Protein AF-A0A974ZKW2-F1 (afdb_monomer)

Foldseek 3Di:
DKKKFKWWWPPPDCVPPPVVVVPPPDDDDPDDDDDDDDDDDDDPQPWDWDAKDWDWDWDDDPPDIQIWTKIWGTWTWGDDPPIIMIITMIDTPDLVSVLPDALVVVLVVSLVVVQVVCVVVVNTDTDQFAMEAEDQAPVSVVSDHPPLADPPWDKDKDFFAFLVGHTHAIKIKTDAGRGIYIYGPHRDDVRGDCVLLVLLSVLLRVLVVLLVVLVVLLVVLLVVLVPDQPPDPVVLVVSVVSLVVSVVSLVVSVVSVVCLVPVDDDNSSVNNVSNCVNNVVVVSNVVSVVSSVVSVVSSVVSVVVVVVVVVVVVVVVVLVVVLVVVVVVVVVVVVQLVDDDPPDPRPPPDDPPCPSVVVVVDDPVVVVVVSVVVSVVSVVVVVVVVVVVD

Structure (mmCIF, N/CA/C/O backbone):
data_AF-A0A974ZKW2-F1
#
_entry.id   AF-A0A974ZKW2-F1
#
loop_
_atom_site.group_PDB
_atom_site.id
_atom_site.type_symbol
_atom_site.label_atom_id
_atom_site.label_alt_id
_atom_site.label_comp_id
_atom_site.label_asym_id
_atom_site.label_entity_id
_atom_site.label_seq_id
_atom_site.pdbx_PDB_ins_code
_atom_site.Cartn_x
_atom_site.Cartn_y
_atom_site.Cartn_z
_atom_site.occupancy
_atom_site.B_iso_or_equiv
_atom_site.auth_seq_id
_atom_site.auth_comp_id
_atom_site.auth_asym_id
_atom_site.auth_atom_id
_atom_site.pdbx_PDB_model_num
ATOM 1 N N . MET A 1 1 ? 9.470 -0.785 -30.559 1.00 76.62 1 MET A N 1
ATOM 2 C CA . MET A 1 1 ? 9.178 -0.148 -29.254 1.00 76.62 1 MET A CA 1
ATOM 3 C C . MET A 1 1 ? 8.467 -1.185 -28.433 1.00 76.62 1 MET A C 1
ATOM 5 O O . MET A 1 1 ? 7.619 -1.873 -28.991 1.00 76.62 1 MET A O 1
ATOM 9 N N . ASP A 1 2 ? 8.803 -1.292 -27.155 1.00 78.12 2 ASP A N 1
ATOM 10 C CA . ASP A 1 2 ? 8.252 -2.349 -26.314 1.00 78.12 2 ASP A CA 1
ATOM 11 C C . ASP A 1 2 ? 7.361 -1.751 -25.223 1.00 78.12 2 ASP A C 1
ATOM 13 O O . ASP A 1 2 ? 7.636 -0.686 -24.674 1.00 78.12 2 ASP A O 1
ATOM 17 N N . LEU A 1 3 ? 6.281 -2.452 -24.915 1.00 77.62 3 LEU A N 1
ATOM 18 C CA . LEU A 1 3 ? 5.343 -2.180 -23.846 1.00 77.62 3 LEU A CA 1
ATOM 19 C C . LEU A 1 3 ? 5.552 -3.225 -22.750 1.00 77.62 3 LEU A C 1
ATOM 21 O O . LEU A 1 3 ? 5.373 -4.424 -22.963 1.00 77.62 3 LEU A O 1
ATOM 25 N N . LEU A 1 4 ? 5.927 -2.749 -21.570 1.00 80.31 4 LEU A N 1
ATOM 26 C CA . LEU A 1 4 ? 6.090 -3.539 -20.361 1.00 80.31 4 LEU A CA 1
ATOM 27 C C . LEU A 1 4 ? 4.892 -3.287 -19.440 1.00 80.31 4 LEU A C 1
ATOM 29 O O . LEU A 1 4 ? 4.670 -2.163 -18.990 1.00 80.31 4 LEU A O 1
ATOM 33 N N . LEU A 1 5 ? 4.139 -4.340 -19.141 1.00 79.88 5 LEU A N 1
ATOM 34 C CA . LEU A 1 5 ? 3.001 -4.317 -18.228 1.00 79.88 5 LEU A CA 1
ATOM 35 C C . LEU A 1 5 ? 3.329 -5.127 -16.983 1.00 79.88 5 LEU A C 1
ATOM 37 O O . LEU A 1 5 ? 3.801 -6.259 -17.091 1.00 79.88 5 LEU A O 1
ATOM 41 N N . ILE A 1 6 ? 3.058 -4.561 -15.810 1.00 79.88 6 ILE A N 1
ATOM 42 C CA . ILE A 1 6 ? 3.244 -5.243 -14.527 1.00 79.88 6 ILE A CA 1
ATOM 43 C C . ILE A 1 6 ? 1.942 -5.147 -13.743 1.00 79.88 6 ILE A C 1
ATOM 45 O O . ILE A 1 6 ? 1.405 -4.055 -13.538 1.00 79.88 6 ILE A O 1
ATOM 49 N N . ALA A 1 7 ? 1.422 -6.299 -13.319 1.00 78.56 7 ALA A N 1
ATOM 50 C CA . ALA A 1 7 ? 0.165 -6.349 -12.590 1.00 78.56 7 ALA A CA 1
ATOM 51 C C . ALA A 1 7 ? 0.159 -7.428 -11.489 1.00 78.56 7 ALA A C 1
ATOM 53 O O . ALA A 1 7 ? 0.544 -8.569 -11.755 1.00 78.56 7 ALA A O 1
ATOM 54 N N . PRO A 1 8 ? -0.283 -7.113 -10.257 1.00 74.81 8 PRO A N 1
ATOM 55 C CA . PRO A 1 8 ? -0.522 -8.098 -9.215 1.00 74.81 8 PRO A CA 1
ATOM 56 C C . PRO A 1 8 ? -1.653 -9.049 -9.606 1.00 74.81 8 PRO A C 1
ATOM 58 O O . PRO A 1 8 ? -2.691 -8.648 -10.140 1.00 74.81 8 PRO A O 1
ATOM 61 N N . VAL A 1 9 ? -1.459 -10.317 -9.272 1.00 74.00 9 VAL A N 1
ATOM 62 C CA . VAL A 1 9 ? -2.409 -11.401 -9.492 1.00 74.00 9 VAL A CA 1
ATOM 63 C C . VAL A 1 9 ? -3.341 -11.511 -8.290 1.00 74.00 9 VAL A C 1
ATOM 65 O O . VAL A 1 9 ? -2.908 -11.827 -7.180 1.00 74.00 9 VAL A O 1
ATOM 68 N N . LYS A 1 10 ? -4.642 -11.298 -8.497 1.00 66.00 10 LYS A N 1
ATOM 69 C CA . LYS A 1 10 ? -5.652 -11.504 -7.456 1.00 66.00 10 LYS A CA 1
ATOM 70 C C . LYS A 1 10 ? -5.999 -12.997 -7.365 1.00 66.00 10 LYS A C 1
ATOM 72 O O . LYS A 1 10 ? -6.336 -13.608 -8.372 1.00 66.00 10 LYS A O 1
ATOM 77 N N . ASN A 1 11 ? -5.985 -13.559 -6.152 1.00 55.16 11 ASN A N 1
ATOM 78 C CA . ASN A 1 11 ? -6.429 -14.927 -5.816 1.00 55.16 11 ASN A CA 1
ATOM 79 C C . ASN A 1 11 ? -5.524 -16.107 -6.224 1.00 55.16 11 ASN A C 1
ATOM 81 O O . ASN A 1 11 ? -6.014 -17.238 -6.273 1.00 55.16 11 ASN A O 1
ATOM 85 N N . TYR A 1 12 ? -4.218 -15.917 -6.431 1.00 49.06 12 TYR A N 1
ATOM 86 C CA . TYR A 1 12 ? -3.314 -17.070 -6.534 1.00 49.06 12 TYR A CA 1
ATOM 87 C C . TYR A 1 12 ? -3.077 -17.676 -5.139 1.00 49.06 12 TYR A C 1
ATOM 89 O O . TYR A 1 12 ? -2.099 -17.375 -4.462 1.00 49.06 12 TYR A O 1
ATOM 97 N N . THR A 1 13 ? -4.028 -18.481 -4.662 1.00 45.47 13 THR A N 1
ATOM 98 C CA . THR A 1 13 ? -3.841 -19.295 -3.454 1.00 45.47 13 THR A CA 1
ATOM 99 C C . THR A 1 13 ? -3.073 -20.559 -3.833 1.00 45.47 13 THR A C 1
ATOM 101 O O . THR A 1 13 ? -3.397 -21.199 -4.830 1.00 45.47 13 THR A O 1
ATOM 104 N N . GLU A 1 14 ? -2.072 -20.944 -3.036 1.00 45.03 14 GLU A N 1
ATOM 105 C CA . GLU A 1 14 ? -1.224 -22.140 -3.232 1.00 45.03 14 GLU A CA 1
ATOM 106 C C . GLU A 1 14 ? -1.993 -23.481 -3.315 1.00 45.03 14 GLU A C 1
ATOM 108 O O . GLU A 1 14 ? -1.384 -24.532 -3.488 1.00 45.03 14 GLU A O 1
ATOM 113 N N . ASN A 1 15 ? -3.329 -23.462 -3.237 1.00 38.06 15 ASN A N 1
ATOM 114 C CA . ASN A 1 15 ? -4.204 -24.620 -3.412 1.00 38.06 15 ASN A CA 1
ATOM 115 C C . ASN A 1 15 ? -4.285 -25.138 -4.856 1.00 38.06 15 ASN A C 1
ATOM 117 O O . ASN A 1 15 ? -4.878 -26.193 -5.076 1.00 38.06 15 ASN A O 1
ATOM 121 N N . HIS A 1 16 ? -3.699 -24.447 -5.839 1.00 43.31 16 HIS A N 1
ATOM 122 C CA . HIS A 1 16 ? -3.380 -25.096 -7.107 1.00 43.31 16 HIS A CA 1
ATOM 123 C C . HIS A 1 16 ? -2.156 -25.976 -6.899 1.00 43.31 16 HIS A C 1
ATOM 125 O O . HIS A 1 16 ? -1.013 -25.529 -7.028 1.00 43.31 16 HIS A O 1
ATOM 131 N N . ASP A 1 17 ? -2.440 -27.226 -6.524 1.00 38.59 17 ASP A N 1
ATOM 132 C CA . ASP A 1 17 ? -1.479 -28.302 -6.374 1.00 38.59 17 ASP A CA 1
ATOM 133 C C . ASP A 1 17 ? -0.385 -28.175 -7.430 1.00 38.59 17 ASP A C 1
ATOM 135 O O . ASP A 1 17 ? -0.589 -28.302 -8.641 1.00 38.59 17 ASP A O 1
ATOM 139 N N . SER A 1 18 ? 0.826 -27.989 -6.926 1.00 41.53 18 SER A N 1
ATOM 140 C CA . SER A 1 18 ? 2.090 -28.036 -7.654 1.00 41.53 18 SER A CA 1
ATOM 141 C C . SER A 1 18 ? 2.312 -29.333 -8.463 1.00 41.53 18 SER A C 1
ATOM 143 O O . SER A 1 18 ? 3.369 -29.481 -9.075 1.00 41.53 18 SER A O 1
ATOM 145 N N . GLN A 1 19 ? 1.329 -30.243 -8.507 1.00 35.38 19 GLN A N 1
ATOM 146 C CA . GLN A 1 19 ? 1.289 -31.470 -9.298 1.00 35.38 19 GLN A CA 1
ATOM 147 C C . GLN A 1 19 ? 0.563 -31.336 -10.651 1.00 35.38 19 GLN A C 1
ATOM 149 O O . GLN A 1 19 ? 1.003 -31.973 -11.606 1.00 35.38 19 GLN A O 1
ATOM 154 N N . GLU A 1 20 ? -0.475 -30.503 -10.810 1.00 35.41 20 GLU A N 1
ATOM 155 C CA . GLU A 1 20 ? -1.153 -30.384 -12.122 1.00 35.41 20 GLU A CA 1
ATOM 156 C C . GLU A 1 20 ? -0.334 -29.559 -13.123 1.00 35.41 20 GLU A C 1
ATOM 158 O O . GLU A 1 20 ? -0.228 -29.922 -14.293 1.00 35.41 20 GLU A O 1
ATOM 163 N N . LEU A 1 21 ? 0.406 -28.554 -12.648 1.00 36.56 21 LEU A N 1
ATOM 164 C CA . LEU A 1 21 ? 1.353 -27.796 -13.477 1.00 36.56 21 LEU A CA 1
ATOM 165 C C . LEU A 1 21 ? 2.686 -28.531 -13.730 1.00 36.56 21 LEU A C 1
ATOM 167 O O . LEU A 1 21 ? 3.530 -28.011 -14.461 1.00 36.56 21 LEU A O 1
ATOM 171 N N . GLN A 1 22 ? 2.893 -29.717 -13.141 1.00 36.44 22 GLN A N 1
ATOM 172 C CA . GLN A 1 22 ? 4.018 -30.611 -13.462 1.00 36.44 22 GLN A CA 1
ATOM 173 C C . GLN A 1 22 ? 3.678 -31.640 -14.550 1.00 36.44 22 GLN A C 1
ATOM 175 O O . GLN A 1 22 ? 4.595 -32.195 -15.154 1.00 36.44 22 GLN A O 1
ATOM 180 N N . ASN A 1 23 ? 2.391 -31.888 -14.818 1.00 30.41 23 ASN A N 1
ATOM 181 C CA . ASN A 1 23 ? 1.957 -32.981 -15.692 1.00 30.41 23 ASN A CA 1
ATOM 182 C C . ASN A 1 23 ? 1.696 -32.578 -17.151 1.00 30.41 23 ASN A C 1
ATOM 184 O O . ASN A 1 23 ? 1.571 -33.460 -18.003 1.00 30.41 23 ASN A O 1
ATOM 188 N N . GLU A 1 24 ? 1.709 -31.287 -17.490 1.00 30.98 24 GLU A N 1
ATOM 189 C CA . GLU A 1 24 ? 1.727 -30.858 -18.891 1.00 30.98 24 GLU A CA 1
ATOM 190 C C . GLU A 1 24 ? 3.167 -30.644 -19.380 1.00 30.98 24 GLU A C 1
ATOM 192 O O . GLU A 1 24 ? 3.853 -29.686 -19.031 1.00 30.98 24 GLU A O 1
ATOM 197 N N . ASN A 1 25 ? 3.627 -31.597 -20.197 1.00 33.66 25 ASN A N 1
ATOM 198 C CA . ASN A 1 25 ? 4.926 -31.655 -20.870 1.00 33.66 25 ASN A CA 1
ATOM 199 C C . ASN A 1 25 ? 5.222 -30.428 -21.755 1.00 33.66 25 ASN A C 1
ATOM 201 O O . ASN A 1 25 ? 5.216 -30.531 -22.982 1.00 33.66 25 ASN A O 1
ATOM 205 N N . ILE A 1 26 ? 5.567 -29.283 -21.169 1.00 30.89 26 ILE A N 1
ATOM 206 C CA . ILE A 1 26 ? 6.162 -28.160 -21.898 1.00 30.89 26 ILE A CA 1
ATOM 207 C C . ILE A 1 26 ? 7.368 -27.639 -21.099 1.00 30.89 26 ILE A C 1
ATOM 209 O O . ILE A 1 26 ? 7.253 -26.793 -20.222 1.00 30.89 26 ILE A O 1
ATOM 213 N N . TRP A 1 27 ? 8.534 -28.163 -21.505 1.00 31.33 27 TRP A N 1
ATOM 214 C CA . TRP A 1 27 ? 9.898 -27.624 -21.372 1.00 31.33 27 TRP A CA 1
ATOM 215 C C . TRP A 1 27 ? 10.774 -27.984 -20.157 1.00 31.33 27 TRP A C 1
ATOM 217 O O . TRP A 1 27 ? 10.511 -27.651 -19.008 1.00 31.33 27 TRP A O 1
ATOM 227 N N . LYS A 1 28 ? 11.931 -28.587 -20.482 1.00 24.73 28 LYS A N 1
ATOM 228 C CA . LYS A 1 28 ? 13.134 -28.674 -19.641 1.00 24.73 28 LYS A CA 1
ATOM 229 C C . LYS A 1 28 ? 14.068 -27.502 -19.984 1.00 24.73 28 LYS A C 1
ATOM 231 O O . LYS A 1 28 ? 14.396 -27.358 -21.165 1.00 24.73 28 LYS A O 1
ATOM 236 N N . PRO A 1 29 ? 14.573 -26.723 -19.014 1.00 26.55 29 PRO A N 1
ATOM 237 C CA . PRO A 1 29 ? 15.643 -25.768 -19.273 1.00 26.55 29 PRO A CA 1
ATOM 238 C C . PRO A 1 29 ? 16.950 -26.524 -19.547 1.00 26.55 29 PRO A C 1
ATOM 240 O O . PRO A 1 29 ? 17.315 -27.443 -18.809 1.00 26.55 29 PRO A O 1
ATOM 243 N N . ARG A 1 30 ? 17.678 -26.147 -20.603 1.00 25.03 30 ARG A N 1
ATOM 244 C CA . ARG A 1 30 ? 19.080 -26.550 -20.765 1.00 25.03 30 ARG A CA 1
ATOM 245 C C . ARG A 1 30 ? 19.943 -25.714 -19.817 1.00 25.03 30 ARG A C 1
ATOM 247 O O . ARG A 1 30 ? 20.110 -24.528 -20.049 1.00 25.03 30 ARG A O 1
ATOM 254 N N . GLY A 1 31 ? 20.459 -26.393 -18.793 1.00 24.14 31 GLY A N 1
ATOM 255 C CA . GLY A 1 31 ? 21.768 -26.225 -18.155 1.00 24.14 31 GLY A CA 1
ATOM 256 C C . GLY A 1 31 ? 22.238 -24.824 -17.763 1.00 24.14 31 GLY A C 1
ATOM 257 O O . GLY A 1 31 ? 22.697 -24.084 -18.619 1.00 24.14 31 GLY A O 1
ATOM 258 N N . TYR A 1 32 ? 22.305 -24.578 -16.454 1.00 24.75 32 TYR A N 1
ATOM 259 C CA . TYR A 1 32 ? 23.513 -24.080 -15.787 1.00 24.75 32 TYR A CA 1
ATOM 260 C C . TYR A 1 32 ? 23.522 -24.655 -14.362 1.00 24.75 32 TYR A C 1
ATOM 262 O O . TYR A 1 32 ? 22.666 -24.329 -13.545 1.00 24.75 32 TYR A O 1
ATOM 270 N N . GLU A 1 33 ? 24.438 -25.590 -14.106 1.00 27.17 33 GLU A N 1
ATOM 271 C CA . GLU A 1 33 ? 24.725 -26.126 -12.773 1.00 27.17 33 GLU A CA 1
ATOM 272 C C . GLU A 1 33 ? 25.865 -25.337 -12.113 1.00 27.17 33 GLU A C 1
ATOM 274 O O . GLU A 1 33 ? 26.834 -24.955 -12.774 1.00 27.17 33 GLU A O 1
ATOM 279 N N . SER A 1 34 ? 25.778 -25.269 -10.778 1.00 28.05 34 SER A N 1
ATOM 280 C CA . SER A 1 34 ? 26.831 -24.965 -9.790 1.00 28.05 34 SER A CA 1
ATOM 281 C C . SER A 1 34 ? 27.072 -23.465 -9.500 1.00 28.05 34 SER A C 1
ATOM 283 O O . SER A 1 34 ? 27.048 -22.652 -10.413 1.00 28.05 34 SER A O 1
ATOM 285 N N . GLN A 1 35 ? 27.271 -22.992 -8.261 1.00 24.69 35 GLN A N 1
ATOM 286 C CA . GLN A 1 35 ? 27.623 -23.633 -6.985 1.00 24.69 35 GLN A CA 1
ATOM 287 C C . GLN A 1 35 ? 26.927 -22.953 -5.790 1.00 24.69 35 GLN A C 1
ATOM 289 O O . GLN A 1 35 ? 26.713 -21.744 -5.770 1.00 24.69 35 GLN A O 1
ATOM 294 N N . GLU A 1 36 ? 26.651 -23.759 -4.765 1.00 30.02 36 GLU A N 1
ATOM 295 C CA . GLU A 1 36 ? 26.215 -23.368 -3.426 1.00 30.02 36 GLU A CA 1
ATOM 296 C C . GLU A 1 36 ? 27.239 -22.466 -2.716 1.00 30.02 36 GLU A C 1
ATOM 298 O O . GLU A 1 36 ? 28.408 -22.829 -2.592 1.00 30.02 36 GLU A O 1
ATOM 303 N N . SER A 1 37 ? 26.792 -21.322 -2.189 1.00 26.19 37 SER A N 1
ATOM 304 C CA . SER A 1 37 ? 27.142 -20.803 -0.850 1.00 26.19 37 SER A CA 1
ATOM 305 C C . SER A 1 37 ? 26.629 -19.370 -0.678 1.00 26.19 37 SER A C 1
ATOM 307 O O . SER A 1 37 ? 27.330 -18.430 -1.000 1.00 26.19 37 SER A O 1
ATOM 309 N N . TYR A 1 38 ? 25.396 -19.215 -0.184 1.00 24.73 38 TYR A N 1
ATOM 310 C CA . TYR A 1 38 ? 24.939 -18.151 0.733 1.00 24.73 38 TYR A CA 1
ATOM 311 C C . TYR A 1 38 ? 23.455 -18.413 1.051 1.00 24.73 38 TYR A C 1
ATOM 313 O O . TYR A 1 38 ? 22.535 -17.840 0.479 1.00 24.73 38 TYR A O 1
ATOM 321 N N . GLN A 1 39 ? 23.207 -19.365 1.952 1.00 29.17 39 GLN A N 1
ATOM 322 C CA . GLN A 1 39 ? 21.879 -19.597 2.514 1.00 29.17 39 GLN A CA 1
ATOM 323 C C . GLN A 1 39 ? 21.548 -18.493 3.526 1.00 29.17 39 GLN A C 1
ATOM 325 O O . GLN A 1 39 ? 21.921 -18.627 4.686 1.00 29.17 39 GLN A O 1
ATOM 330 N N . THR A 1 40 ? 20.835 -17.435 3.121 1.00 29.34 40 THR A N 1
ATOM 331 C CA . THR A 1 40 ? 19.727 -16.829 3.897 1.00 29.34 40 THR A CA 1
ATOM 332 C C . THR A 1 40 ? 18.903 -15.886 2.995 1.00 29.34 40 THR A C 1
ATOM 334 O O . THR A 1 40 ? 19.407 -14.856 2.572 1.00 29.34 40 THR A O 1
ATOM 337 N N . ARG A 1 41 ? 17.626 -16.227 2.743 1.00 31.16 41 ARG A N 1
ATOM 338 C CA . ARG A 1 41 ? 16.557 -15.370 2.163 1.00 31.16 41 ARG A CA 1
ATOM 339 C C . ARG A 1 41 ? 16.710 -14.846 0.717 1.00 31.16 41 ARG A C 1
ATOM 341 O O . ARG A 1 41 ? 16.424 -13.685 0.454 1.00 31.16 41 ARG A O 1
ATOM 348 N N . GLU A 1 42 ? 16.985 -15.714 -0.251 1.00 30.25 42 GLU A N 1
ATOM 349 C CA . GLU A 1 42 ? 16.498 -15.485 -1.624 1.00 30.25 42 GLU A CA 1
ATOM 350 C C . GLU A 1 42 ? 15.295 -16.401 -1.869 1.00 30.25 42 GLU A C 1
ATOM 352 O O . GLU A 1 42 ? 15.432 -17.624 -1.937 1.00 30.25 42 GLU A O 1
ATOM 357 N N . LEU A 1 43 ? 14.094 -15.812 -1.941 1.00 34.97 43 LEU A N 1
ATOM 358 C CA . LEU A 1 43 ? 12.906 -16.489 -2.462 1.00 34.97 43 LEU A CA 1
ATOM 359 C C . LEU A 1 43 ? 13.246 -17.041 -3.850 1.00 34.97 43 LEU A C 1
ATOM 361 O O . LEU A 1 43 ? 13.666 -16.296 -4.734 1.00 34.97 43 LEU A O 1
ATOM 365 N N . ALA A 1 44 ? 13.064 -18.347 -4.033 1.00 33.09 44 ALA A N 1
ATOM 366 C CA . ALA A 1 44 ? 13.272 -19.023 -5.303 1.00 33.09 44 ALA A CA 1
ATOM 367 C C . ALA A 1 44 ? 12.374 -18.398 -6.387 1.00 33.09 44 ALA A C 1
ATOM 369 O O . ALA A 1 44 ? 11.192 -18.720 -6.489 1.00 33.09 44 ALA A O 1
ATOM 370 N N . GLN A 1 45 ? 12.935 -17.500 -7.200 1.00 38.44 45 GLN A N 1
ATOM 371 C CA . GLN A 1 45 ? 12.273 -16.937 -8.375 1.00 38.44 45 GLN A CA 1
ATOM 372 C C . GLN A 1 45 ? 11.980 -18.061 -9.370 1.00 38.44 45 GLN A C 1
ATOM 374 O O . GLN A 1 45 ? 12.856 -18.527 -10.100 1.00 38.44 45 GLN A O 1
ATOM 379 N N . LYS A 1 46 ? 10.731 -18.523 -9.405 1.00 36.03 46 LYS A N 1
ATOM 380 C CA . LYS A 1 46 ? 10.288 -19.549 -10.347 1.00 36.03 46 LYS A CA 1
ATOM 381 C C . LYS A 1 46 ? 9.884 -18.879 -11.664 1.00 36.03 46 LYS A C 1
ATOM 383 O O . LYS A 1 46 ? 8.709 -18.646 -11.921 1.00 36.03 46 LYS A O 1
ATOM 388 N N . LYS A 1 47 ? 10.873 -18.556 -12.503 1.00 35.94 47 LYS A N 1
ATOM 389 C CA . LYS A 1 47 ? 10.655 -17.986 -13.842 1.00 35.94 47 LYS A CA 1
ATOM 390 C C . LYS A 1 47 ? 9.949 -19.009 -14.743 1.00 35.94 47 LYS A C 1
ATOM 392 O O . LYS A 1 47 ? 10.540 -20.024 -15.110 1.00 35.94 47 LYS A O 1
ATOM 397 N N . LYS A 1 48 ? 8.688 -18.752 -15.101 1.00 36.41 48 LYS A N 1
ATOM 398 C CA . LYS A 1 48 ? 7.927 -19.525 -16.095 1.00 36.41 48 LYS A CA 1
ATOM 399 C C . LYS A 1 48 ? 7.643 -18.612 -17.288 1.00 36.41 48 LYS A C 1
ATOM 401 O O . LYS A 1 48 ? 6.711 -17.827 -17.223 1.00 36.41 48 LYS A O 1
ATOM 406 N N . SER A 1 49 ? 8.448 -18.706 -18.347 1.00 37.19 49 SER A N 1
ATOM 407 C CA . SER A 1 49 ? 8.293 -17.875 -19.547 1.00 37.19 49 SER A CA 1
ATOM 408 C C . SER A 1 49 ? 7.337 -18.539 -20.548 1.00 37.19 49 SER A C 1
ATOM 410 O O . SER A 1 49 ? 7.685 -19.569 -21.136 1.00 37.19 49 SER A O 1
ATOM 412 N N . LEU A 1 50 ? 6.148 -17.970 -20.765 1.00 40.28 50 LEU A N 1
ATOM 413 C CA . LEU A 1 50 ? 5.301 -18.330 -21.913 1.00 40.28 50 LEU A CA 1
ATOM 414 C C . LEU A 1 50 ? 5.786 -17.571 -23.162 1.00 40.28 50 LEU A C 1
ATOM 416 O O . LEU A 1 50 ? 5.847 -16.345 -23.145 1.00 40.28 50 LEU A O 1
ATOM 420 N N . TYR A 1 51 ? 6.126 -18.290 -24.237 1.00 36.75 51 TYR A N 1
ATOM 421 C CA . TYR A 1 51 ? 6.626 -17.707 -25.492 1.00 36.75 51 TYR A CA 1
ATOM 422 C C . TYR A 1 51 ? 5.515 -17.413 -26.518 1.00 36.75 51 TYR A C 1
ATOM 424 O O . TYR A 1 51 ? 4.592 -18.212 -26.678 1.00 36.75 51 TYR A O 1
ATOM 432 N N . MET A 1 52 ? 5.710 -16.290 -27.229 1.00 41.94 52 MET A N 1
ATOM 433 C CA . MET A 1 52 ? 5.146 -15.823 -28.510 1.00 41.94 52 MET A CA 1
ATOM 434 C C . MET A 1 52 ? 3.661 -16.085 -28.788 1.00 41.94 52 MET A C 1
ATOM 436 O O . MET A 1 52 ? 3.256 -17.170 -29.210 1.00 41.94 52 MET A O 1
ATOM 440 N N . ARG A 1 53 ? 2.858 -15.021 -28.656 1.00 50.62 53 ARG A N 1
ATOM 441 C CA . ARG A 1 53 ? 1.506 -14.920 -29.222 1.00 50.62 53 ARG A CA 1
ATOM 442 C C . ARG A 1 53 ? 1.327 -13.561 -29.894 1.00 50.62 53 ARG A C 1
ATOM 444 O O . ARG A 1 53 ? 1.605 -12.531 -29.286 1.00 50.62 53 ARG A O 1
ATOM 451 N N . GLU A 1 54 ? 0.865 -13.598 -31.136 1.00 49.59 54 GLU A N 1
ATOM 452 C CA . GLU A 1 54 ? 0.478 -12.424 -31.920 1.00 49.59 54 GLU A CA 1
ATOM 453 C C . GLU A 1 54 ? -0.958 -12.022 -31.567 1.00 49.59 54 GLU A C 1
ATOM 455 O O . GLU A 1 54 ? -1.813 -12.883 -31.315 1.00 49.59 54 GLU A O 1
ATOM 460 N N . GLY A 1 55 ? -1.213 -10.718 -31.531 1.00 52.94 55 GLY A N 1
ATOM 461 C CA . GLY A 1 55 ? -2.541 -10.149 -31.363 1.00 52.94 55 GLY A CA 1
ATOM 462 C C . GLY A 1 55 ? -2.654 -8.802 -32.072 1.00 52.94 55 GLY A C 1
ATOM 463 O O . GLY A 1 55 ? -1.658 -8.148 -32.372 1.00 52.94 55 GLY A O 1
ATOM 464 N N . SER A 1 56 ? -3.886 -8.403 -32.360 1.00 44.53 56 SER A N 1
ATOM 465 C CA . SER A 1 56 ? -4.204 -7.124 -32.990 1.00 44.53 56 SER A CA 1
ATOM 466 C C . SER A 1 56 ? -5.411 -6.520 -32.290 1.00 44.53 56 SER A C 1
ATOM 468 O O . SER A 1 56 ? -6.406 -7.221 -32.074 1.00 44.53 56 SER A O 1
ATOM 470 N N . PHE A 1 57 ? -5.337 -5.234 -31.972 1.00 48.41 57 PHE A N 1
ATOM 471 C CA . PHE A 1 57 ? -6.474 -4.458 -31.492 1.00 48.41 57 PHE A CA 1
ATOM 472 C C . PHE A 1 57 ? -6.866 -3.408 -32.529 1.00 48.41 57 PHE A C 1
ATOM 474 O O . PHE A 1 57 ? -6.018 -2.859 -33.228 1.00 48.41 57 PHE A O 1
ATOM 481 N N . GLU A 1 58 ? -8.167 -3.161 -32.635 1.00 39.84 58 GLU A N 1
ATOM 482 C CA . GLU A 1 58 ? -8.762 -2.229 -33.588 1.00 39.84 58 GLU A CA 1
ATOM 483 C C . GLU A 1 58 ? -9.588 -1.204 -32.801 1.00 39.84 58 GLU A C 1
ATOM 485 O O . GLU A 1 58 ? -10.455 -1.581 -32.001 1.00 39.84 58 GLU A O 1
ATOM 490 N N . ILE A 1 59 ? -9.290 0.081 -33.009 1.00 43.28 59 ILE A N 1
ATOM 491 C CA . ILE A 1 59 ? -9.993 1.222 -32.413 1.00 43.28 59 ILE A CA 1
ATOM 492 C C . ILE A 1 59 ? -10.503 2.107 -33.548 1.00 43.28 59 ILE A C 1
ATOM 494 O O . ILE A 1 59 ? -9.787 2.368 -34.513 1.00 43.28 59 ILE A O 1
ATOM 498 N N . GLN A 1 60 ? -11.749 2.563 -33.444 1.00 36.91 60 GLN A N 1
ATOM 499 C CA . GLN A 1 60 ? -12.317 3.526 -34.379 1.00 36.91 60 GLN A CA 1
ATOM 500 C C . GLN A 1 60 ? -12.179 4.933 -33.790 1.00 36.91 60 GLN A C 1
ATOM 502 O O . GLN A 1 60 ? -12.847 5.236 -32.803 1.00 36.91 60 GLN A O 1
ATOM 507 N N . ASP A 1 61 ? -11.343 5.770 -34.401 1.00 39.75 61 ASP A N 1
ATOM 508 C CA . ASP A 1 61 ? -11.261 7.208 -34.117 1.00 39.75 61 ASP A CA 1
ATOM 509 C C . ASP A 1 61 ? -12.147 7.975 -35.122 1.00 39.75 61 ASP A C 1
ATOM 511 O O . ASP A 1 61 ? -12.494 7.442 -36.180 1.00 39.75 61 ASP A O 1
ATOM 515 N N . ASP A 1 62 ? -12.544 9.210 -34.800 1.00 38.72 62 ASP A N 1
ATOM 516 C CA . ASP A 1 62 ? -13.626 10.006 -35.412 1.00 38.72 62 ASP A CA 1
ATOM 517 C C . ASP A 1 62 ? -13.633 10.041 -36.960 1.00 38.72 62 ASP A C 1
ATOM 519 O O . ASP A 1 62 ? -14.681 10.297 -37.572 1.00 38.72 62 ASP A O 1
ATOM 523 N N . HIS A 1 63 ? -12.506 9.743 -37.621 1.00 39.09 63 HIS A N 1
ATOM 524 C CA . HIS A 1 63 ? -12.382 9.673 -39.079 1.00 39.09 63 HIS A CA 1
ATOM 525 C C . HIS A 1 63 ? -11.634 8.450 -39.659 1.00 39.09 63 HIS A C 1
ATOM 527 O O . HIS A 1 63 ? -11.717 8.279 -40.874 1.00 39.09 63 HIS A O 1
ATOM 533 N N . ASP A 1 64 ? -10.982 7.589 -38.859 1.00 44.81 64 ASP A N 1
ATOM 534 C CA . ASP A 1 64 ? -10.146 6.466 -39.337 1.00 44.81 64 ASP A CA 1
ATOM 535 C C . ASP A 1 64 ? -10.092 5.284 -38.338 1.00 44.81 64 ASP A C 1
ATOM 537 O O . ASP A 1 64 ? -10.324 5.436 -37.141 1.00 44.81 64 ASP A O 1
ATOM 541 N N . TRP A 1 65 ? -9.761 4.086 -38.835 1.00 47.38 65 TRP A N 1
ATOM 542 C CA . TRP A 1 65 ? -9.458 2.920 -37.993 1.00 47.38 65 TRP A CA 1
ATOM 543 C C . TRP A 1 65 ? -7.973 2.909 -37.618 1.00 47.38 65 TRP A C 1
ATOM 545 O O . TRP A 1 65 ? -7.116 2.963 -38.501 1.00 47.38 65 TRP A O 1
ATOM 555 N N . ILE A 1 66 ? -7.680 2.801 -36.323 1.00 48.25 66 ILE A N 1
ATOM 556 C CA . ILE A 1 66 ? -6.331 2.674 -35.767 1.00 48.25 66 ILE A CA 1
ATOM 557 C C . ILE A 1 66 ? -6.097 1.205 -35.395 1.00 48.25 66 ILE A C 1
ATOM 559 O O . ILE A 1 66 ? -6.896 0.609 -34.665 1.00 48.25 66 ILE A O 1
ATOM 563 N N . PHE A 1 67 ? -5.000 0.617 -35.885 1.00 53.00 67 PHE A N 1
ATOM 564 C CA . PHE A 1 67 ? -4.663 -0.788 -35.647 1.00 53.00 67 PHE A CA 1
ATOM 565 C C . PHE A 1 67 ? -3.398 -0.906 -34.801 1.00 53.00 67 PHE A C 1
ATOM 567 O O . PHE A 1 67 ? -2.285 -0.675 -35.275 1.00 53.00 67 PHE A O 1
ATOM 574 N N . LEU A 1 68 ? -3.548 -1.342 -33.549 1.00 54.50 68 LEU A N 1
ATOM 575 C CA . LEU A 1 68 ? -2.398 -1.682 -32.721 1.00 54.50 68 LEU A CA 1
ATOM 576 C C . LEU A 1 68 ? -2.064 -3.166 -32.889 1.00 54.50 68 LEU A C 1
ATOM 578 O O . LEU A 1 68 ? -2.676 -4.037 -32.265 1.00 54.50 68 LEU A O 1
ATOM 582 N N . ASN A 1 69 ? -1.074 -3.453 -33.728 1.00 66.12 69 ASN A N 1
ATOM 583 C CA . ASN A 1 69 ? -0.497 -4.790 -33.829 1.00 66.12 69 ASN A CA 1
ATOM 584 C C . ASN A 1 69 ? 0.604 -4.955 -32.788 1.00 66.12 69 ASN A C 1
ATOM 586 O O . ASN A 1 69 ? 1.496 -4.105 -32.671 1.00 66.12 69 ASN A O 1
ATOM 590 N N . TYR A 1 70 ? 0.532 -6.052 -32.037 1.00 64.06 70 TYR A N 1
ATOM 591 C CA . TYR A 1 70 ? 1.507 -6.351 -31.005 1.00 64.06 70 TYR A CA 1
ATOM 592 C C . TYR A 1 70 ? 1.910 -7.823 -31.002 1.00 64.06 70 TYR A C 1
ATOM 594 O O . TYR A 1 70 ? 1.112 -8.738 -31.234 1.00 64.06 70 TYR A O 1
ATOM 602 N N . GLN A 1 71 ? 3.170 -8.049 -30.649 1.00 64.56 71 GLN A N 1
ATOM 603 C CA . GLN A 1 71 ? 3.723 -9.377 -30.447 1.00 64.56 71 GLN A CA 1
ATOM 604 C C . GLN A 1 71 ? 4.159 -9.526 -28.991 1.00 64.56 71 GLN A C 1
ATOM 606 O O . GLN A 1 71 ? 5.069 -8.841 -28.530 1.00 64.56 71 GLN A O 1
ATOM 611 N N . VAL A 1 72 ? 3.517 -10.429 -28.242 1.00 60.59 72 VAL A N 1
ATOM 612 C CA . VAL A 1 72 ? 3.925 -10.716 -26.857 1.00 60.59 72 VAL A CA 1
ATOM 613 C C . VAL A 1 72 ? 5.182 -11.575 -26.880 1.00 60.59 72 VAL A C 1
ATOM 615 O O . VAL A 1 72 ? 5.144 -12.722 -27.330 1.00 60.59 72 VAL A O 1
ATOM 618 N N . PHE A 1 73 ? 6.285 -11.040 -26.366 1.00 61.41 73 PHE A N 1
ATOM 619 C CA . PHE A 1 73 ? 7.577 -11.719 -26.347 1.00 61.41 73 PHE A CA 1
ATOM 620 C C . PHE A 1 73 ? 7.805 -12.554 -25.112 1.00 61.41 73 PHE A C 1
ATOM 622 O O . PHE A 1 73 ? 8.278 -13.690 -25.213 1.00 61.41 73 PHE A O 1
ATOM 629 N N . SER A 1 74 ? 7.477 -11.993 -23.956 1.00 65.56 74 SER A N 1
ATOM 630 C CA . SER A 1 74 ? 7.616 -12.687 -22.694 1.00 65.56 74 SER A CA 1
ATOM 631 C C . SER A 1 74 ? 6.438 -12.400 -21.787 1.00 65.56 74 SER A C 1
ATOM 633 O O . SER A 1 74 ? 5.819 -11.336 -21.799 1.00 65.56 74 SER A O 1
ATOM 635 N N . CYS A 1 75 ? 6.131 -13.416 -21.001 1.00 67.56 75 CYS A N 1
ATOM 636 C CA . CYS A 1 75 ? 5.159 -13.376 -19.941 1.00 67.56 75 CYS A CA 1
ATOM 637 C C . CYS A 1 75 ? 5.794 -14.142 -18.785 1.00 67.56 75 CYS A C 1
ATOM 639 O O . CYS A 1 75 ? 5.989 -15.355 -18.890 1.00 67.56 75 CYS A O 1
ATOM 641 N N . ASP A 1 76 ? 6.200 -13.410 -17.753 1.00 68.69 76 ASP A N 1
ATOM 642 C CA . ASP A 1 76 ? 6.926 -13.915 -16.595 1.00 68.69 76 ASP A CA 1
ATOM 643 C C . ASP A 1 76 ? 6.093 -13.694 -15.327 1.00 68.69 76 ASP A C 1
ATOM 645 O O . ASP A 1 76 ? 5.425 -12.672 -15.172 1.00 68.69 76 ASP A O 1
ATOM 649 N N . LEU A 1 77 ? 6.146 -14.650 -14.400 1.00 68.69 77 LEU A N 1
ATOM 650 C CA . LEU A 1 77 ? 5.539 -14.519 -13.078 1.00 68.69 77 LEU A CA 1
ATOM 651 C C . LEU A 1 77 ? 6.629 -14.202 -12.051 1.00 68.69 77 LEU A C 1
ATOM 653 O O . LEU A 1 77 ? 7.569 -14.977 -11.870 1.00 68.69 77 LEU A O 1
ATOM 657 N N . TYR A 1 78 ? 6.490 -13.070 -11.377 1.00 69.56 78 TYR A N 1
ATOM 658 C CA . TYR A 1 78 ? 7.326 -12.645 -10.263 1.00 69.56 78 TYR A CA 1
ATOM 659 C C . TYR A 1 78 ? 6.583 -12.895 -8.955 1.00 69.56 78 TYR A C 1
ATOM 661 O O . TYR A 1 78 ? 5.376 -12.709 -8.878 1.00 69.56 78 TYR A O 1
ATOM 669 N N . SER A 1 79 ? 7.296 -13.313 -7.917 1.00 63.78 79 SER A N 1
ATOM 670 C CA . SER A 1 79 ? 6.736 -13.484 -6.576 1.00 63.78 79 SER A CA 1
ATOM 671 C C . SER A 1 79 ? 7.473 -12.583 -5.597 1.00 63.78 79 SER A C 1
ATOM 673 O O . SER A 1 79 ? 8.705 -12.626 -5.530 1.00 63.78 79 SER A O 1
ATOM 675 N N . THR A 1 80 ? 6.729 -11.806 -4.822 1.00 67.44 80 THR A N 1
ATOM 676 C CA . THR A 1 80 ? 7.198 -11.223 -3.560 1.00 67.44 80 THR A CA 1
ATOM 677 C C . THR A 1 80 ? 6.776 -12.137 -2.403 1.00 67.44 80 THR A C 1
ATOM 679 O O . THR A 1 80 ? 6.267 -13.231 -2.646 1.00 67.44 80 THR A O 1
ATOM 682 N N . GLN A 1 81 ? 7.024 -11.742 -1.147 1.00 63.84 81 GLN A N 1
ATOM 683 C CA . GLN A 1 81 ? 6.704 -12.580 0.021 1.00 63.84 81 GLN A CA 1
ATOM 684 C C . GLN A 1 81 ? 5.223 -12.999 0.065 1.00 63.84 81 GLN A C 1
ATOM 686 O O . GLN A 1 81 ? 4.943 -14.151 0.379 1.00 63.84 81 GLN A O 1
ATOM 691 N N . ASP A 1 82 ? 4.308 -12.106 -0.332 1.00 64.31 82 ASP A N 1
ATOM 692 C CA . ASP A 1 82 ? 2.861 -12.311 -0.162 1.00 64.31 82 ASP A CA 1
ATOM 693 C C . ASP A 1 82 ? 2.049 -12.189 -1.463 1.00 64.31 82 ASP A C 1
ATOM 695 O O . ASP A 1 82 ? 0.828 -12.361 -1.453 1.00 64.31 82 ASP A O 1
ATOM 699 N N . GLN A 1 83 ? 2.682 -11.833 -2.586 1.00 70.56 83 GLN A N 1
ATOM 700 C CA . GLN A 1 83 ? 1.977 -11.496 -3.825 1.00 70.56 83 GLN A CA 1
ATOM 701 C C . GLN A 1 83 ? 2.702 -12.020 -5.063 1.00 70.56 83 GLN A C 1
ATOM 703 O O . GLN A 1 83 ? 3.929 -12.047 -5.138 1.00 70.56 83 GLN A O 1
ATOM 708 N N . TYR A 1 84 ? 1.916 -12.399 -6.068 1.00 76.44 84 TYR A N 1
ATOM 709 C CA . TYR A 1 84 ? 2.411 -12.734 -7.397 1.00 76.44 84 TYR A CA 1
ATOM 710 C C . TYR A 1 84 ? 2.131 -11.580 -8.356 1.00 76.44 84 TYR A C 1
ATOM 712 O O . TYR A 1 84 ? 1.087 -10.938 -8.273 1.00 76.44 84 TYR A O 1
ATOM 720 N N . PHE A 1 85 ? 3.047 -11.347 -9.286 1.00 75.62 85 PHE A N 1
ATOM 721 C CA . PHE A 1 85 ? 2.985 -10.302 -10.295 1.00 75.62 85 PHE A CA 1
ATOM 722 C C . PHE A 1 85 ? 3.199 -10.917 -11.660 1.00 75.62 85 PHE A C 1
ATOM 724 O O . PHE A 1 85 ? 4.171 -11.633 -11.887 1.00 75.62 85 PHE A O 1
ATOM 731 N N . LEU A 1 86 ? 2.301 -10.608 -12.578 1.00 76.62 86 LEU A N 1
ATOM 732 C CA . LEU A 1 86 ? 2.485 -10.896 -13.980 1.00 76.62 86 LEU A CA 1
ATOM 733 C C . LEU A 1 86 ? 3.272 -9.755 -14.620 1.00 76.62 86 LEU A C 1
ATOM 735 O O . LEU A 1 86 ? 2.892 -8.593 -14.488 1.00 76.62 86 LEU A O 1
ATOM 739 N N . VAL A 1 87 ? 4.337 -10.102 -15.330 1.00 78.81 87 VAL A N 1
ATOM 740 C CA . VAL A 1 87 ? 5.135 -9.184 -16.135 1.00 78.81 87 VAL A CA 1
ATOM 741 C C . VAL A 1 87 ? 4.983 -9.589 -17.593 1.00 78.81 87 VAL A C 1
ATOM 743 O O . VAL A 1 87 ? 5.357 -10.698 -17.973 1.00 78.81 87 VAL A O 1
ATOM 746 N N . VAL A 1 88 ? 4.412 -8.708 -18.406 1.00 76.38 88 VAL A N 1
ATOM 747 C CA . VAL A 1 88 ? 4.206 -8.927 -19.841 1.00 76.38 88 VAL A CA 1
ATOM 748 C C . VAL A 1 88 ? 5.065 -7.939 -20.610 1.00 76.38 88 VAL A C 1
ATOM 750 O O . VAL A 1 88 ? 4.975 -6.738 -20.375 1.00 76.38 88 VAL A O 1
ATOM 753 N N . LEU A 1 89 ? 5.871 -8.444 -21.539 1.00 77.06 89 LEU A N 1
ATOM 754 C CA . LEU A 1 89 ? 6.611 -7.635 -22.498 1.00 77.06 89 LEU A CA 1
ATOM 755 C C . LEU A 1 89 ? 6.045 -7.890 -23.894 1.00 77.06 89 LEU A C 1
ATOM 757 O O . LEU A 1 89 ? 6.065 -9.027 -24.376 1.00 77.06 89 LEU A O 1
ATOM 761 N N . ALA A 1 90 ? 5.545 -6.841 -24.537 1.00 75.44 90 ALA A N 1
ATOM 762 C CA . ALA A 1 90 ? 4.998 -6.891 -25.886 1.00 75.44 90 ALA A CA 1
ATOM 763 C C . ALA A 1 90 ? 5.678 -5.852 -26.778 1.00 75.44 90 ALA A C 1
ATOM 765 O O . ALA A 1 90 ? 5.860 -4.719 -26.356 1.00 75.44 90 ALA A O 1
ATOM 766 N N . GLU A 1 91 ? 6.037 -6.201 -28.009 1.00 77.62 91 GLU A N 1
ATOM 767 C CA . GLU A 1 91 ? 6.473 -5.212 -29.000 1.00 77.62 91 GLU A CA 1
ATOM 768 C C . GLU A 1 91 ? 5.300 -4.694 -29.798 1.00 77.62 91 GLU A C 1
ATOM 770 O O . GLU A 1 91 ? 4.405 -5.448 -30.170 1.00 77.62 91 GLU A O 1
ATOM 775 N N . ILE A 1 92 ? 5.342 -3.394 -30.052 1.00 76.69 92 ILE A N 1
ATOM 776 C CA . ILE A 1 92 ? 4.378 -2.677 -30.869 1.00 76.69 92 ILE A CA 1
ATOM 777 C C . ILE A 1 92 ? 4.991 -2.518 -32.257 1.00 76.69 92 ILE A C 1
ATOM 779 O O . ILE A 1 92 ? 6.066 -1.926 -32.404 1.00 76.69 92 ILE A O 1
ATOM 783 N N . GLU A 1 93 ? 4.310 -3.068 -33.261 1.00 70.19 93 GLU A N 1
ATOM 784 C CA . GLU A 1 93 ? 4.808 -3.131 -34.639 1.00 70.19 93 GLU A CA 1
ATOM 785 C C . GLU A 1 93 ? 4.599 -1.815 -35.403 1.00 70.19 93 GLU A C 1
ATOM 787 O O . GLU A 1 93 ? 5.449 -1.442 -36.212 1.00 70.19 93 GLU A O 1
ATOM 792 N N . ASN A 1 94 ? 3.502 -1.090 -35.135 1.00 71.81 94 ASN A N 1
ATOM 793 C CA . ASN A 1 94 ? 3.181 0.176 -35.799 1.00 71.81 94 ASN A CA 1
ATOM 794 C C . ASN A 1 94 ? 3.273 1.375 -34.838 1.00 71.81 94 ASN A C 1
ATOM 796 O O . ASN A 1 94 ? 2.363 1.644 -34.057 1.00 71.81 94 ASN A O 1
ATOM 800 N N . LEU A 1 95 ? 4.387 2.107 -34.916 1.00 69.75 95 LEU A N 1
ATOM 801 C CA . LEU A 1 95 ? 4.653 3.311 -34.119 1.00 69.75 95 LEU A CA 1
ATOM 802 C C . LEU A 1 95 ? 3.776 4.511 -34.512 1.00 69.75 95 LEU A C 1
ATOM 804 O O . LEU A 1 95 ? 3.478 5.338 -33.656 1.00 69.75 95 LEU A O 1
ATOM 808 N N . GLU A 1 96 ? 3.368 4.617 -35.782 1.00 70.88 96 GLU A N 1
ATOM 809 C CA . GLU A 1 96 ? 2.585 5.766 -36.269 1.00 70.88 96 GLU A CA 1
ATOM 810 C C . GLU A 1 96 ? 1.159 5.765 -35.712 1.00 70.88 96 GLU A C 1
ATOM 812 O O . GLU A 1 96 ? 0.617 6.822 -35.398 1.00 70.88 96 GLU A O 1
ATOM 817 N N . ASP A 1 97 ? 0.572 4.579 -35.557 1.00 69.69 97 ASP A N 1
ATOM 818 C CA . ASP A 1 97 ? -0.751 4.404 -34.957 1.00 69.69 97 ASP A CA 1
ATOM 819 C C . ASP A 1 97 ? -0.707 4.622 -33.440 1.00 69.69 97 ASP A C 1
ATOM 821 O O . ASP A 1 97 ? -1.641 5.172 -32.866 1.00 69.69 97 ASP A O 1
ATOM 825 N N . PHE A 1 98 ? 0.407 4.263 -32.797 1.00 71.62 98 PHE A N 1
ATOM 826 C CA . PHE A 1 98 ? 0.614 4.469 -31.365 1.00 71.62 98 PHE A CA 1
ATOM 827 C C . PHE A 1 98 ? 0.705 5.955 -30.978 1.00 71.62 98 PHE A C 1
ATOM 829 O O . PHE A 1 98 ? 0.140 6.352 -29.964 1.00 71.62 98 PHE A O 1
ATOM 836 N N . ASP A 1 99 ? 1.380 6.782 -31.784 1.00 71.75 99 ASP A N 1
ATOM 837 C CA . ASP A 1 99 ? 1.528 8.231 -31.538 1.00 71.75 99 ASP A CA 1
ATOM 838 C C . ASP A 1 99 ? 0.201 9.002 -31.683 1.00 71.75 99 ASP A C 1
ATOM 840 O O . ASP A 1 99 ? 0.024 10.079 -31.114 1.00 71.75 99 ASP A O 1
ATOM 844 N N . ARG A 1 100 ? -0.761 8.440 -32.425 1.00 74.94 100 ARG A N 1
ATOM 845 C CA . ARG A 1 100 ? -2.098 9.027 -32.603 1.00 74.94 100 ARG A CA 1
ATOM 846 C C . ARG A 1 100 ? -3.034 8.754 -31.432 1.00 74.94 100 ARG A C 1
ATOM 848 O O . ARG A 1 100 ? -4.007 9.486 -31.275 1.00 74.94 100 ARG A O 1
ATOM 855 N N . MET A 1 101 ? -2.749 7.734 -30.625 1.00 78.06 101 MET A N 1
ATOM 856 C CA . MET A 1 101 ? -3.592 7.376 -29.491 1.00 78.06 101 MET A CA 1
ATOM 857 C C . MET A 1 101 ? -3.401 8.354 -28.330 1.00 78.06 101 MET A C 1
ATOM 859 O O . MET A 1 101 ? -2.290 8.748 -27.967 1.00 78.06 101 MET A O 1
ATOM 863 N N . SER A 1 102 ? -4.508 8.720 -27.698 1.00 82.06 102 SER A N 1
ATOM 864 C CA . SER A 1 102 ? -4.502 9.404 -26.412 1.00 82.06 102 SER A CA 1
ATOM 865 C C . SER A 1 102 ? -3.970 8.490 -25.303 1.00 82.06 102 SER A C 1
ATOM 867 O O . SER A 1 102 ? -3.969 7.261 -25.414 1.00 82.06 102 SER A O 1
ATOM 869 N N . SER A 1 103 ? -3.545 9.085 -24.182 1.00 80.38 103 SER A N 1
ATOM 870 C CA . SER A 1 103 ? -3.125 8.302 -23.016 1.00 80.38 103 SER A CA 1
ATOM 871 C C . SER A 1 103 ? -4.224 7.343 -22.555 1.00 80.38 103 SER A C 1
ATOM 873 O O . SER A 1 103 ? -3.934 6.177 -22.323 1.00 80.38 103 SER A O 1
ATOM 875 N N . LEU A 1 104 ? -5.480 7.796 -22.500 1.00 82.19 104 LEU A N 1
ATOM 876 C CA . LEU A 1 104 ? -6.619 6.986 -22.065 1.00 82.19 104 LEU A CA 1
ATOM 877 C C . LEU A 1 104 ? -6.828 5.742 -22.942 1.00 82.19 104 LEU A C 1
ATOM 879 O O . LEU A 1 104 ? -6.995 4.649 -22.408 1.00 82.19 104 LEU A O 1
ATOM 883 N N . GLU A 1 105 ? -6.771 5.888 -24.266 1.00 81.12 105 GLU A N 1
ATOM 884 C CA . GLU A 1 105 ? -6.927 4.760 -25.197 1.00 81.12 105 GLU A CA 1
ATOM 885 C C . GLU A 1 105 ? -5.816 3.726 -24.999 1.00 81.12 105 GLU A C 1
ATOM 887 O O . GLU A 1 105 ? -6.077 2.528 -24.907 1.00 81.12 105 GLU A O 1
ATOM 892 N N . LEU A 1 106 ? -4.574 4.179 -24.822 1.00 79.75 106 LEU A N 1
ATOM 893 C CA . LEU A 1 106 ? -3.455 3.284 -24.530 1.00 79.75 106 LEU A CA 1
ATOM 894 C C . LEU A 1 106 ? -3.609 2.568 -23.190 1.00 79.75 106 LEU A C 1
ATOM 896 O O . LEU A 1 106 ? -3.250 1.396 -23.069 1.00 79.75 106 LEU A O 1
ATOM 900 N N . GLU A 1 107 ? -4.138 3.244 -22.173 1.00 81.25 107 GLU A N 1
ATOM 901 C CA . GLU A 1 107 ? -4.425 2.618 -20.887 1.00 81.25 107 GLU A CA 1
ATOM 902 C C . GLU A 1 107 ? -5.479 1.512 -21.012 1.00 81.25 107 GLU A C 1
ATOM 904 O O . GLU A 1 107 ? -5.294 0.423 -20.452 1.00 81.25 107 GLU A O 1
ATOM 909 N N . GLU A 1 108 ? -6.554 1.773 -21.757 1.00 82.12 108 GLU A N 1
ATOM 910 C CA . GLU A 1 108 ? -7.598 0.795 -22.063 1.00 82.12 108 GLU A CA 1
ATOM 911 C C . GLU A 1 108 ? -7.025 -0.415 -22.805 1.00 82.12 108 GLU A C 1
ATOM 913 O O . GLU A 1 108 ? -7.266 -1.553 -22.393 1.00 82.12 108 GLU A O 1
ATOM 918 N N . GLU A 1 109 ? -6.182 -0.199 -23.813 1.00 77.81 109 GLU A N 1
ATOM 919 C CA . GLU A 1 109 ? -5.550 -1.286 -24.564 1.00 77.81 109 GLU A CA 1
ATOM 920 C C . GLU A 1 109 ? -4.576 -2.107 -23.717 1.00 77.81 109 GLU A C 1
ATOM 922 O O . GLU A 1 109 ? -4.579 -3.339 -23.761 1.00 77.81 109 GLU A O 1
ATOM 927 N N . CYS A 1 110 ? -3.807 -1.461 -22.842 1.00 80.69 110 CYS A N 1
ATOM 928 C CA . CYS A 1 110 ? -2.967 -2.170 -21.881 1.00 80.69 110 CYS A CA 1
ATOM 929 C C . CYS A 1 110 ? -3.797 -3.056 -20.937 1.00 80.69 110 CYS A C 1
ATOM 931 O O . CYS A 1 110 ? -3.371 -4.161 -20.593 1.00 80.69 110 CYS A O 1
ATOM 933 N N . ASN A 1 111 ? -4.992 -2.611 -20.533 1.00 79.50 111 ASN A N 1
ATOM 934 C CA . ASN A 1 111 ? -5.894 -3.431 -19.720 1.00 79.50 111 ASN A CA 1
ATOM 935 C C . ASN A 1 111 ? -6.474 -4.600 -20.511 1.00 79.50 111 ASN A C 1
ATOM 937 O O . ASN A 1 111 ? -6.578 -5.704 -19.977 1.00 79.50 111 ASN A O 1
ATOM 941 N N . ARG A 1 112 ? -6.848 -4.380 -21.777 1.00 78.56 112 ARG A N 1
ATOM 942 C CA . ARG A 1 112 ? -7.326 -5.449 -22.664 1.00 78.56 112 ARG A CA 1
ATOM 943 C C . ARG A 1 112 ? -6.247 -6.504 -22.860 1.00 78.56 112 ARG A C 1
ATOM 945 O O . ARG A 1 112 ? -6.550 -7.690 -22.744 1.00 78.56 112 ARG A O 1
ATOM 952 N N . LEU A 1 113 ? -4.996 -6.089 -23.062 1.00 76.56 113 LEU A N 1
ATOM 953 C CA . LEU A 1 113 ? -3.850 -6.990 -23.142 1.00 76.56 113 LEU A CA 1
ATOM 954 C C . LEU A 1 113 ? -3.646 -7.769 -21.838 1.00 76.56 113 LEU A C 1
ATOM 956 O O . LEU A 1 113 ? -3.515 -8.992 -21.879 1.00 76.56 113 LEU A O 1
ATOM 960 N N . ALA A 1 114 ? -3.664 -7.095 -20.685 1.00 75.31 114 ALA A N 1
ATOM 961 C CA . ALA A 1 114 ? -3.541 -7.759 -19.390 1.00 75.31 114 ALA A CA 1
ATOM 962 C C . ALA A 1 114 ? -4.647 -8.809 -19.194 1.00 75.31 114 ALA A C 1
ATOM 964 O O . ALA A 1 114 ? -4.340 -9.974 -18.955 1.00 75.31 114 ALA A O 1
ATOM 965 N N . ASN A 1 115 ? -5.916 -8.440 -19.394 1.00 76.12 115 ASN A N 1
ATOM 966 C CA . ASN A 1 115 ? -7.059 -9.351 -19.271 1.00 76.12 115 ASN A CA 1
ATOM 967 C C . ASN A 1 115 ? -6.973 -10.528 -20.251 1.00 76.12 115 ASN A C 1
ATOM 969 O O . ASN A 1 115 ? -7.180 -11.669 -19.854 1.00 76.12 115 ASN A O 1
ATOM 973 N N . PHE A 1 116 ? -6.579 -10.280 -21.504 1.00 75.00 116 PHE A N 1
ATOM 974 C CA . PHE A 1 116 ? -6.364 -11.336 -22.493 1.00 75.00 116 PHE A CA 1
ATOM 975 C C . PHE A 1 116 ? -5.313 -12.356 -22.039 1.00 75.00 116 PHE A C 1
ATOM 977 O O . PHE A 1 116 ? -5.469 -13.558 -22.270 1.00 75.00 116 PHE A O 1
ATOM 984 N N . VAL A 1 117 ? -4.232 -11.902 -21.396 1.00 71.19 117 VAL A N 1
ATOM 985 C CA . VAL A 1 117 ? -3.228 -12.807 -20.826 1.00 71.19 117 VAL A CA 1
ATOM 986 C C . VAL A 1 117 ? -3.791 -13.545 -19.602 1.00 71.19 117 VAL A C 1
ATOM 988 O O . VAL A 1 117 ? -3.563 -14.746 -19.478 1.00 71.19 117 VAL A O 1
ATOM 991 N N . GLY A 1 118 ? -4.576 -12.880 -18.751 1.00 70.25 118 GLY A N 1
ATOM 992 C CA . GLY A 1 118 ? -5.200 -13.465 -17.550 1.00 70.25 118 GLY A CA 1
ATOM 993 C C . GLY A 1 118 ? -6.223 -14.545 -17.824 1.00 70.25 118 GLY A C 1
ATOM 994 O O . GLY A 1 118 ? -6.148 -15.616 -17.223 1.00 70.25 118 GLY A O 1
ATOM 995 N N . ASP A 1 119 ? -7.113 -14.314 -18.788 1.00 72.25 119 ASP A N 1
ATOM 996 C CA . ASP A 1 119 ? -8.097 -15.299 -19.246 1.00 72.25 119 ASP A CA 1
ATOM 997 C C . ASP A 1 119 ? -7.420 -16.601 -19.686 1.00 72.25 119 ASP A C 1
ATOM 999 O O . ASP A 1 119 ? -7.964 -17.693 -19.529 1.00 72.25 119 ASP A O 1
ATOM 1003 N N . ARG A 1 120 ? -6.196 -16.499 -20.214 1.00 69.56 120 ARG A N 1
ATOM 1004 C CA . ARG A 1 120 ? -5.404 -17.642 -20.676 1.00 69.56 120 ARG A CA 1
ATOM 1005 C C . ARG A 1 120 ? -4.498 -18.257 -19.610 1.00 69.56 120 ARG A C 1
ATOM 1007 O O . ARG A 1 120 ? -3.908 -19.300 -19.884 1.00 69.56 120 ARG A O 1
ATOM 1014 N N . LEU A 1 121 ? -4.370 -17.626 -18.447 1.00 66.00 121 LEU A N 1
ATOM 1015 C CA . LEU A 1 121 ? -3.642 -18.127 -17.282 1.00 66.00 121 LEU A CA 1
ATOM 1016 C C . LEU A 1 121 ? -4.618 -18.595 -16.191 1.00 66.00 121 LEU A C 1
ATOM 1018 O O . LEU A 1 121 ? -4.378 -18.351 -15.019 1.00 66.00 121 LEU A O 1
ATOM 1022 N N . ASP A 1 122 ? -5.709 -19.263 -16.575 1.00 67.38 122 ASP A N 1
ATOM 1023 C CA . ASP A 1 122 ? -6.759 -19.778 -15.676 1.00 67.38 122 ASP A CA 1
ATOM 1024 C C . ASP A 1 122 ? -7.662 -18.702 -15.038 1.00 67.38 122 ASP A C 1
ATOM 1026 O O . ASP A 1 122 ? -8.138 -18.848 -13.912 1.00 67.38 122 ASP A O 1
ATOM 1030 N N . GLY A 1 123 ? -7.958 -17.622 -15.770 1.00 62.19 123 GLY A N 1
ATOM 1031 C CA . GLY A 1 123 ? -8.938 -16.614 -15.343 1.00 62.19 123 GLY A CA 1
ATOM 1032 C C . GLY A 1 123 ? -8.432 -15.701 -14.226 1.00 62.19 123 GLY A C 1
ATOM 1033 O O . GLY A 1 123 ? -9.206 -15.270 -13.364 1.00 62.19 123 GLY A O 1
ATOM 1034 N N . LEU A 1 124 ? -7.126 -15.419 -14.218 1.00 66.25 124 LEU A N 1
ATOM 1035 C CA . LEU A 1 124 ? -6.534 -14.480 -13.272 1.00 66.25 124 LEU A CA 1
ATOM 1036 C C . LEU A 1 124 ? -7.107 -13.085 -13.498 1.00 66.25 124 LEU A C 1
ATOM 1038 O O . LEU A 1 124 ? -7.088 -12.559 -14.608 1.00 66.25 124 LEU A O 1
ATOM 1042 N N . ASN A 1 125 ? -7.563 -12.474 -12.408 1.00 67.50 125 ASN A N 1
ATOM 1043 C CA . ASN A 1 125 ? -7.933 -11.069 -12.398 1.00 67.50 125 ASN A CA 1
ATOM 1044 C C . ASN A 1 125 ? -6.740 -10.252 -11.926 1.00 67.50 125 ASN A C 1
ATOM 1046 O O . ASN A 1 125 ? -6.154 -10.544 -10.878 1.00 67.50 125 ASN A O 1
ATOM 1050 N N . PHE A 1 126 ? -6.421 -9.202 -12.667 1.00 70.12 126 PHE A N 1
ATOM 1051 C CA . PHE A 1 126 ? -5.355 -8.288 -12.300 1.00 70.12 126 PHE A CA 1
ATOM 1052 C C . PHE A 1 126 ? -5.939 -6.992 -11.771 1.00 70.12 126 PHE A C 1
ATOM 1054 O O . PHE A 1 126 ? -6.909 -6.464 -12.314 1.00 70.12 126 PHE A O 1
ATOM 1061 N N . ASN A 1 127 ? -5.317 -6.461 -10.726 1.00 65.62 127 ASN A N 1
ATOM 1062 C CA . ASN A 1 127 ? -5.484 -5.050 -10.420 1.00 65.62 127 ASN A CA 1
ATOM 1063 C C . ASN A 1 127 ? -4.442 -4.277 -11.233 1.00 65.62 127 ASN A C 1
ATOM 1065 O O . ASN A 1 127 ? -3.341 -4.760 -11.476 1.00 65.62 127 ASN A O 1
ATOM 1069 N N . TRP A 1 128 ? -4.809 -3.099 -11.709 1.00 62.09 128 TRP A N 1
ATOM 1070 C CA . TRP A 1 128 ? -3.994 -2.291 -12.610 1.00 62.09 128 TRP A CA 1
ATOM 1071 C C . TRP A 1 128 ? -2.964 -1.503 -11.813 1.00 62.09 128 TRP A C 1
ATOM 1073 O O . TRP A 1 128 ? -3.354 -0.762 -10.911 1.00 62.09 128 TRP A O 1
ATOM 1083 N N . VAL A 1 129 ? -1.662 -1.647 -12.122 1.00 66.75 129 VAL A N 1
ATOM 1084 C CA . VAL A 1 129 ? -0.655 -0.970 -11.298 1.00 66.75 129 VAL A CA 1
ATOM 1085 C C . VAL A 1 129 ? 0.631 -0.464 -12.003 1.00 66.75 129 VAL A C 1
ATOM 1087 O O . VAL A 1 129 ? 1.218 0.499 -11.502 1.00 66.75 129 VAL A O 1
ATOM 1090 N N . ASN A 1 130 ? 1.038 -0.948 -13.190 1.00 84.62 130 ASN A N 1
ATOM 1091 C CA . ASN A 1 130 ? 2.100 -0.268 -13.957 1.00 84.62 130 ASN A CA 1
ATOM 1092 C C . ASN A 1 130 ? 2.143 -0.558 -15.470 1.00 84.62 130 ASN A C 1
ATOM 1094 O O . ASN A 1 130 ? 2.001 -1.701 -15.909 1.00 84.62 130 ASN A O 1
ATOM 1098 N N . ARG A 1 131 ? 2.438 0.486 -16.252 1.00 88.44 131 ARG A N 1
ATOM 1099 C CA . ARG A 1 131 ? 2.691 0.463 -17.694 1.00 88.44 131 ARG A CA 1
ATOM 1100 C C . ARG A 1 131 ? 3.955 1.229 -17.998 1.00 88.44 131 ARG A C 1
ATOM 1102 O O . ARG A 1 131 ? 4.095 2.379 -17.601 1.00 88.44 131 ARG A O 1
ATOM 1109 N N . THR A 1 132 ? 4.860 0.622 -18.737 1.00 88.94 132 THR A N 1
ATOM 1110 C CA . THR A 1 132 ? 6.134 1.234 -19.084 1.00 88.94 132 THR A CA 1
ATOM 1111 C C . THR A 1 132 ? 6.361 1.103 -20.581 1.00 88.94 132 THR A C 1
ATOM 1113 O O . THR A 1 132 ? 6.392 -0.008 -21.102 1.00 88.94 132 THR A O 1
ATOM 1116 N N . ILE A 1 133 ? 6.541 2.229 -21.275 1.00 87.44 133 ILE A N 1
ATOM 1117 C CA . ILE A 1 133 ? 6.951 2.224 -22.685 1.00 87.44 133 ILE A CA 1
ATOM 1118 C C . ILE A 1 133 ? 8.475 2.265 -22.750 1.00 87.44 133 ILE A C 1
ATOM 1120 O O . ILE A 1 133 ? 9.098 3.114 -22.114 1.00 87.44 133 ILE A O 1
ATOM 1124 N N . ILE A 1 134 ? 9.073 1.372 -23.530 1.00 85.56 134 ILE A N 1
ATOM 1125 C CA . ILE A 1 134 ? 10.515 1.253 -23.723 1.00 85.56 134 ILE A CA 1
ATOM 1126 C C . ILE A 1 134 ? 10.864 1.649 -25.162 1.00 85.56 134 ILE A C 1
ATOM 1128 O O . ILE A 1 134 ? 10.502 0.973 -26.132 1.00 85.56 134 ILE A O 1
ATOM 1132 N N . TYR A 1 135 ? 11.611 2.744 -25.288 1.00 84.06 135 TYR A N 1
ATOM 1133 C CA . TYR A 1 135 ? 12.138 3.266 -26.544 1.00 84.06 135 TYR A CA 1
ATOM 1134 C C . TYR A 1 135 ? 13.623 2.917 -26.684 1.00 84.06 135 TYR A C 1
ATOM 1136 O O . TYR A 1 135 ? 14.439 3.238 -25.820 1.00 84.06 135 TYR A O 1
ATOM 1144 N N . TYR A 1 136 ? 13.987 2.291 -27.803 1.00 77.81 136 TYR A N 1
ATOM 1145 C CA . TYR A 1 136 ? 15.371 1.889 -28.099 1.00 77.81 136 TYR A CA 1
ATOM 1146 C C . TYR A 1 136 ? 16.197 2.995 -28.771 1.00 77.81 136 TYR A C 1
ATOM 1148 O O . TYR A 1 136 ? 17.427 2.948 -28.760 1.00 77.81 136 TYR A O 1
ATOM 1156 N N . ASN A 1 137 ? 15.521 3.996 -29.338 1.00 76.62 137 ASN A N 1
ATOM 1157 C CA . ASN A 1 137 ? 16.107 5.141 -30.028 1.00 76.62 137 ASN A CA 1
ATOM 1158 C C . ASN A 1 137 ? 15.591 6.441 -29.395 1.00 76.62 137 ASN A C 1
ATOM 1160 O O . ASN A 1 137 ? 14.419 6.559 -29.026 1.00 76.62 137 ASN A O 1
ATOM 1164 N N . LYS A 1 138 ? 16.477 7.431 -29.283 1.00 75.06 138 LYS A N 1
ATOM 1165 C CA . LYS A 1 138 ? 16.176 8.762 -28.748 1.00 75.06 138 LYS A CA 1
ATOM 1166 C C . LYS A 1 138 ? 15.176 9.554 -29.598 1.00 75.06 138 LYS A C 1
ATOM 1168 O O . LYS A 1 138 ? 14.439 10.371 -29.051 1.00 75.06 138 LYS A O 1
ATOM 1173 N N . GLU A 1 139 ? 15.159 9.350 -30.913 1.00 79.19 139 GLU A N 1
ATOM 1174 C CA . GLU A 1 139 ? 14.204 10.026 -31.801 1.00 79.19 139 GLU A CA 1
ATOM 1175 C C . GLU A 1 139 ? 12.777 9.517 -31.572 1.00 79.19 139 GLU A C 1
ATOM 1177 O O . GLU A 1 139 ? 11.878 10.328 -31.358 1.00 79.19 139 GLU A O 1
ATOM 1182 N N . ASP A 1 140 ? 12.593 8.199 -31.472 1.00 78.19 140 ASP A N 1
ATOM 1183 C CA . ASP A 1 140 ? 11.293 7.589 -31.159 1.00 78.19 140 ASP A CA 1
ATOM 1184 C C . ASP A 1 140 ? 10.813 7.993 -29.762 1.00 78.19 140 ASP A C 1
ATOM 1186 O O . ASP A 1 140 ? 9.624 8.181 -29.534 1.00 78.19 140 ASP A O 1
ATOM 1190 N N . ALA A 1 141 ? 11.740 8.221 -28.826 1.00 77.44 141 ALA A N 1
ATOM 1191 C CA . ALA A 1 141 ? 11.411 8.716 -27.496 1.00 77.44 141 ALA A CA 1
ATOM 1192 C C . ALA A 1 141 ? 10.765 10.115 -27.507 1.00 77.44 141 ALA A C 1
ATOM 1194 O O . ALA A 1 141 ? 10.321 10.565 -26.454 1.00 77.44 141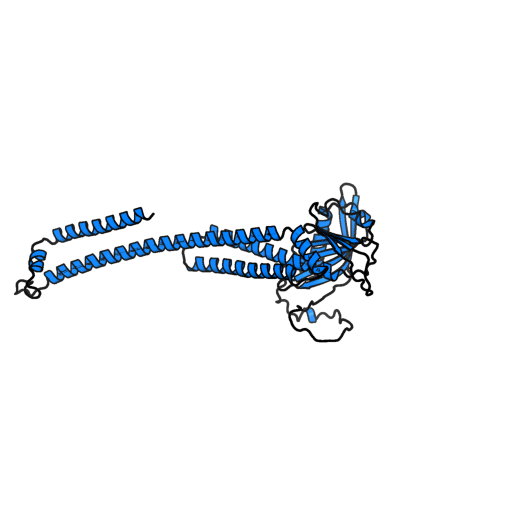 ALA A O 1
ATOM 1195 N N . LYS A 1 142 ? 10.704 10.837 -28.631 1.00 79.06 142 LYS A N 1
ATOM 1196 C CA . LYS A 1 142 ? 9.921 12.081 -28.734 1.00 79.06 142 LYS A CA 1
ATOM 1197 C C . LYS A 1 142 ? 8.431 11.822 -28.973 1.00 79.06 142 LYS A C 1
ATOM 1199 O O . LYS A 1 142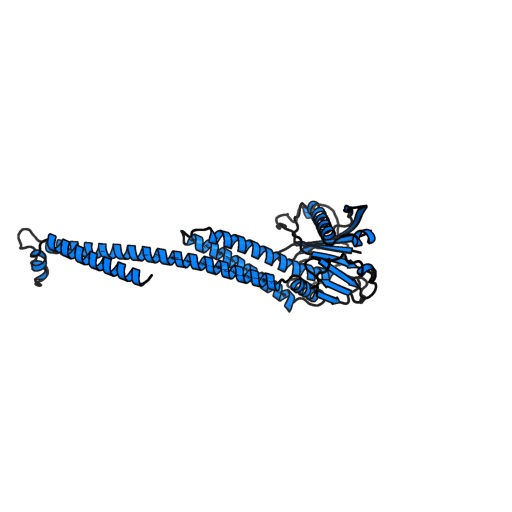 ? 7.637 12.699 -28.653 1.00 79.06 142 LYS A O 1
ATOM 1204 N N . LEU A 1 143 ? 8.066 10.638 -29.464 1.00 76.81 143 LEU A N 1
ATOM 1205 C CA . LEU A 1 143 ? 6.699 10.209 -29.790 1.00 76.81 143 LEU A CA 1
ATOM 1206 C C . LEU A 1 143 ? 5.936 9.739 -28.542 1.00 76.81 143 LEU A C 1
ATOM 1208 O O . LEU A 1 143 ? 5.302 8.689 -28.528 1.00 76.81 143 LEU A O 1
ATOM 1212 N N . VAL A 1 144 ? 6.080 10.468 -27.432 1.00 74.50 144 VAL A N 1
ATOM 1213 C CA . VAL A 1 144 ? 5.373 10.124 -26.198 1.00 74.50 144 VAL A CA 1
ATOM 1214 C C . VAL A 1 144 ? 3.932 10.597 -26.331 1.00 74.50 144 VAL A C 1
ATOM 1216 O O . VAL A 1 144 ? 3.734 11.802 -26.505 1.00 74.50 144 VAL A O 1
ATOM 1219 N N . PRO A 1 145 ? 2.943 9.706 -26.156 1.00 78.81 145 PRO A N 1
ATOM 1220 C CA . PRO A 1 145 ? 1.542 10.091 -26.165 1.00 78.81 145 PRO A CA 1
ATOM 1221 C C . PRO A 1 145 ? 1.292 11.242 -25.190 1.00 78.81 145 PRO A C 1
ATOM 1223 O O . PRO A 1 145 ? 1.780 11.240 -24.050 1.00 78.81 145 PRO A O 1
ATOM 1226 N N . ASN A 1 146 ? 0.536 12.245 -25.634 1.00 77.06 146 ASN A N 1
ATOM 1227 C CA . ASN A 1 146 ? 0.241 13.415 -24.813 1.00 77.06 146 ASN A CA 1
ATOM 1228 C C . ASN A 1 146 ? -0.417 12.986 -23.492 1.00 77.06 146 ASN A C 1
ATOM 1230 O O . ASN A 1 146 ? -1.417 12.271 -23.481 1.00 77.06 146 ASN A O 1
ATOM 1234 N N . GLY A 1 147 ? 0.149 13.434 -22.369 1.00 79.81 147 GLY A N 1
ATOM 1235 C CA . GLY A 1 147 ? -0.350 13.097 -21.033 1.00 79.81 147 GLY A CA 1
ATOM 1236 C C . GLY A 1 147 ? 0.051 11.711 -20.513 1.00 79.81 147 GLY A C 1
ATOM 1237 O O . GLY A 1 147 ? -0.432 11.324 -19.453 1.00 79.81 147 GLY A O 1
ATOM 1238 N N . TRP A 1 148 ? 0.931 10.971 -21.203 1.00 86.69 148 TRP A N 1
ATOM 1239 C CA . TRP A 1 148 ? 1.437 9.682 -20.709 1.00 86.69 148 TRP A CA 1
ATOM 1240 C C . TRP A 1 148 ? 2.272 9.824 -19.430 1.00 86.69 148 TRP A C 1
ATOM 1242 O O . TRP A 1 148 ? 2.117 9.047 -18.493 1.00 86.69 148 TRP A O 1
ATOM 1252 N N . ILE A 1 149 ? 3.148 10.832 -19.377 1.00 87.56 149 ILE A N 1
ATOM 1253 C CA . ILE A 1 149 ? 3.948 11.167 -18.193 1.00 87.56 149 ILE A CA 1
ATOM 1254 C C . ILE A 1 149 ? 3.353 12.418 -17.550 1.00 87.56 149 ILE A C 1
ATOM 1256 O O . ILE A 1 149 ? 3.221 13.448 -18.206 1.00 87.56 149 ILE A O 1
ATOM 1260 N N . SER A 1 150 ? 3.009 12.338 -16.264 1.00 83.69 150 SER A N 1
ATOM 1261 C CA . SER A 1 150 ? 2.550 13.499 -15.493 1.00 83.69 150 SER A CA 1
ATOM 1262 C C . SER A 1 150 ? 3.662 14.529 -15.290 1.00 83.69 150 SER A C 1
ATOM 1264 O O . SER A 1 150 ? 4.818 14.144 -15.111 1.00 83.69 150 SER A O 1
ATOM 1266 N N . ASP A 1 151 ? 3.293 15.794 -15.093 1.00 76.81 151 ASP A N 1
ATOM 1267 C CA . ASP A 1 151 ? 4.222 16.888 -14.757 1.00 76.81 151 ASP A CA 1
ATOM 1268 C C . ASP A 1 151 ? 5.094 16.623 -13.512 1.00 76.81 151 ASP A C 1
ATOM 1270 O O . ASP A 1 151 ? 6.196 17.153 -13.398 1.00 76.81 151 ASP A O 1
ATOM 1274 N N . ASN A 1 152 ? 4.630 15.772 -12.590 1.00 76.94 152 ASN A N 1
ATOM 1275 C CA . ASN A 1 152 ? 5.350 15.394 -11.368 1.00 76.94 152 ASN A CA 1
ATOM 1276 C C . ASN A 1 152 ? 6.201 14.118 -11.525 1.00 76.94 152 ASN A C 1
ATOM 1278 O O . ASN A 1 152 ? 6.492 13.449 -10.534 1.00 76.94 152 ASN A O 1
ATOM 1282 N N . GLY A 1 153 ? 6.541 13.731 -12.757 1.00 81.81 153 GLY A N 1
ATOM 1283 C CA . GLY A 1 153 ? 7.354 12.546 -13.018 1.00 81.81 153 GLY A CA 1
ATOM 1284 C C . GLY A 1 153 ? 8.758 12.651 -12.411 1.00 81.81 153 GLY A C 1
ATOM 1285 O O . GLY A 1 153 ? 9.357 13.725 -12.366 1.00 81.81 153 GLY A O 1
ATOM 1286 N N . VAL A 1 154 ? 9.295 11.521 -11.958 1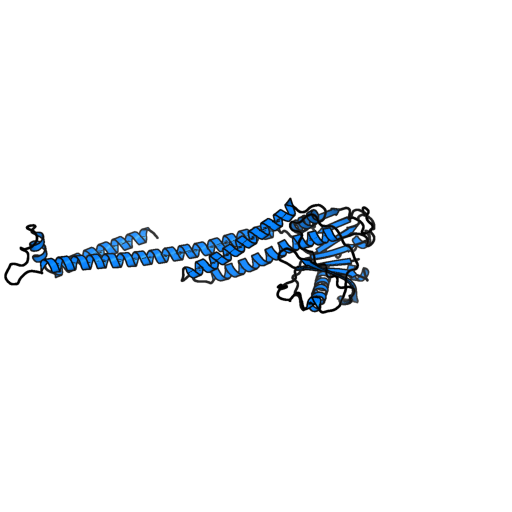.00 86.56 154 VAL A N 1
ATOM 1287 C CA . VAL A 1 154 ? 10.646 11.412 -11.395 1.00 86.56 154 VAL A CA 1
ATOM 1288 C C . VAL A 1 154 ? 11.568 10.796 -12.442 1.00 86.56 154 VAL A C 1
ATOM 1290 O O . VAL A 1 154 ? 11.267 9.725 -12.969 1.00 86.56 154 VAL A O 1
ATOM 1293 N N . SER A 1 155 ? 12.688 11.460 -12.743 1.00 87.31 155 SER A N 1
ATOM 1294 C CA . SER A 1 155 ? 13.709 10.929 -13.654 1.00 87.31 155 SER A CA 1
ATOM 1295 C C . SER A 1 155 ? 14.771 10.132 -12.902 1.00 87.31 155 SER A C 1
ATOM 1297 O O . SER A 1 155 ? 15.258 10.546 -11.846 1.00 87.31 155 SER A O 1
ATOM 1299 N N . ILE A 1 156 ? 15.139 8.983 -13.463 1.00 88.12 156 ILE A N 1
ATOM 1300 C CA . ILE A 1 156 ? 16.230 8.136 -12.999 1.00 88.12 156 ILE A CA 1
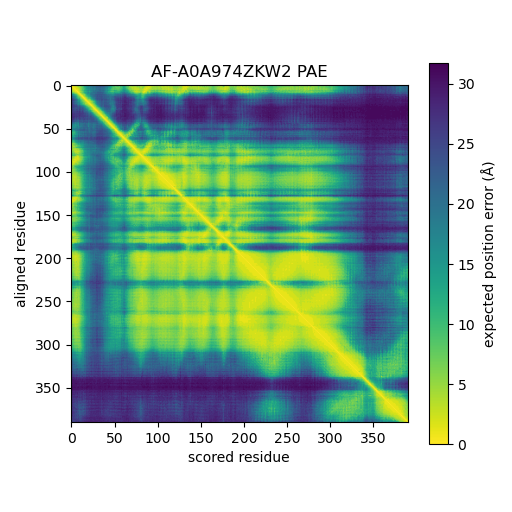ATOM 1301 C C . ILE A 1 156 ? 17.145 7.839 -14.169 1.00 88.12 156 ILE A C 1
ATOM 1303 O O . ILE A 1 156 ? 16.717 7.282 -15.175 1.00 88.12 156 ILE A O 1
ATOM 1307 N N . GLU A 1 157 ? 18.430 8.082 -13.966 1.00 85.62 157 GLU A N 1
ATOM 1308 C CA . GLU A 1 157 ? 19.471 7.665 -14.894 1.00 85.62 157 GLU A CA 1
ATOM 1309 C C . GLU A 1 157 ? 20.243 6.461 -14.333 1.00 85.62 157 GLU A C 1
ATOM 1311 O O . GLU A 1 157 ? 20.625 6.413 -13.146 1.00 85.62 157 GLU A O 1
ATOM 1316 N N . TRP A 1 158 ? 20.490 5.475 -15.195 1.00 83.00 158 TRP A N 1
ATOM 1317 C CA . TRP A 1 158 ? 21.422 4.384 -14.925 1.00 83.00 158 TRP A CA 1
ATOM 1318 C C . TRP A 1 158 ? 22.127 3.902 -16.190 1.00 83.00 158 TRP A C 1
ATOM 1320 O O . TRP A 1 158 ? 21.612 4.033 -17.292 1.00 83.00 158 TRP A O 1
ATOM 1330 N N . SER A 1 159 ? 23.283 3.268 -16.013 1.00 79.31 159 SER A N 1
ATOM 1331 C CA . SER A 1 159 ? 24.015 2.594 -17.087 1.00 79.31 159 SER A CA 1
ATOM 1332 C C . SER A 1 159 ? 23.741 1.087 -16.986 1.00 79.31 159 SER A C 1
ATOM 1334 O O . SER A 1 159 ? 24.250 0.446 -16.059 1.00 79.31 159 SER A O 1
ATOM 1336 N N . PRO A 1 160 ? 22.884 0.499 -17.843 1.00 73.12 160 PRO A N 1
ATOM 1337 C CA . PRO A 1 160 ? 22.588 -0.922 -17.769 1.00 73.12 160 PRO A CA 1
ATOM 1338 C C . PRO A 1 160 ? 23.792 -1.770 -18.165 1.00 73.12 160 PRO A C 1
ATOM 1340 O O . PRO A 1 160 ? 24.655 -1.353 -18.938 1.00 73.12 160 PRO A O 1
ATOM 1343 N N . THR A 1 161 ? 23.804 -3.009 -17.692 1.00 68.25 161 THR A N 1
ATOM 1344 C CA . THR A 1 161 ? 24.684 -4.036 -18.243 1.00 68.25 161 THR A CA 1
ATOM 1345 C C . THR A 1 161 ? 24.038 -4.594 -19.510 1.00 68.25 161 THR A C 1
ATOM 1347 O O . THR A 1 161 ? 22.855 -4.940 -19.517 1.00 68.25 161 THR A O 1
ATOM 1350 N N . LEU A 1 162 ? 24.809 -4.685 -20.590 1.00 68.31 162 LEU A N 1
ATOM 1351 C CA . LEU A 1 162 ? 24.408 -5.417 -21.783 1.00 68.31 162 LEU A CA 1
ATOM 1352 C C . LEU A 1 162 ? 24.345 -6.917 -21.466 1.00 68.31 162 LEU A C 1
ATOM 1354 O O . LEU A 1 162 ? 25.201 -7.437 -20.753 1.00 68.31 162 LEU A O 1
ATOM 1358 N N . ILE A 1 163 ? 23.409 -7.639 -22.078 1.00 66.75 163 ILE A N 1
ATOM 1359 C CA . ILE A 1 163 ? 23.302 -9.106 -22.051 1.00 66.75 163 ILE A CA 1
ATOM 1360 C C . ILE A 1 163 ? 24.622 -9.749 -22.514 1.00 66.75 163 ILE A C 1
ATOM 1362 O O . ILE A 1 163 ? 25.003 -10.820 -22.046 1.00 66.75 163 ILE A O 1
ATOM 1366 N N . SER A 1 164 ? 25.354 -9.069 -23.400 1.00 67.31 164 SER A N 1
ATOM 1367 C CA . SER A 1 164 ? 26.678 -9.457 -23.891 1.00 67.31 164 SER A CA 1
ATOM 1368 C C . SER A 1 164 ? 27.837 -9.193 -22.907 1.00 67.31 164 SER A C 1
ATOM 1370 O O . SER A 1 164 ? 28.961 -9.611 -23.182 1.00 67.31 164 SER A O 1
ATOM 1372 N N . GLY A 1 165 ? 27.590 -8.570 -21.746 1.00 56.66 165 GLY A N 1
ATOM 1373 C CA . GLY A 1 165 ? 28.556 -8.443 -20.644 1.00 56.66 165 GLY A CA 1
ATOM 1374 C C . GLY A 1 165 ? 29.393 -7.155 -20.605 1.00 56.66 165 GLY A C 1
ATOM 1375 O O . GLY A 1 165 ? 30.507 -7.178 -20.085 1.00 56.66 165 GLY A O 1
ATOM 1376 N N . GLY A 1 166 ? 28.890 -6.030 -21.125 1.00 61.44 166 GLY A N 1
ATOM 1377 C CA . GLY A 1 166 ? 29.568 -4.721 -21.089 1.00 61.44 166 GLY A CA 1
ATOM 1378 C C . GLY A 1 166 ? 28.648 -3.573 -20.648 1.00 61.44 166 GLY A C 1
ATOM 1379 O O . GLY A 1 166 ? 27.436 -3.765 -20.603 1.00 61.44 166 GLY A O 1
ATOM 1380 N N . PRO A 1 167 ? 29.182 -2.385 -20.310 1.00 61.12 167 PRO A N 1
ATOM 1381 C CA . PRO A 1 167 ? 28.352 -1.224 -19.993 1.00 61.12 167 PRO A CA 1
ATOM 1382 C C . PRO A 1 167 ? 27.610 -0.741 -21.248 1.00 61.12 167 PRO A C 1
ATOM 1384 O O . PRO A 1 167 ? 28.224 -0.527 -22.295 1.00 61.12 167 PRO A O 1
ATOM 1387 N N . ALA A 1 168 ? 26.291 -0.592 -21.143 1.00 66.31 168 ALA A N 1
ATOM 1388 C CA . ALA A 1 168 ? 25.462 0.030 -22.166 1.00 66.31 168 ALA A CA 1
ATOM 1389 C C . ALA A 1 168 ? 25.557 1.563 -22.089 1.00 66.31 168 ALA A C 1
ATOM 1391 O O . ALA A 1 168 ? 26.076 2.122 -21.120 1.00 66.31 168 ALA A O 1
ATOM 1392 N N . ALA A 1 169 ? 25.029 2.239 -23.111 1.00 69.12 169 ALA A N 1
ATOM 1393 C CA . ALA A 1 169 ? 24.751 3.667 -23.032 1.00 69.12 169 ALA A CA 1
ATOM 1394 C C . ALA A 1 169 ? 23.824 3.975 -21.848 1.00 69.12 169 ALA A C 1
ATOM 1396 O O . ALA A 1 169 ? 22.982 3.149 -21.491 1.00 69.12 169 ALA A O 1
ATOM 1397 N N . ASP A 1 170 ? 23.967 5.167 -21.270 1.00 76.81 170 ASP A N 1
ATOM 1398 C CA . ASP A 1 170 ? 23.102 5.612 -20.181 1.00 76.81 170 ASP A CA 1
ATOM 1399 C C . ASP A 1 170 ? 21.630 5.592 -20.621 1.00 76.81 170 ASP A C 1
ATOM 1401 O O . ASP A 1 170 ? 21.264 6.004 -21.728 1.00 76.81 170 ASP A O 1
ATOM 1405 N N . VAL A 1 171 ? 20.788 5.055 -19.750 1.00 80.81 171 VAL A N 1
ATOM 1406 C CA . VAL A 1 171 ? 19.345 4.929 -19.915 1.00 80.81 171 VAL A CA 1
ATOM 1407 C C . VAL A 1 171 ? 18.674 5.836 -18.903 1.00 80.81 171 VAL A C 1
ATOM 1409 O O . VAL A 1 171 ? 19.046 5.866 -17.730 1.00 80.81 171 VAL A O 1
ATOM 1412 N N . GLU A 1 172 ? 17.674 6.566 -19.377 1.00 86.50 172 GLU A N 1
ATOM 1413 C CA . GLU A 1 172 ? 16.812 7.406 -18.567 1.00 86.50 172 GLU A CA 1
ATOM 1414 C C . GLU A 1 172 ? 15.431 6.748 -18.455 1.00 86.50 172 GLU A C 1
ATOM 1416 O O . GLU A 1 172 ? 14.844 6.301 -19.446 1.00 86.50 172 GLU A O 1
ATOM 1421 N N . CYS A 1 173 ? 14.904 6.683 -17.237 1.00 88.00 173 CYS A N 1
ATOM 1422 C CA . CYS A 1 173 ? 13.526 6.306 -16.971 1.00 88.00 173 CYS A CA 1
ATOM 1423 C C . CYS A 1 173 ? 12.795 7.454 -16.296 1.00 88.00 173 CYS A C 1
ATOM 1425 O O . CYS A 1 173 ? 13.200 7.923 -15.233 1.00 88.00 173 CYS A O 1
ATOM 1427 N N . LEU A 1 174 ? 11.694 7.865 -16.909 1.00 90.06 174 LEU A N 1
ATOM 1428 C CA . LEU A 1 174 ? 10.728 8.788 -16.344 1.00 90.06 174 LEU A CA 1
ATOM 1429 C C . LEU A 1 174 ? 9.593 7.970 -15.740 1.00 90.06 174 LEU A C 1
ATOM 1431 O O . LEU A 1 174 ? 8.860 7.282 -16.455 1.00 90.06 174 LEU A O 1
ATOM 1435 N N . ILE A 1 175 ? 9.461 8.046 -14.421 1.00 90.06 175 ILE A N 1
ATOM 1436 C CA . ILE A 1 175 ? 8.451 7.327 -13.649 1.00 90.06 175 ILE A CA 1
ATOM 1437 C C . ILE A 1 175 ? 7.345 8.297 -13.248 1.00 90.06 175 ILE A C 1
ATOM 1439 O O . ILE A 1 175 ? 7.615 9.355 -12.683 1.00 90.06 175 ILE A O 1
ATOM 1443 N N . SER A 1 176 ? 6.096 7.938 -13.531 1.00 89.31 176 SER A N 1
ATOM 1444 C CA . SER A 1 176 ? 4.904 8.715 -13.174 1.00 89.31 176 SER A CA 1
ATOM 1445 C C . SER A 1 176 ? 3.830 7.796 -12.562 1.00 89.31 176 SER A C 1
ATOM 1447 O O . SER A 1 176 ? 4.100 6.637 -12.236 1.00 89.31 176 SER A O 1
ATOM 1449 N N . TRP A 1 177 ? 2.627 8.323 -12.306 1.00 86.69 177 TRP A N 1
ATOM 1450 C CA . TRP A 1 177 ? 1.499 7.603 -11.715 1.00 86.69 177 TRP A CA 1
ATOM 1451 C C . TRP A 1 177 ? 1.035 6.473 -12.637 1.00 86.69 177 TRP A C 1
ATOM 1453 O O . TRP A 1 177 ? 0.267 6.692 -13.569 1.00 86.69 177 TRP A O 1
ATOM 1463 N N . GLY A 1 178 ? 1.528 5.258 -12.398 1.00 81.06 178 GLY A N 1
ATOM 1464 C CA . GLY A 1 178 ? 1.164 4.063 -13.161 1.00 81.06 178 GLY A CA 1
ATOM 1465 C C . GLY A 1 178 ? 1.694 4.007 -14.599 1.00 81.06 178 GLY A C 1
ATOM 1466 O O . GLY A 1 178 ? 1.788 2.905 -15.127 1.00 81.06 178 GLY A O 1
ATOM 1467 N N . ASN A 1 179 ? 2.097 5.126 -15.203 1.00 89.25 179 ASN A N 1
ATOM 1468 C CA . ASN A 1 179 ? 2.625 5.202 -16.563 1.00 89.25 179 ASN A CA 1
ATOM 1469 C C . ASN A 1 179 ? 4.079 5.684 -16.542 1.00 89.25 179 ASN A C 1
ATOM 1471 O O . ASN A 1 179 ? 4.401 6.721 -15.969 1.00 89.25 179 ASN A O 1
ATOM 1475 N N . ASN A 1 180 ? 4.969 4.934 -17.176 1.00 90.25 180 ASN A N 1
ATOM 1476 C CA . ASN A 1 180 ? 6.399 5.195 -17.191 1.00 90.25 180 ASN A CA 1
ATOM 1477 C C . ASN A 1 180 ? 6.931 5.193 -18.619 1.00 90.25 180 ASN A C 1
ATOM 1479 O O . ASN A 1 180 ? 6.316 4.667 -19.556 1.00 90.25 180 ASN A O 1
ATOM 1483 N N . LYS A 1 181 ? 8.138 5.723 -18.761 1.00 89.38 181 LYS A N 1
ATOM 1484 C CA . LYS A 1 181 ? 8.871 5.745 -20.014 1.00 89.38 181 LYS A CA 1
ATOM 1485 C C . LYS A 1 181 ? 10.340 5.455 -19.763 1.00 89.38 181 LYS A C 1
ATOM 1487 O O . LYS A 1 181 ? 10.966 6.148 -18.975 1.00 89.38 181 LYS A O 1
ATOM 1492 N N . VAL A 1 182 ? 10.900 4.508 -20.501 1.00 86.56 182 VAL A N 1
ATOM 1493 C CA . VAL A 1 182 ? 12.330 4.192 -20.528 1.00 86.56 182 VAL A CA 1
ATOM 1494 C C . VAL A 1 182 ? 12.865 4.527 -21.910 1.00 86.56 182 VAL A C 1
ATOM 1496 O O . VAL A 1 182 ? 12.273 4.138 -22.914 1.00 86.56 182 VAL A O 1
ATOM 1499 N N . PHE A 1 183 ? 13.980 5.242 -21.983 1.00 82.94 183 PHE A N 1
ATOM 1500 C CA . PHE A 1 183 ? 14.649 5.533 -23.245 1.00 82.94 183 PHE A CA 1
ATOM 1501 C C . PHE A 1 183 ? 16.147 5.693 -23.041 1.00 82.94 183 PHE A C 1
ATOM 1503 O O . PHE A 1 183 ? 16.614 6.006 -21.950 1.00 82.94 183 PHE A O 1
ATOM 1510 N N . SER A 1 184 ? 16.925 5.479 -24.098 1.00 71.69 184 SER A N 1
ATOM 1511 C CA . SER A 1 184 ? 18.354 5.747 -24.004 1.00 71.69 184 SER A CA 1
ATOM 1512 C C . SER A 1 184 ? 18.713 7.198 -24.230 1.00 71.69 184 SER A C 1
ATOM 1514 O O . SER A 1 184 ? 18.130 7.878 -25.074 1.00 71.69 184 SER A O 1
ATOM 1516 N N . ILE A 1 185 ? 19.806 7.604 -23.594 1.00 60.31 185 ILE A N 1
ATOM 1517 C CA . ILE A 1 185 ? 20.553 8.801 -23.950 1.00 60.31 185 ILE A CA 1
ATOM 1518 C C . ILE A 1 185 ? 21.333 8.584 -25.272 1.00 60.31 185 ILE A C 1
ATOM 1520 O O . ILE A 1 185 ? 21.556 9.563 -25.992 1.00 60.31 185 ILE A O 1
ATOM 1524 N N . ALA A 1 186 ? 21.659 7.332 -25.650 1.00 56.59 186 ALA A N 1
ATOM 1525 C CA . ALA A 1 186 ? 22.220 6.952 -26.959 1.00 56.59 186 ALA A CA 1
ATOM 1526 C C . ALA A 1 186 ? 21.753 5.558 -27.428 1.00 56.59 186 ALA A C 1
ATOM 1528 O O . ALA A 1 186 ? 21.774 4.629 -26.643 1.00 56.59 186 ALA A O 1
ATOM 1529 N N . ASP A 1 187 ? 21.392 5.385 -28.703 1.00 57.03 187 ASP A N 1
ATOM 1530 C CA . ASP A 1 187 ? 20.794 4.152 -29.257 1.00 57.03 187 ASP A CA 1
ATOM 1531 C C . ASP A 1 187 ? 21.313 2.842 -28.625 1.00 57.03 187 ASP A C 1
ATOM 1533 O O . ASP A 1 187 ? 22.455 2.430 -28.861 1.00 57.03 187 ASP A O 1
ATOM 1537 N N . PHE A 1 188 ? 20.471 2.159 -27.836 1.00 60.97 188 PHE A N 1
ATOM 1538 C CA . PHE A 1 188 ? 20.779 0.819 -27.334 1.00 60.97 188 PHE A CA 1
ATOM 1539 C C . PHE A 1 188 ? 19.965 -0.219 -28.098 1.00 60.97 188 PHE A C 1
ATOM 1541 O O . PHE A 1 188 ? 18.758 -0.099 -28.298 1.00 60.97 188 PHE A O 1
ATOM 1548 N N . LYS A 1 189 ? 20.641 -1.282 -28.537 1.00 57.03 189 LYS A N 1
ATOM 1549 C CA . LYS A 1 189 ? 19.978 -2.461 -29.108 1.00 57.03 189 LYS A CA 1
ATOM 1550 C C . LYS A 1 189 ? 19.218 -3.204 -28.005 1.00 57.03 189 LYS A C 1
ATOM 1552 O O . LYS A 1 189 ? 19.539 -3.014 -26.836 1.00 57.03 189 LYS A O 1
ATOM 1557 N N . LYS A 1 190 ? 18.311 -4.128 -28.361 1.00 60.34 190 LYS A N 1
ATOM 1558 C CA . LYS A 1 190 ? 17.585 -5.074 -27.465 1.00 60.34 190 LYS A CA 1
ATOM 1559 C C . LYS A 1 190 ? 18.484 -5.952 -26.545 1.00 60.34 190 LYS A C 1
ATOM 1561 O O . LYS A 1 190 ? 18.039 -6.956 -26.009 1.00 60.34 190 LYS A O 1
ATOM 1566 N N . GLU A 1 191 ? 19.752 -5.595 -26.368 1.00 61.91 191 GLU A N 1
ATOM 1567 C CA . GLU A 1 191 ? 20.741 -6.205 -25.488 1.00 61.91 191 GLU A CA 1
ATOM 1568 C C . GLU A 1 191 ? 20.761 -5.598 -24.075 1.00 61.91 191 GLU A C 1
ATOM 1570 O O . GLU A 1 191 ? 21.613 -5.987 -23.292 1.00 61.91 191 GLU A O 1
ATOM 1575 N N . VAL A 1 192 ? 19.896 -4.647 -23.713 1.00 65.50 192 VAL A N 1
ATOM 1576 C CA . VAL A 1 192 ? 19.822 -4.146 -22.325 1.00 65.50 192 VAL A CA 1
ATOM 1577 C C . VAL A 1 192 ? 19.030 -5.123 -21.463 1.00 65.50 192 VAL A C 1
ATOM 1579 O O . VAL A 1 192 ? 17.925 -5.495 -21.843 1.00 65.50 192 VAL A O 1
ATOM 1582 N N . ASP A 1 193 ? 19.570 -5.512 -20.305 1.00 71.50 193 ASP A N 1
ATOM 1583 C CA . ASP A 1 193 ? 18.844 -6.309 -19.311 1.00 71.50 193 ASP A CA 1
ATOM 1584 C C . ASP A 1 193 ? 17.964 -5.405 -18.414 1.00 71.50 193 ASP A C 1
ATOM 1586 O O . ASP A 1 193 ? 18.501 -4.666 -17.581 1.00 71.50 193 ASP A O 1
ATOM 1590 N N . PRO A 1 194 ? 16.618 -5.438 -18.540 1.00 75.44 194 PRO A N 1
ATOM 1591 C CA . PRO A 1 194 ? 15.719 -4.618 -17.732 1.00 75.44 194 PRO A CA 1
ATOM 1592 C C . PRO A 1 194 ? 15.402 -5.242 -16.361 1.00 75.44 194 PRO A C 1
ATOM 1594 O O . PRO A 1 194 ? 14.563 -4.714 -15.634 1.00 75.44 194 PRO A O 1
ATOM 1597 N N . THR A 1 195 ? 16.027 -6.363 -15.986 1.00 77.38 195 THR A N 1
ATOM 1598 C CA . THR A 1 195 ? 15.623 -7.161 -14.815 1.00 77.38 195 THR A CA 1
ATOM 1599 C C . THR A 1 195 ? 15.603 -6.363 -13.510 1.00 77.38 195 THR A C 1
ATOM 1601 O O . THR A 1 195 ? 14.633 -6.452 -12.758 1.00 77.38 195 THR A O 1
ATOM 1604 N N . GLU A 1 196 ? 16.629 -5.557 -13.231 1.00 82.19 196 GLU A N 1
ATOM 1605 C CA . GLU A 1 196 ? 16.695 -4.777 -11.984 1.00 82.19 196 GLU A CA 1
ATOM 1606 C C . GLU A 1 196 ? 15.695 -3.612 -11.955 1.00 82.19 196 GLU A C 1
ATOM 1608 O O . GLU A 1 196 ? 15.162 -3.291 -10.893 1.00 82.19 196 GLU A O 1
ATOM 1613 N N . LEU A 1 197 ? 15.383 -3.026 -13.117 1.00 84.94 197 LEU A N 1
ATOM 1614 C CA . LEU A 1 197 ? 14.304 -2.045 -13.258 1.00 84.94 197 LEU A CA 1
ATOM 1615 C C . LEU A 1 197 ? 12.954 -2.706 -12.947 1.00 84.94 197 LEU A C 1
ATOM 1617 O O . LEU A 1 197 ? 12.221 -2.232 -12.084 1.00 84.94 197 LEU A O 1
ATOM 1621 N N . ILE A 1 198 ? 12.652 -3.834 -13.600 1.00 83.69 198 ILE A N 1
ATOM 1622 C CA . ILE A 1 198 ? 11.406 -4.588 -13.399 1.00 83.69 198 ILE A CA 1
ATOM 1623 C C . ILE A 1 198 ? 11.245 -4.973 -11.929 1.00 83.69 198 ILE A C 1
ATOM 1625 O O . ILE A 1 198 ? 10.186 -4.745 -11.353 1.00 83.69 198 ILE A O 1
ATOM 1629 N N . ARG A 1 199 ? 12.301 -5.506 -11.299 1.00 84.56 199 ARG A N 1
ATOM 1630 C CA . ARG A 1 199 ? 12.293 -5.854 -9.871 1.00 84.56 199 ARG A CA 1
ATOM 1631 C C . ARG A 1 199 ? 11.963 -4.645 -8.996 1.00 84.56 199 ARG A C 1
ATOM 1633 O O . ARG A 1 199 ? 11.122 -4.769 -8.118 1.00 84.56 199 ARG A O 1
ATOM 1640 N N . GLY A 1 200 ? 12.556 -3.481 -9.272 1.00 88.38 200 GLY A N 1
ATOM 1641 C CA . GLY A 1 200 ? 12.270 -2.259 -8.517 1.00 88.38 200 GLY A CA 1
ATOM 1642 C C . GLY A 1 200 ? 10.819 -1.789 -8.661 1.00 88.38 200 GLY A C 1
ATOM 1643 O O . GLY A 1 200 ? 10.208 -1.389 -7.672 1.00 88.38 200 GLY A O 1
ATOM 1644 N N . ILE A 1 201 ? 10.242 -1.894 -9.866 1.00 89.06 201 ILE A N 1
ATOM 1645 C CA . ILE A 1 201 ? 8.818 -1.597 -10.093 1.00 89.06 201 ILE A CA 1
ATOM 1646 C C . ILE A 1 201 ? 7.944 -2.593 -9.322 1.00 89.06 201 ILE A C 1
ATOM 1648 O O . ILE A 1 201 ? 7.026 -2.167 -8.630 1.00 89.06 201 ILE A O 1
ATOM 1652 N N . VAL A 1 202 ? 8.246 -3.896 -9.392 1.00 86.38 202 VAL A N 1
ATOM 1653 C CA . VAL A 1 202 ? 7.515 -4.960 -8.676 1.00 86.38 202 VAL A CA 1
ATOM 1654 C C . VAL A 1 202 ? 7.551 -4.753 -7.159 1.00 86.38 202 VAL A C 1
ATOM 1656 O O . VAL A 1 202 ? 6.513 -4.883 -6.511 1.00 86.38 202 VAL A O 1
ATOM 1659 N N . ASP A 1 203 ? 8.699 -4.384 -6.587 1.00 87.62 203 ASP A N 1
ATOM 1660 C CA . ASP A 1 203 ? 8.821 -4.113 -5.149 1.00 87.62 203 ASP A CA 1
ATOM 1661 C C . ASP A 1 203 ? 7.904 -2.957 -4.722 1.00 87.62 203 ASP A C 1
ATOM 1663 O O . ASP A 1 203 ? 7.109 -3.091 -3.787 1.00 87.62 203 ASP A O 1
ATOM 1667 N N . ALA A 1 204 ? 7.949 -1.835 -5.451 1.00 89.50 204 ALA A N 1
ATOM 1668 C CA . ALA A 1 204 ? 7.066 -0.699 -5.193 1.00 89.50 204 ALA A CA 1
ATOM 1669 C C . ALA A 1 204 ? 5.587 -1.072 -5.397 1.00 89.50 204 ALA A C 1
ATOM 1671 O O . ALA A 1 204 ? 4.714 -0.633 -4.643 1.00 89.50 204 ALA A O 1
ATOM 1672 N N . GLN A 1 205 ? 5.300 -1.911 -6.396 1.00 87.56 205 GLN A N 1
ATOM 1673 C CA . GLN A 1 205 ? 3.959 -2.400 -6.696 1.00 87.56 205 GLN A CA 1
ATOM 1674 C C . GLN A 1 205 ? 3.368 -3.207 -5.549 1.00 87.56 205 GLN A C 1
ATOM 1676 O O . GLN A 1 205 ? 2.189 -3.045 -5.237 1.00 87.56 205 GLN A O 1
ATOM 1681 N N . GLY A 1 206 ? 4.180 -4.058 -4.920 1.00 85.38 206 GLY A N 1
ATOM 1682 C CA . GLY A 1 206 ? 3.747 -4.863 -3.784 1.00 85.38 206 GLY A CA 1
ATOM 1683 C C . GLY A 1 206 ? 3.388 -4.018 -2.578 1.00 85.38 206 GLY A C 1
ATOM 1684 O O . GLY A 1 206 ? 2.327 -4.210 -1.984 1.00 85.38 206 GLY A O 1
ATOM 1685 N N . ILE A 1 207 ? 4.200 -3.006 -2.274 1.00 88.19 207 ILE A N 1
ATOM 1686 C CA . ILE A 1 207 ? 3.898 -2.054 -1.198 1.00 88.19 207 ILE A CA 1
ATOM 1687 C C . ILE A 1 207 ? 2.608 -1.293 -1.498 1.00 88.19 207 ILE A C 1
ATOM 1689 O O . ILE A 1 207 ? 1.754 -1.155 -0.618 1.00 88.19 207 ILE A O 1
ATOM 1693 N N . TRP A 1 208 ? 2.429 -0.831 -2.738 1.00 88.38 208 TRP A N 1
ATOM 1694 C CA . TRP A 1 208 ? 1.208 -0.145 -3.151 1.00 88.38 208 TRP A CA 1
ATOM 1695 C C . TRP A 1 208 ? -0.025 -1.040 -3.017 1.00 88.38 208 TRP A C 1
ATOM 1697 O O . TRP A 1 208 ? -0.995 -0.657 -2.363 1.00 88.38 208 TRP A O 1
ATOM 1707 N N . GLY A 1 209 ? 0.036 -2.256 -3.564 1.00 84.81 209 GLY A N 1
ATOM 1708 C CA . GLY A 1 209 ? -1.069 -3.211 -3.533 1.00 84.81 209 GLY A CA 1
ATOM 1709 C C . GLY A 1 209 ? -1.448 -3.609 -2.110 1.00 84.81 209 GLY A C 1
ATOM 1710 O O . GLY A 1 209 ? -2.631 -3.639 -1.773 1.00 84.81 209 GLY A O 1
ATOM 1711 N N . LYS A 1 210 ? -0.456 -3.850 -1.243 1.00 86.38 210 LYS A N 1
ATOM 1712 C CA . LYS A 1 210 ? -0.710 -4.159 0.168 1.00 86.38 210 LYS A CA 1
ATOM 1713 C C . LYS A 1 210 ? -1.289 -2.966 0.928 1.00 86.38 210 LYS A C 1
ATOM 1715 O O . LYS A 1 210 ? -2.179 -3.136 1.758 1.00 86.38 210 LYS A O 1
ATOM 1720 N N . SER A 1 211 ? -0.824 -1.754 0.630 1.00 89.12 211 SER A N 1
ATOM 1721 C CA . SER A 1 211 ? -1.374 -0.530 1.221 1.00 89.12 211 SER A CA 1
ATOM 1722 C C . SER A 1 211 ? -2.845 -0.332 0.852 1.00 89.12 211 SER A C 1
ATOM 1724 O O . SER A 1 211 ? -3.651 -0.007 1.724 1.00 89.12 211 SER A O 1
ATOM 1726 N N . ASP A 1 212 ? -3.203 -0.545 -0.417 1.00 87.31 212 ASP A N 1
ATOM 1727 C CA . ASP A 1 212 ? -4.584 -0.441 -0.897 1.00 87.31 212 ASP A CA 1
ATOM 1728 C C . ASP A 1 212 ? -5.494 -1.494 -0.243 1.00 87.31 212 ASP A C 1
ATOM 1730 O O . ASP A 1 212 ? -6.552 -1.156 0.291 1.00 87.31 212 ASP A O 1
ATOM 1734 N N . GLU A 1 213 ? -5.031 -2.747 -0.157 1.00 87.94 213 GLU A N 1
ATOM 1735 C CA . GLU A 1 213 ? -5.730 -3.829 0.550 1.00 87.94 213 GLU A CA 1
ATOM 1736 C C . GLU A 1 213 ? -6.041 -3.445 2.007 1.00 87.94 213 GLU A C 1
ATOM 1738 O O . GLU A 1 213 ? -7.186 -3.554 2.455 1.00 87.94 213 GLU A O 1
ATOM 1743 N N . LEU A 1 214 ? -5.046 -2.937 2.743 1.00 91.56 214 LEU A N 1
ATOM 1744 C CA . LEU A 1 214 ? -5.224 -2.527 4.138 1.00 91.56 214 LEU A CA 1
ATOM 1745 C C . LEU A 1 214 ? -6.153 -1.321 4.282 1.00 91.56 214 LEU A C 1
ATOM 1747 O O . LEU A 1 214 ? -6.900 -1.233 5.259 1.00 91.56 214 LEU A O 1
ATOM 1751 N N . ILE A 1 215 ? -6.152 -0.400 3.318 1.00 91.12 215 ILE A N 1
ATOM 1752 C CA . ILE A 1 215 ? -7.094 0.720 3.310 1.00 91.12 215 ILE A CA 1
ATOM 1753 C C . ILE A 1 215 ? -8.521 0.209 3.130 1.00 91.12 215 ILE A C 1
ATOM 1755 O O . ILE A 1 215 ? -9.390 0.614 3.907 1.00 91.12 215 ILE A O 1
ATOM 1759 N N . LEU A 1 216 ? -8.770 -0.678 2.168 1.00 90.44 216 LEU A N 1
ATOM 1760 C CA . LEU A 1 216 ? -10.094 -1.262 1.937 1.00 90.44 216 LEU A CA 1
ATOM 1761 C C . LEU A 1 216 ? -10.580 -2.053 3.157 1.00 90.44 216 LEU A C 1
ATOM 1763 O O . LEU A 1 216 ? -11.720 -1.883 3.595 1.00 90.44 216 LEU A O 1
ATOM 1767 N N . GLU A 1 217 ? -9.705 -2.849 3.767 1.00 91.75 217 GLU A N 1
ATOM 1768 C CA . GLU A 1 217 ? -10.029 -3.615 4.971 1.00 91.75 217 GLU A CA 1
ATOM 1769 C C . GLU A 1 217 ? -10.319 -2.697 6.171 1.00 91.75 217 GLU A C 1
ATOM 1771 O O . GLU A 1 217 ? -11.302 -2.887 6.893 1.00 91.75 217 GLU A O 1
ATOM 1776 N N . SER A 1 218 ? -9.534 -1.626 6.340 1.00 93.00 218 SER A N 1
ATOM 1777 C CA . SER A 1 218 ? -9.793 -0.609 7.366 1.00 93.00 218 SER A CA 1
ATOM 1778 C C . SER A 1 218 ? -11.142 0.087 7.149 1.00 93.00 218 SER A C 1
ATOM 1780 O O . SER A 1 218 ? -11.888 0.305 8.102 1.00 93.00 218 SER A O 1
ATOM 1782 N N . GLN A 1 219 ? -11.509 0.395 5.900 1.00 91.94 219 GLN A N 1
ATOM 1783 C CA . GLN A 1 219 ? -12.805 0.990 5.571 1.00 91.94 219 GLN A CA 1
ATOM 1784 C C . GLN A 1 219 ? -13.948 0.045 5.928 1.00 91.94 219 GLN A C 1
ATOM 1786 O O . GLN A 1 219 ? -14.899 0.467 6.588 1.00 91.94 219 GLN A O 1
ATOM 1791 N N . ARG A 1 220 ? -13.833 -1.233 5.553 1.00 93.12 220 ARG A N 1
ATOM 1792 C CA . ARG A 1 220 ? -14.816 -2.268 5.886 1.00 93.12 220 ARG A CA 1
ATOM 1793 C C . ARG A 1 220 ? -15.042 -2.352 7.396 1.00 93.12 220 ARG A C 1
ATOM 1795 O O . ARG A 1 220 ? -16.180 -2.261 7.847 1.00 93.12 220 ARG A O 1
ATOM 1802 N N . ILE A 1 221 ? -13.967 -2.448 8.182 1.00 91.19 221 ILE A N 1
ATOM 1803 C CA . ILE A 1 221 ? -14.048 -2.526 9.650 1.00 91.19 221 ILE A CA 1
ATOM 1804 C C . ILE A 1 221 ? -14.612 -1.235 10.245 1.00 91.19 221 ILE A C 1
ATOM 1806 O O . ILE A 1 221 ? -15.437 -1.290 11.155 1.00 91.19 221 ILE A O 1
ATOM 1810 N N . SER A 1 222 ? -14.219 -0.072 9.720 1.00 90.06 222 SER A N 1
ATOM 1811 C CA . SER A 1 222 ? -14.767 1.213 10.156 1.00 90.06 222 SER A CA 1
ATOM 1812 C C . SER A 1 222 ? -16.284 1.269 9.981 1.00 90.06 222 SER A C 1
ATOM 1814 O O . SER A 1 222 ? -16.979 1.689 10.902 1.00 90.06 222 SER A O 1
ATOM 1816 N N . HIS A 1 223 ? -16.798 0.850 8.821 1.00 89.62 223 HIS A N 1
ATOM 1817 C CA . HIS A 1 223 ? -18.238 0.796 8.566 1.00 89.62 223 HIS A CA 1
ATOM 1818 C C . HIS A 1 223 ? -18.940 -0.179 9.513 1.00 89.62 223 HIS A C 1
ATOM 1820 O O . HIS A 1 223 ? -19.939 0.183 10.132 1.00 89.62 223 HIS A O 1
ATOM 1826 N N . GLU A 1 224 ? -18.375 -1.373 9.706 1.00 89.94 224 GLU A N 1
ATOM 1827 C CA . GLU A 1 224 ? -18.937 -2.365 10.625 1.00 89.94 224 GLU A CA 1
ATOM 1828 C C . GLU A 1 224 ? -19.012 -1.855 12.064 1.00 89.94 224 GLU A C 1
ATOM 1830 O O . GLU A 1 224 ? -20.017 -2.076 12.726 1.00 89.94 224 GLU A O 1
ATOM 1835 N N . ILE A 1 225 ? -17.993 -1.150 12.557 1.00 88.56 225 ILE A N 1
ATOM 1836 C CA . ILE A 1 225 ? -17.993 -0.619 13.926 1.00 88.56 225 ILE A CA 1
ATOM 1837 C C . ILE A 1 225 ? -19.015 0.511 14.088 1.00 88.56 225 ILE A C 1
ATOM 1839 O O . ILE A 1 225 ? -19.708 0.548 15.102 1.00 88.56 225 ILE A O 1
ATOM 1843 N N . ILE A 1 226 ? -19.117 1.417 13.109 1.00 85.50 226 ILE A N 1
ATOM 1844 C CA . ILE A 1 226 ? -20.039 2.564 13.162 1.00 85.50 226 ILE A CA 1
ATOM 1845 C C . ILE A 1 226 ? -21.499 2.096 13.187 1.00 85.50 226 ILE A C 1
ATOM 1847 O O . ILE A 1 226 ? -22.302 2.619 13.963 1.00 85.50 226 ILE A O 1
ATOM 1851 N N . ASP A 1 227 ? -21.839 1.100 12.369 1.00 82.31 227 ASP A N 1
ATOM 1852 C CA . ASP A 1 227 ? -23.212 0.605 12.257 1.00 82.31 227 ASP A CA 1
ATOM 1853 C C . ASP A 1 227 ? -23.597 -0.347 13.405 1.00 82.31 227 ASP A C 1
ATOM 1855 O O . ASP A 1 227 ? -24.781 -0.621 13.636 1.00 82.31 227 ASP A O 1
ATOM 1859 N N . TYR A 1 228 ? -22.616 -0.853 14.159 1.00 79.44 228 TYR A N 1
ATOM 1860 C CA . TYR A 1 228 ? -22.833 -1.888 15.161 1.00 79.44 228 TYR A CA 1
ATOM 1861 C C . TYR A 1 228 ? -23.073 -1.332 16.570 1.00 79.44 228 TYR A C 1
ATOM 1863 O O . TYR A 1 228 ? -22.317 -0.533 17.122 1.00 79.44 228 TYR A O 1
ATOM 1871 N N . LYS A 1 229 ? -24.125 -1.835 17.226 1.00 74.31 229 LYS A N 1
ATOM 1872 C CA . LYS A 1 229 ? -24.366 -1.588 18.652 1.00 74.31 229 LYS A CA 1
ATOM 1873 C C . LYS A 1 229 ? -23.645 -2.646 19.475 1.00 74.31 229 LYS A C 1
ATOM 1875 O O . LYS A 1 229 ? -24.051 -3.801 19.499 1.00 74.31 229 LYS A O 1
ATOM 1880 N N . PHE A 1 230 ? -22.603 -2.238 20.192 1.00 75.69 230 PHE A N 1
ATOM 1881 C CA . PHE A 1 230 ? -21.899 -3.106 21.135 1.00 75.69 230 PHE A CA 1
ATOM 1882 C C . PHE A 1 230 ? -22.825 -3.506 22.290 1.00 75.69 230 PHE A C 1
ATOM 1884 O O . PHE A 1 230 ? -23.111 -2.708 23.187 1.00 75.69 230 PHE A O 1
ATOM 1891 N N . GLU A 1 231 ? -23.307 -4.747 22.260 1.00 73.88 231 GLU A N 1
ATOM 1892 C CA . GLU A 1 231 ? -24.165 -5.309 23.310 1.00 73.88 231 GLU A CA 1
ATOM 1893 C C . GLU A 1 231 ? -23.391 -6.228 24.259 1.00 73.88 231 GLU A C 1
ATOM 1895 O O . GLU A 1 231 ? -23.813 -6.444 25.398 1.00 73.88 231 GLU A O 1
ATOM 1900 N N . LYS A 1 232 ? -22.262 -6.784 23.802 1.00 78.69 232 LYS A N 1
ATOM 1901 C CA . LYS A 1 232 ? -21.469 -7.768 24.544 1.00 78.69 232 LYS A CA 1
ATOM 1902 C C . LYS A 1 232 ? -19.980 -7.446 24.464 1.00 78.69 232 LYS A C 1
ATOM 1904 O O . LYS A 1 232 ? -19.478 -7.041 23.422 1.00 78.69 232 LYS A O 1
ATOM 1909 N N . GLU A 1 233 ? -19.249 -7.767 25.531 1.00 78.25 233 GLU A N 1
ATOM 1910 C CA . GLU A 1 233 ? -17.778 -7.668 25.587 1.00 78.25 233 GLU A CA 1
ATOM 1911 C C . GLU A 1 233 ? -17.093 -8.453 24.449 1.00 78.25 233 GLU A C 1
ATOM 1913 O O . GLU A 1 233 ? -16.061 -8.049 23.917 1.00 78.25 233 GLU A O 1
ATOM 1918 N N . LYS A 1 234 ? -17.700 -9.572 24.029 1.00 83.56 234 LYS A N 1
ATOM 1919 C CA . LYS A 1 234 ? -17.202 -10.391 22.916 1.00 83.56 234 LYS A CA 1
ATOM 1920 C C . LYS A 1 234 ? -17.147 -9.612 21.596 1.00 83.56 234 LYS A C 1
ATOM 1922 O O . LYS A 1 234 ? -16.262 -9.871 20.785 1.00 83.56 234 LYS A O 1
ATOM 1927 N N . ASP A 1 235 ? -18.055 -8.661 21.400 1.00 82.19 235 ASP A N 1
ATOM 1928 C CA . ASP A 1 235 ? -18.127 -7.868 20.174 1.00 82.19 235 ASP A CA 1
ATOM 1929 C C . ASP A 1 235 ? -16.972 -6.860 20.121 1.00 82.19 235 ASP A C 1
ATOM 1931 O O . ASP A 1 235 ? -16.322 -6.727 19.087 1.00 82.19 235 ASP A O 1
ATOM 1935 N N . TYR A 1 236 ? -16.628 -6.248 21.263 1.00 84.81 236 TYR A N 1
ATOM 1936 C CA . TYR A 1 236 ? -15.412 -5.439 21.403 1.00 84.81 236 TYR A CA 1
ATOM 1937 C C . TYR A 1 236 ? -14.155 -6.248 21.089 1.00 84.81 236 TYR A C 1
ATOM 1939 O O . TYR A 1 236 ? -13.337 -5.827 20.273 1.00 84.81 236 TYR A O 1
ATOM 1947 N N . SER A 1 237 ? -14.016 -7.437 21.684 1.00 87.81 237 SER A N 1
ATOM 1948 C CA . SER A 1 237 ? -12.845 -8.287 21.450 1.00 87.81 237 SER A CA 1
ATOM 1949 C C . SER A 1 237 ? -12.703 -8.694 19.979 1.00 87.81 237 SER A C 1
ATOM 1951 O O . SER A 1 237 ? -11.585 -8.713 19.469 1.00 87.81 237 SER A O 1
ATOM 1953 N N . LYS A 1 238 ? -13.811 -8.959 19.272 1.00 90.50 238 LYS A N 1
ATOM 1954 C CA . LYS A 1 238 ? -13.796 -9.267 17.833 1.00 90.50 238 LYS A CA 1
ATOM 1955 C C . LYS A 1 238 ? -13.172 -8.126 17.023 1.00 90.50 238 LYS A C 1
ATOM 1957 O O . LYS A 1 238 ? -12.216 -8.366 16.289 1.00 90.50 238 LYS A O 1
ATOM 1962 N N . TYR A 1 239 ? -13.700 -6.908 17.153 1.00 90.81 239 TYR A N 1
ATOM 1963 C CA . TYR A 1 239 ? -13.210 -5.761 16.383 1.00 90.81 239 TYR A CA 1
ATOM 1964 C C . TYR A 1 239 ? -11.816 -5.322 16.829 1.00 90.81 239 TYR A C 1
ATOM 1966 O O . TYR A 1 239 ? -10.993 -4.959 15.996 1.00 90.81 239 TYR A O 1
ATOM 1974 N N . HIS A 1 240 ? -11.504 -5.437 18.121 1.00 91.62 240 HIS A N 1
ATOM 1975 C CA . HIS A 1 240 ? -10.152 -5.209 18.620 1.00 91.62 240 HIS A CA 1
ATOM 1976 C C . HIS A 1 240 ? -9.138 -6.144 17.947 1.00 91.62 240 HIS A C 1
ATOM 1978 O O . HIS A 1 240 ? -8.127 -5.669 17.443 1.00 91.62 240 HIS A O 1
ATOM 1984 N N . ASN A 1 241 ? -9.433 -7.445 17.849 1.00 93.50 241 ASN A N 1
ATOM 1985 C CA . ASN A 1 241 ? -8.547 -8.399 17.176 1.00 93.50 241 ASN A CA 1
ATOM 1986 C C . ASN A 1 241 ? -8.377 -8.081 15.680 1.00 93.50 241 ASN A C 1
ATOM 1988 O O . ASN A 1 241 ? -7.277 -8.209 15.151 1.00 93.50 241 ASN A O 1
ATOM 1992 N N . GLN A 1 242 ? -9.437 -7.631 15.001 1.00 93.88 242 GLN A N 1
ATOM 1993 C CA . GLN A 1 242 ? -9.352 -7.197 13.601 1.00 93.88 242 GLN A CA 1
ATOM 1994 C C . GLN A 1 242 ? -8.470 -5.948 13.434 1.00 93.88 242 GLN A C 1
ATOM 1996 O O . GLN A 1 242 ? -7.626 -5.907 12.543 1.00 93.88 242 GLN A O 1
ATOM 2001 N N . ILE A 1 243 ? -8.607 -4.957 14.320 1.00 94.00 243 ILE A N 1
ATOM 2002 C CA . ILE A 1 243 ? -7.750 -3.760 14.333 1.00 94.00 243 ILE A CA 1
ATOM 2003 C C . ILE A 1 243 ? -6.289 -4.146 14.592 1.00 94.00 243 ILE A C 1
ATOM 2005 O O . ILE A 1 243 ? -5.397 -3.634 13.917 1.00 94.00 243 ILE A O 1
ATOM 2009 N N . MET A 1 244 ? -6.034 -5.060 15.534 1.00 94.56 244 MET A N 1
ATOM 2010 C CA . MET A 1 244 ? -4.682 -5.557 15.808 1.00 94.56 244 MET A CA 1
ATOM 2011 C C . MET A 1 244 ? -4.089 -6.267 14.590 1.00 94.56 244 MET A C 1
ATOM 2013 O O . MET A 1 244 ? -2.946 -5.999 14.242 1.00 94.56 244 MET A O 1
ATOM 2017 N N . SER A 1 245 ? -4.880 -7.067 13.872 1.00 94.06 245 SER A N 1
ATOM 2018 C CA . SER A 1 245 ? -4.434 -7.695 12.626 1.00 94.06 245 SER A CA 1
ATOM 2019 C C . SER A 1 245 ? -4.065 -6.667 11.546 1.00 94.06 245 SER A C 1
ATOM 2021 O O . SER A 1 245 ? -3.045 -6.825 10.876 1.00 94.06 245 SER A O 1
ATOM 2023 N N . ILE A 1 246 ? -4.823 -5.571 11.393 1.00 93.75 246 ILE A N 1
ATOM 2024 C CA . ILE A 1 246 ? -4.424 -4.485 10.478 1.00 93.75 246 ILE A CA 1
ATOM 2025 C C . ILE A 1 246 ? -3.106 -3.847 10.933 1.00 93.75 246 ILE A C 1
ATOM 2027 O O . ILE A 1 246 ? -2.240 -3.590 10.100 1.00 93.75 246 ILE A O 1
ATOM 2031 N N . LYS A 1 247 ? -2.929 -3.597 12.236 1.00 94.44 247 LYS A N 1
ATOM 2032 C CA . LYS A 1 247 ? -1.688 -3.023 12.782 1.00 94.44 247 LYS A CA 1
ATOM 2033 C C . LYS A 1 247 ? -0.477 -3.921 12.538 1.00 94.44 247 LYS A C 1
ATOM 2035 O O . LYS A 1 247 ? 0.575 -3.420 12.157 1.00 94.44 247 LYS A O 1
ATOM 2040 N N . GLU A 1 248 ? -0.629 -5.229 12.718 1.00 93.38 248 GLU A N 1
ATOM 2041 C CA . GLU A 1 248 ? 0.413 -6.217 12.416 1.00 93.38 248 GLU A CA 1
ATOM 2042 C C . GLU A 1 248 ? 0.784 -6.188 10.929 1.00 93.38 248 GLU A C 1
ATOM 2044 O O . GLU A 1 248 ? 1.959 -6.076 10.589 1.00 93.38 248 GLU A O 1
ATOM 2049 N N . ASN A 1 249 ? -0.210 -6.189 10.035 1.00 90.88 249 ASN A N 1
ATOM 2050 C CA . ASN A 1 249 ? 0.040 -6.077 8.598 1.00 90.88 249 ASN A CA 1
ATOM 2051 C C . ASN A 1 249 ? 0.665 -4.729 8.207 1.00 90.88 249 ASN A C 1
ATOM 2053 O O . ASN A 1 249 ? 1.501 -4.682 7.308 1.00 90.88 249 ASN A O 1
ATOM 2057 N N . LYS A 1 250 ? 0.298 -3.632 8.880 1.00 93.00 250 LYS A N 1
ATOM 2058 C CA . LYS A 1 250 ? 0.962 -2.340 8.687 1.00 93.00 250 LYS A CA 1
ATOM 2059 C C . LYS A 1 250 ? 2.432 -2.417 9.102 1.00 93.00 250 LYS A C 1
ATOM 2061 O O . LYS A 1 250 ? 3.273 -1.900 8.383 1.00 93.00 250 LYS A O 1
ATOM 2066 N N . ALA A 1 251 ? 2.755 -3.070 10.215 1.00 91.50 251 ALA A N 1
ATOM 2067 C CA . ALA A 1 251 ? 4.146 -3.230 10.630 1.00 91.50 251 ALA A CA 1
ATOM 2068 C C . ALA A 1 251 ? 4.963 -4.037 9.601 1.00 91.50 251 ALA A C 1
ATOM 2070 O O . ALA A 1 251 ? 6.111 -3.699 9.334 1.00 91.50 251 ALA A O 1
ATOM 2071 N N . LEU A 1 252 ? 4.370 -5.060 8.974 1.00 89.38 252 LEU A N 1
ATOM 2072 C CA . LEU A 1 252 ? 5.002 -5.782 7.858 1.00 89.38 252 LEU A CA 1
ATOM 2073 C C . LEU A 1 252 ? 5.205 -4.888 6.624 1.00 89.38 252 LEU A C 1
ATOM 2075 O O . LEU A 1 252 ? 6.245 -4.952 5.968 1.00 89.38 252 LEU A O 1
ATOM 2079 N N . LEU A 1 253 ? 4.235 -4.020 6.330 1.00 90.19 253 LEU A N 1
ATOM 2080 C CA . LEU A 1 253 ? 4.352 -3.019 5.272 1.00 90.19 253 LEU A CA 1
ATOM 2081 C C . LEU A 1 253 ? 5.482 -2.017 5.562 1.00 90.19 253 LEU A C 1
ATOM 2083 O O . LEU A 1 253 ? 6.262 -1.720 4.663 1.00 90.19 253 LEU A O 1
ATOM 2087 N N . ASP A 1 254 ? 5.593 -1.534 6.804 1.00 91.12 254 ASP A N 1
ATOM 2088 C CA . ASP A 1 254 ? 6.670 -0.639 7.251 1.00 91.12 254 ASP A CA 1
ATOM 2089 C C . ASP A 1 254 ? 8.042 -1.294 7.049 1.00 91.12 254 ASP A C 1
ATOM 2091 O O . ASP A 1 254 ? 8.941 -0.685 6.472 1.00 91.12 254 ASP A O 1
ATOM 2095 N N . LEU A 1 255 ? 8.174 -2.571 7.425 1.00 89.75 255 LEU A N 1
ATOM 2096 C CA . LEU A 1 255 ? 9.393 -3.345 7.182 1.00 89.75 255 LEU A CA 1
ATOM 2097 C C . LEU A 1 255 ? 9.717 -3.460 5.687 1.00 89.75 255 LEU A C 1
ATOM 2099 O O . LEU A 1 255 ? 10.871 -3.308 5.308 1.00 89.75 255 LEU A O 1
ATOM 2103 N N . SER A 1 256 ? 8.714 -3.665 4.830 1.00 87.50 256 SER A N 1
ATOM 2104 C CA . SER A 1 256 ? 8.920 -3.740 3.374 1.00 87.50 256 SER A CA 1
ATOM 2105 C C . SER A 1 256 ? 9.418 -2.408 2.792 1.00 87.50 256 SER A C 1
ATOM 2107 O O . SER A 1 256 ? 10.250 -2.384 1.885 1.00 87.50 256 SER A O 1
ATOM 2109 N N . VAL A 1 257 ? 8.935 -1.278 3.321 1.00 89.44 257 VAL A N 1
ATOM 2110 C CA . VAL A 1 257 ? 9.432 0.060 2.956 1.00 89.44 257 VAL A CA 1
ATOM 2111 C C . VAL A 1 257 ? 10.874 0.249 3.437 1.00 89.44 257 VAL A C 1
ATOM 2113 O O . VAL A 1 257 ? 11.711 0.774 2.697 1.00 89.44 257 VAL A O 1
ATOM 2116 N N . ASP A 1 258 ? 11.190 -0.200 4.650 1.00 90.31 258 ASP A N 1
ATOM 2117 C CA . ASP A 1 258 ? 12.547 -0.145 5.192 1.00 90.31 258 ASP A CA 1
ATOM 2118 C C . ASP A 1 258 ? 13.525 -1.012 4.386 1.00 90.31 258 ASP A C 1
ATOM 2120 O O . ASP A 1 258 ? 14.640 -0.567 4.117 1.00 90.31 258 ASP A O 1
ATOM 2124 N N . GLU A 1 259 ? 13.108 -2.189 3.911 1.00 87.12 259 GLU A N 1
ATOM 2125 C CA . GLU A 1 259 ? 13.907 -3.047 3.023 1.00 87.12 259 GLU A CA 1
ATOM 2126 C C . GLU A 1 2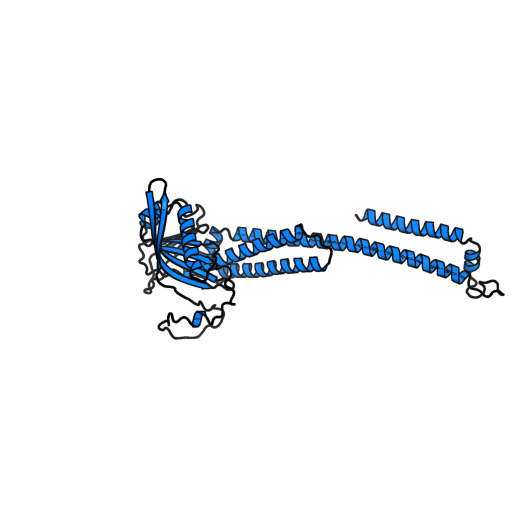59 ? 14.285 -2.316 1.718 1.00 87.12 259 GLU A C 1
ATOM 2128 O O . GLU A 1 259 ? 15.442 -2.365 1.290 1.00 87.12 259 GLU A O 1
ATOM 2133 N N . ILE A 1 260 ? 13.367 -1.544 1.116 1.00 87.06 260 ILE A N 1
ATOM 2134 C CA . ILE A 1 260 ? 13.697 -0.686 -0.040 1.00 87.06 260 ILE A CA 1
ATOM 2135 C C . ILE A 1 260 ? 14.758 0.353 0.334 1.00 87.06 260 ILE A C 1
ATOM 2137 O O . ILE A 1 260 ? 15.706 0.599 -0.420 1.00 87.06 260 ILE A O 1
ATOM 2141 N N . ASN A 1 261 ? 14.612 0.978 1.500 1.00 88.25 261 ASN A N 1
ATOM 2142 C CA . ASN A 1 261 ? 15.481 2.067 1.927 1.00 88.25 261 ASN A CA 1
ATOM 2143 C C . ASN A 1 261 ? 16.868 1.600 2.379 1.00 88.25 261 ASN A C 1
ATOM 2145 O O . ASN A 1 261 ? 17.841 2.340 2.198 1.00 88.25 261 ASN A O 1
ATOM 2149 N N . LEU A 1 262 ? 16.988 0.401 2.941 1.00 88.62 262 LEU A N 1
ATOM 2150 C CA . LEU A 1 262 ? 18.205 -0.070 3.603 1.00 88.62 262 LEU A CA 1
ATOM 2151 C C . LEU A 1 262 ? 18.906 -1.189 2.831 1.00 88.62 262 LEU A C 1
ATOM 2153 O O . LEU A 1 262 ? 20.125 -1.117 2.659 1.00 88.62 262 LEU A O 1
ATOM 2157 N N . ASP A 1 263 ? 18.152 -2.156 2.310 1.00 85.69 263 ASP A N 1
ATOM 2158 C CA . ASP A 1 263 ? 18.710 -3.415 1.808 1.00 85.69 263 ASP A CA 1
ATOM 2159 C C . ASP A 1 263 ? 18.870 -3.423 0.286 1.00 85.69 263 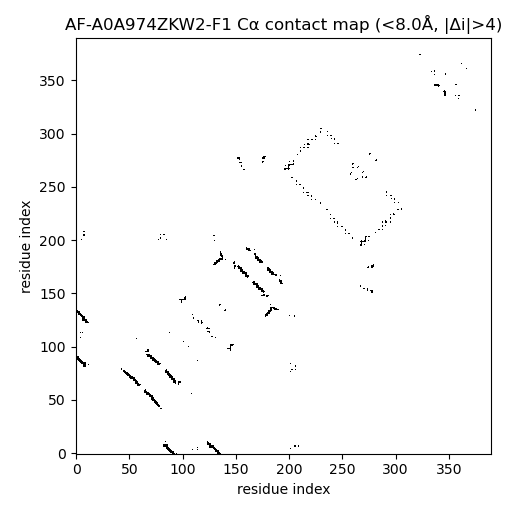ASP A C 1
ATOM 2161 O O . ASP A 1 263 ? 19.851 -3.961 -0.239 1.00 85.69 263 ASP A O 1
ATOM 2165 N N . LEU A 1 264 ? 17.952 -2.784 -0.446 1.00 85.44 264 LEU A N 1
ATOM 2166 C CA . LEU A 1 264 ? 18.070 -2.677 -1.899 1.00 85.44 264 LEU A CA 1
ATOM 2167 C C . LEU A 1 264 ? 19.237 -1.769 -2.307 1.00 85.44 264 LEU A C 1
ATOM 2169 O O . LEU A 1 264 ? 19.549 -0.759 -1.667 1.00 85.44 264 LEU A O 1
ATOM 2173 N N . GLN A 1 265 ? 19.864 -2.105 -3.438 1.00 86.38 265 GLN A N 1
ATOM 2174 C CA . GLN A 1 265 ? 20.991 -1.368 -4.010 1.00 86.38 265 GLN A CA 1
ATOM 2175 C C . GLN A 1 265 ? 20.802 -1.105 -5.510 1.00 86.38 265 GLN A C 1
ATOM 2177 O O . GLN A 1 265 ? 19.947 -1.694 -6.172 1.00 86.38 265 GLN A O 1
ATOM 2182 N N . GLY A 1 266 ? 21.611 -0.189 -6.050 1.00 88.19 266 GLY A N 1
ATOM 2183 C CA . GLY A 1 266 ? 21.701 0.059 -7.490 1.00 88.19 266 GLY A CA 1
ATOM 2184 C C . GLY A 1 266 ? 20.402 0.553 -8.137 1.00 88.19 266 GLY A C 1
ATOM 2185 O O . GLY A 1 266 ? 19.676 1.373 -7.572 1.00 88.19 266 GLY A O 1
ATOM 2186 N N . VAL A 1 267 ? 20.144 0.073 -9.357 1.00 87.44 267 VAL A N 1
ATOM 2187 C CA . VAL A 1 267 ? 19.001 0.482 -10.198 1.00 87.44 267 VAL A CA 1
ATOM 2188 C C . VAL A 1 267 ? 17.675 0.070 -9.577 1.00 87.44 267 VAL A C 1
ATOM 2190 O O . VAL A 1 267 ? 16.739 0.868 -9.569 1.00 87.44 267 VAL A O 1
ATOM 2193 N N . ARG A 1 268 ? 17.615 -1.128 -8.988 1.00 88.12 268 ARG A N 1
ATOM 2194 C CA . ARG A 1 268 ? 16.428 -1.642 -8.304 1.00 88.12 268 ARG A CA 1
ATOM 2195 C C . ARG A 1 268 ? 15.962 -0.697 -7.202 1.00 88.12 268 ARG A C 1
ATOM 2197 O O . ARG A 1 268 ? 14.808 -0.279 -7.213 1.00 88.12 268 ARG A O 1
ATOM 2204 N N . LYS A 1 269 ? 16.883 -0.266 -6.328 1.00 90.62 269 LYS A N 1
ATOM 2205 C CA . LYS A 1 269 ? 16.593 0.723 -5.277 1.00 90.62 269 LYS A CA 1
ATOM 2206 C C . LYS A 1 269 ? 16.093 2.045 -5.851 1.00 90.62 269 LYS A C 1
ATOM 2208 O O . LYS A 1 269 ? 15.057 2.540 -5.425 1.00 90.62 269 LYS A O 1
ATOM 2213 N N . LYS A 1 270 ? 16.840 2.627 -6.798 1.00 91.38 270 LYS A N 1
ATOM 2214 C CA . LYS A 1 270 ? 16.488 3.927 -7.393 1.00 91.38 270 LYS A CA 1
ATOM 2215 C C . LYS A 1 270 ? 15.082 3.889 -7.988 1.00 91.38 270 LYS A C 1
ATOM 2217 O O . LYS A 1 270 ? 14.286 4.774 -7.706 1.00 91.38 270 LYS A O 1
ATOM 2222 N N . THR A 1 271 ? 14.789 2.834 -8.747 1.00 91.25 271 THR A N 1
ATOM 2223 C CA . THR A 1 271 ? 13.485 2.593 -9.375 1.00 91.25 271 THR A CA 1
ATOM 2224 C C . THR A 1 271 ? 12.380 2.482 -8.340 1.00 91.25 271 THR A C 1
ATOM 2226 O O . THR A 1 271 ? 11.383 3.186 -8.446 1.00 91.25 271 THR A O 1
ATOM 2229 N N . ALA A 1 272 ? 12.574 1.652 -7.314 1.00 91.06 272 ALA A N 1
ATOM 2230 C CA . ALA A 1 272 ? 11.580 1.454 -6.271 1.00 91.06 272 ALA A CA 1
ATOM 2231 C C . ALA A 1 272 ? 11.263 2.762 -5.520 1.00 91.06 272 ALA A C 1
ATOM 2233 O O . ALA A 1 272 ? 10.094 3.069 -5.298 1.00 91.06 272 ALA A O 1
ATOM 2234 N N . ILE A 1 273 ? 12.281 3.571 -5.200 1.00 92.94 273 ILE A N 1
ATOM 2235 C CA . ILE A 1 273 ? 12.108 4.885 -4.556 1.00 92.94 273 ILE A CA 1
ATOM 2236 C C . ILE A 1 273 ? 11.388 5.870 -5.483 1.00 92.94 273 ILE A C 1
ATOM 2238 O O . ILE A 1 273 ? 10.448 6.534 -5.063 1.00 92.94 273 ILE A O 1
ATOM 2242 N N . ALA A 1 274 ? 11.771 5.948 -6.757 1.00 91.88 274 ALA A N 1
ATOM 2243 C CA . ALA A 1 274 ? 11.103 6.844 -7.695 1.00 91.88 274 ALA A CA 1
ATOM 2244 C C . ALA A 1 274 ? 9.643 6.444 -7.946 1.00 91.88 274 ALA A C 1
ATOM 2246 O O . ALA A 1 274 ? 8.788 7.320 -8.021 1.00 91.88 274 ALA A O 1
ATOM 2247 N N . CYS A 1 275 ? 9.335 5.143 -8.018 1.00 91.31 275 CYS A N 1
ATOM 2248 C CA . CYS A 1 275 ? 7.955 4.656 -8.015 1.00 91.31 275 CYS A CA 1
ATOM 2249 C C . CYS A 1 275 ? 7.240 5.051 -6.722 1.00 91.31 275 CYS A C 1
ATOM 2251 O O . CYS A 1 275 ? 6.117 5.541 -6.776 1.00 91.31 275 CYS A O 1
ATOM 2253 N N . TYR A 1 276 ? 7.885 4.894 -5.565 1.00 89.62 276 TYR A N 1
ATOM 2254 C CA . TYR A 1 276 ? 7.313 5.272 -4.275 1.00 89.62 276 TYR A CA 1
ATOM 2255 C C . TYR A 1 276 ? 6.930 6.756 -4.212 1.00 89.62 276 TYR A C 1
ATOM 2257 O O . TYR A 1 276 ? 5.820 7.093 -3.783 1.00 89.62 276 TYR A O 1
ATOM 2265 N N . ASP A 1 277 ? 7.809 7.630 -4.696 1.00 89.69 277 ASP A N 1
ATOM 2266 C CA . ASP A 1 277 ? 7.599 9.075 -4.713 1.00 89.69 277 ASP A CA 1
ATOM 2267 C C . ASP A 1 277 ? 6.564 9.490 -5.765 1.00 89.69 277 ASP A C 1
ATOM 2269 O O . ASP A 1 277 ? 5.593 10.179 -5.437 1.00 89.69 277 ASP A O 1
ATOM 2273 N N . ALA A 1 278 ? 6.713 9.021 -7.009 1.00 89.81 278 ALA A N 1
ATOM 2274 C CA . ALA A 1 278 ? 5.792 9.322 -8.105 1.00 89.81 278 ALA A CA 1
ATOM 2275 C C . ALA A 1 278 ? 4.373 8.811 -7.819 1.00 89.81 278 ALA A C 1
ATOM 2277 O O . ALA A 1 278 ? 3.388 9.421 -8.238 1.00 89.81 278 ALA A O 1
ATOM 2278 N N . TRP A 1 279 ? 4.255 7.706 -7.074 1.00 88.31 279 TRP A N 1
ATOM 2279 C CA . TRP A 1 279 ? 2.972 7.151 -6.656 1.00 88.31 279 TRP A CA 1
ATOM 2280 C C . TRP A 1 279 ? 2.453 7.730 -5.335 1.00 88.31 279 TRP A C 1
ATOM 2282 O O . TRP A 1 279 ? 1.427 7.302 -4.810 1.00 88.31 279 TRP A O 1
ATOM 2292 N N . GLY A 1 280 ? 3.141 8.705 -4.743 1.00 87.44 280 GLY A N 1
ATOM 2293 C CA . GLY A 1 280 ? 2.702 9.312 -3.490 1.00 87.44 280 GLY A CA 1
ATOM 2294 C C . GLY A 1 280 ? 2.445 8.279 -2.385 1.00 87.44 280 GLY A C 1
ATOM 2295 O O . GLY A 1 280 ? 1.528 8.463 -1.572 1.00 87.44 280 GLY A O 1
ATOM 2296 N N . LEU A 1 281 ? 3.227 7.190 -2.350 1.00 86.56 281 LEU A N 1
ATOM 2297 C CA . LEU A 1 281 ? 3.059 6.108 -1.377 1.00 86.56 281 LEU A CA 1
ATOM 2298 C C . LEU A 1 281 ? 3.183 6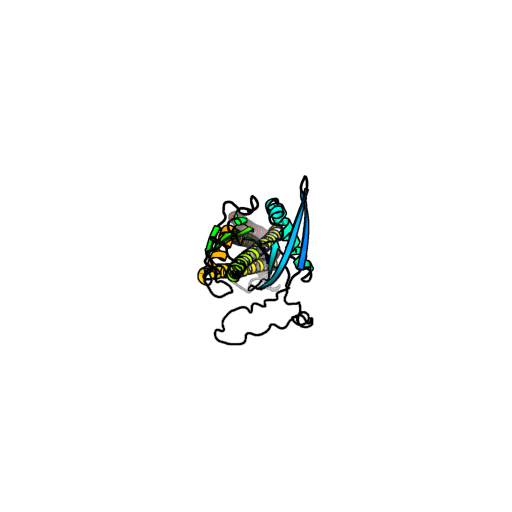.623 0.059 1.00 86.56 281 LEU A C 1
ATOM 2300 O O . LEU A 1 281 ? 2.427 6.189 0.924 1.00 86.56 281 LEU A O 1
ATOM 2304 N N . GLY A 1 282 ? 4.009 7.643 0.306 1.00 87.19 282 GLY A N 1
ATOM 2305 C CA . GLY A 1 282 ? 4.067 8.315 1.611 1.00 87.19 282 GLY A CA 1
ATOM 2306 C C . GLY A 1 282 ? 2.729 8.934 2.048 1.00 87.19 282 GLY A C 1
ATOM 2307 O O . GLY A 1 282 ? 2.331 8.848 3.215 1.00 87.19 282 GLY A O 1
ATOM 2308 N N . GLY A 1 283 ? 1.976 9.506 1.104 1.00 88.25 283 GLY A N 1
ATOM 2309 C CA . GLY A 1 283 ? 0.632 10.027 1.357 1.00 88.25 283 GLY A CA 1
ATOM 2310 C C . GLY A 1 283 ? -0.404 8.919 1.558 1.00 88.25 283 GLY A C 1
ATOM 2311 O O . GLY A 1 283 ? -1.335 9.069 2.352 1.00 88.25 283 GLY A O 1
ATOM 2312 N N . LEU A 1 284 ? -0.260 7.784 0.869 1.00 87.62 284 LEU A N 1
ATOM 2313 C CA . LEU A 1 284 ? -1.078 6.591 1.107 1.00 87.62 284 LEU A CA 1
ATOM 2314 C C . LEU A 1 284 ? -0.832 6.024 2.512 1.00 87.62 284 LEU A C 1
ATOM 2316 O O . LEU A 1 284 ? -1.782 5.778 3.255 1.00 87.62 284 LEU A O 1
ATOM 2320 N N . HIS A 1 285 ? 0.435 5.938 2.906 1.00 88.38 285 HIS A N 1
ATOM 2321 C CA . HIS A 1 285 ? 0.872 5.441 4.201 1.00 88.38 285 HIS A CA 1
ATOM 2322 C C . HIS A 1 285 ? 0.327 6.281 5.366 1.00 88.38 285 HIS A C 1
ATOM 2324 O O . HIS A 1 285 ? -0.255 5.759 6.316 1.00 88.38 285 HIS A O 1
ATOM 2330 N N . THR A 1 286 ? 0.419 7.608 5.248 1.00 90.44 286 THR A N 1
ATOM 2331 C CA . THR A 1 286 ? -0.109 8.539 6.259 1.00 90.44 286 THR A CA 1
ATOM 2332 C C . THR A 1 286 ? -1.634 8.434 6.384 1.00 90.44 286 THR A C 1
ATOM 2334 O O . THR A 1 286 ? -2.182 8.474 7.488 1.00 90.44 286 THR A O 1
ATOM 2337 N N . ARG A 1 287 ? -2.344 8.263 5.259 1.00 90.31 287 ARG A N 1
ATOM 2338 C CA . ARG A 1 287 ? -3.799 8.038 5.262 1.00 90.31 287 ARG A CA 1
ATOM 2339 C C . ARG A 1 287 ? -4.168 6.719 5.941 1.00 90.31 287 ARG A C 1
ATOM 2341 O O . ARG A 1 287 ? -5.148 6.697 6.683 1.00 90.31 287 ARG A O 1
ATOM 2348 N N . LEU A 1 288 ? -3.409 5.649 5.707 1.00 93.06 288 LEU A N 1
ATOM 2349 C CA . LEU A 1 288 ? -3.620 4.356 6.361 1.00 93.06 288 LEU A CA 1
ATOM 2350 C C . LEU A 1 288 ? -3.435 4.462 7.883 1.00 93.06 288 LEU A C 1
ATOM 2352 O O . LEU A 1 288 ? -4.322 4.050 8.628 1.00 93.06 288 LEU A O 1
ATOM 2356 N N . GLU A 1 289 ? -2.347 5.084 8.342 1.00 93.69 289 GLU A N 1
ATOM 2357 C CA . GLU A 1 289 ? -2.086 5.314 9.772 1.00 93.69 289 GLU A CA 1
ATOM 2358 C C . GLU A 1 289 ? -3.232 6.096 10.435 1.00 93.69 289 GLU A C 1
ATOM 2360 O O . GLU A 1 289 ? -3.802 5.664 11.438 1.00 93.69 289 GLU A O 1
ATOM 2365 N N . SER A 1 290 ? -3.647 7.210 9.823 1.00 93.00 290 SER A N 1
ATOM 2366 C CA . SER A 1 290 ? -4.759 8.025 10.324 1.00 93.00 290 SER A CA 1
ATOM 2367 C C . SER A 1 290 ? -6.075 7.239 10.413 1.00 93.00 290 SER A C 1
ATOM 2369 O O . SER A 1 290 ? -6.833 7.395 11.377 1.00 93.00 290 SER A O 1
ATOM 2371 N N . ARG A 1 291 ? -6.351 6.358 9.442 1.00 91.19 291 ARG A N 1
ATOM 2372 C CA . ARG A 1 291 ? -7.539 5.490 9.460 1.00 91.19 291 ARG A CA 1
ATOM 2373 C C . ARG A 1 291 ? -7.483 4.476 10.594 1.00 91.19 291 ARG A C 1
ATOM 2375 O O . ARG A 1 291 ? -8.467 4.350 11.316 1.00 91.19 291 ARG A O 1
ATOM 2382 N N . ILE A 1 292 ? -6.353 3.798 10.786 1.00 94.00 292 ILE A N 1
ATOM 2383 C CA . ILE A 1 292 ? -6.176 2.823 11.873 1.00 94.00 292 ILE A CA 1
ATOM 2384 C C . ILE A 1 292 ? -6.401 3.492 13.232 1.00 94.00 292 ILE A C 1
ATOM 2386 O O . ILE A 1 292 ? -7.178 2.983 14.041 1.00 94.00 292 ILE A O 1
ATOM 2390 N N . GLN A 1 293 ? -5.794 4.662 13.453 1.00 94.12 293 GLN A N 1
ATOM 2391 C CA . GLN A 1 293 ? -5.980 5.443 14.680 1.00 94.12 293 GLN A CA 1
ATOM 2392 C C . GLN A 1 293 ? -7.443 5.851 14.888 1.00 94.12 293 GLN A C 1
ATOM 2394 O O . GLN A 1 293 ? -7.969 5.757 15.997 1.00 94.12 293 GLN A O 1
ATOM 2399 N N . SER A 1 294 ? -8.129 6.265 13.819 1.00 92.62 294 SER A N 1
ATOM 2400 C CA . SER A 1 294 ? -9.545 6.642 13.882 1.00 92.62 294 SER A CA 1
ATOM 2401 C C . SER A 1 294 ? -10.429 5.459 14.285 1.00 92.62 294 SER A C 1
ATOM 2403 O O . SER A 1 294 ? -11.269 5.588 15.174 1.00 92.62 294 SER A O 1
ATOM 2405 N N . ILE A 1 295 ? -10.218 4.290 13.676 1.00 93.56 295 ILE A N 1
ATOM 2406 C CA . ILE A 1 295 ? -10.984 3.067 13.959 1.00 93.56 295 ILE A CA 1
ATOM 2407 C C . ILE A 1 295 ? -10.743 2.597 15.398 1.00 93.56 295 ILE A C 1
ATOM 2409 O O . ILE A 1 295 ? -11.687 2.237 16.103 1.00 93.56 295 ILE A O 1
ATOM 2413 N N . GLU A 1 296 ? -9.495 2.643 15.864 1.00 93.44 296 GLU A N 1
ATOM 2414 C CA . GLU A 1 296 ? -9.149 2.341 17.252 1.00 93.44 296 GLU A CA 1
ATOM 2415 C C . GLU A 1 296 ? -9.818 3.303 18.238 1.00 93.44 296 GLU A C 1
ATOM 2417 O O . GLU A 1 296 ? -10.356 2.860 19.259 1.00 93.44 296 GLU A O 1
ATOM 2422 N N . GLY A 1 297 ? -9.831 4.601 17.924 1.00 91.38 297 GLY A N 1
ATOM 2423 C CA . GLY A 1 297 ? -10.507 5.618 18.724 1.00 91.38 297 GLY A CA 1
ATOM 2424 C C . GLY A 1 297 ? -12.009 5.356 18.836 1.00 91.38 297 GLY A C 1
ATOM 2425 O O . GLY A 1 297 ? -12.555 5.361 19.939 1.00 91.38 297 GLY A O 1
ATOM 2426 N N . ILE A 1 298 ? -12.668 5.039 17.718 1.00 89.56 298 ILE A N 1
ATOM 2427 C CA . ILE A 1 298 ? -14.100 4.707 17.692 1.00 89.56 298 ILE A CA 1
ATOM 2428 C C . ILE A 1 298 ? -14.373 3.438 18.516 1.00 89.56 298 ILE A C 1
ATOM 2430 O O . ILE A 1 298 ? -15.256 3.437 19.377 1.00 89.56 298 ILE A O 1
ATOM 2434 N N . ASN A 1 299 ? -13.593 2.371 18.319 1.00 90.12 299 ASN A N 1
ATOM 2435 C CA . ASN A 1 299 ? -13.758 1.122 19.069 1.00 90.12 299 ASN A CA 1
ATOM 2436 C C . ASN A 1 299 ? -13.557 1.327 20.583 1.00 90.12 299 ASN A C 1
ATOM 2438 O O . ASN A 1 299 ? -14.306 0.789 21.400 1.00 90.12 299 ASN A O 1
ATOM 2442 N N . SER A 1 300 ? -12.574 2.146 20.965 1.00 90.25 300 SER A N 1
ATOM 2443 C CA . SER A 1 300 ? -12.298 2.483 22.366 1.00 90.25 300 SER A CA 1
ATOM 2444 C C . SER A 1 300 ? -13.429 3.301 22.988 1.00 90.25 300 SER A C 1
ATOM 2446 O O . SER A 1 300 ? -13.882 2.979 24.085 1.00 90.25 300 SER A O 1
ATOM 2448 N N . PHE A 1 301 ? -13.966 4.286 22.264 1.00 88.69 301 PHE A N 1
ATOM 2449 C CA . PHE A 1 301 ? -15.121 5.067 22.706 1.00 88.69 301 PHE A CA 1
ATOM 2450 C C . PHE A 1 301 ? -16.353 4.185 22.964 1.00 88.69 301 PHE A C 1
ATOM 2452 O O . PHE A 1 301 ? -17.026 4.320 23.990 1.00 88.69 301 PHE A O 1
ATOM 2459 N N . HIS A 1 302 ? -16.645 3.233 22.073 1.00 86.69 302 HIS A N 1
ATOM 2460 C CA . HIS A 1 302 ? -17.738 2.284 22.293 1.00 86.69 302 HIS A CA 1
ATOM 2461 C C . HIS A 1 302 ? -17.504 1.389 23.514 1.00 86.69 302 HIS A C 1
ATOM 2463 O O . HIS A 1 302 ? -18.439 1.154 24.285 1.00 86.69 302 HIS A O 1
ATOM 2469 N N . HIS A 1 303 ? -16.267 0.937 23.726 1.00 88.25 303 HIS A N 1
ATOM 2470 C CA . HIS A 1 303 ? -15.901 0.137 24.894 1.00 88.25 303 HIS A CA 1
ATOM 2471 C C . HIS A 1 303 ? -16.090 0.887 26.210 1.00 88.25 303 HIS A C 1
ATOM 2473 O O . HIS A 1 303 ? -16.679 0.371 27.162 1.00 88.25 303 HIS A O 1
ATOM 2479 N N . GLU A 1 304 ? -15.623 2.132 26.268 1.00 87.75 304 GLU A N 1
ATOM 2480 C CA . GLU A 1 304 ? -15.769 2.986 27.445 1.00 87.75 304 GLU A CA 1
ATOM 2481 C C . GLU A 1 304 ? -17.241 3.253 27.765 1.00 87.75 304 GLU A C 1
ATOM 2483 O O . GLU A 1 304 ? -17.654 3.124 28.920 1.00 87.75 304 GLU A O 1
ATOM 2488 N N . ASN A 1 305 ? -18.059 3.516 26.743 1.00 85.00 305 ASN A N 1
ATOM 2489 C CA . ASN A 1 305 ? -19.504 3.679 26.897 1.00 85.00 305 ASN A CA 1
ATOM 2490 C C . ASN A 1 305 ? -20.203 2.399 27.369 1.00 85.00 305 ASN A C 1
ATOM 2492 O O . ASN A 1 305 ? -21.139 2.449 28.170 1.00 85.00 305 ASN A O 1
ATOM 2496 N N . PHE A 1 306 ? -19.768 1.231 26.900 1.00 83.94 306 PHE A N 1
ATOM 2497 C CA . PHE A 1 306 ? -20.292 -0.044 27.382 1.00 83.94 306 PHE A CA 1
ATOM 2498 C C . PHE A 1 306 ? -19.924 -0.276 28.855 1.00 83.94 306 PHE A C 1
ATOM 2500 O O . PHE A 1 306 ? -20.792 -0.570 29.685 1.00 83.94 306 PHE A O 1
ATOM 2507 N N . LYS A 1 307 ? -18.652 -0.070 29.213 1.00 85.94 307 LYS A N 1
ATOM 2508 C CA . LYS A 1 307 ? -18.158 -0.188 30.591 1.00 85.94 307 LYS A CA 1
ATOM 2509 C C . LYS A 1 307 ? -18.842 0.787 31.541 1.00 85.94 307 LYS A C 1
ATOM 2511 O O . LYS A 1 307 ? -19.195 0.388 32.652 1.00 85.94 307 LYS A O 1
ATOM 2516 N N . SER A 1 308 ? -19.064 2.035 31.130 1.00 84.38 308 SER A N 1
ATOM 2517 C CA . SER A 1 308 ? -19.741 3.038 31.955 1.00 84.38 308 SER A CA 1
ATOM 2518 C C . SER A 1 308 ? -21.195 2.640 32.228 1.00 84.38 308 SER A C 1
ATOM 2520 O O . SER A 1 308 ? -21.611 2.601 33.389 1.00 84.38 308 SER A O 1
ATOM 2522 N N . ARG A 1 309 ? -21.941 2.212 31.199 1.00 80.25 309 ARG A N 1
ATOM 2523 C CA . ARG A 1 309 ? -23.319 1.708 31.339 1.00 80.25 309 ARG A CA 1
ATOM 2524 C C . ARG A 1 309 ? -23.391 0.486 32.251 1.00 80.25 309 ARG A C 1
ATOM 2526 O O . ARG A 1 309 ? -24.248 0.439 33.135 1.00 80.25 309 ARG A O 1
ATOM 2533 N N . ASN A 1 310 ? -22.479 -0.470 32.092 1.00 78.31 310 ASN A N 1
ATOM 2534 C CA . ASN A 1 310 ? -22.418 -1.646 32.960 1.00 78.31 310 ASN A CA 1
ATOM 2535 C C . ASN A 1 310 ? -22.066 -1.281 34.398 1.00 78.31 310 ASN A C 1
ATOM 2537 O O . ASN A 1 310 ? -22.693 -1.790 35.322 1.00 78.31 310 ASN A O 1
ATOM 2541 N N . ARG A 1 311 ? -21.122 -0.360 34.615 1.00 81.44 311 ARG A N 1
ATOM 2542 C CA . ARG A 1 311 ? -20.777 0.124 35.956 1.00 81.44 311 ARG A CA 1
ATOM 2543 C C . ARG A 1 311 ? -21.973 0.787 36.636 1.00 81.44 311 ARG A C 1
ATOM 2545 O O . ARG A 1 311 ? -22.206 0.539 37.815 1.00 81.44 311 ARG A O 1
ATOM 2552 N N . ILE A 1 312 ? -22.766 1.570 35.901 1.00 80.38 312 ILE A N 1
ATOM 2553 C CA . ILE A 1 312 ? -24.010 2.161 36.413 1.00 80.38 312 ILE A CA 1
ATOM 2554 C C . ILE A 1 312 ? -25.003 1.062 36.817 1.00 80.38 312 ILE A C 1
ATOM 2556 O O . ILE A 1 312 ? -25.581 1.131 37.902 1.00 80.38 312 ILE A O 1
ATOM 2560 N N . TRP A 1 313 ? -25.186 0.034 35.985 1.00 77.44 313 TRP A N 1
ATOM 2561 C CA . TRP A 1 313 ? -26.065 -1.098 36.296 1.00 77.44 313 TRP A CA 1
ATOM 2562 C C . TRP A 1 313 ? -25.599 -1.906 37.507 1.00 77.44 313 TRP A C 1
ATOM 2564 O O . TRP A 1 313 ? -26.399 -2.174 38.402 1.00 77.44 313 TRP A O 1
ATOM 2574 N N . VAL A 1 314 ? -24.310 -2.239 37.576 1.00 80.62 314 VAL A N 1
ATOM 2575 C CA . VAL A 1 314 ? -23.712 -2.952 38.712 1.00 80.62 314 VAL A CA 1
ATOM 2576 C C . VAL A 1 314 ? -23.850 -2.130 39.992 1.00 80.62 314 VAL A C 1
ATOM 2578 O O . VAL A 1 314 ? -24.272 -2.669 41.010 1.00 80.62 314 VAL A O 1
ATOM 2581 N N . ASN A 1 315 ? -23.599 -0.818 39.945 1.00 79.00 315 ASN A N 1
ATOM 2582 C CA . ASN A 1 315 ? -23.791 0.064 41.099 1.00 79.00 315 ASN A CA 1
ATOM 2583 C C . ASN A 1 315 ? -25.255 0.100 41.562 1.00 79.00 315 ASN A C 1
ATOM 2585 O O . ASN A 1 315 ? -25.513 0.047 42.763 1.00 79.00 315 ASN A O 1
ATOM 2589 N N . LYS A 1 316 ? -26.222 0.148 40.634 1.00 78.44 316 LYS A N 1
ATOM 2590 C CA . LYS A 1 316 ? -27.657 0.073 40.968 1.00 78.44 316 LYS A CA 1
ATOM 2591 C C . LYS A 1 316 ? -28.018 -1.262 41.621 1.00 78.44 316 LYS A C 1
ATOM 2593 O O . LYS A 1 316 ? -28.766 -1.275 42.594 1.00 78.44 316 LYS A O 1
ATOM 2598 N N . LEU A 1 317 ? -27.471 -2.368 41.117 1.00 82.00 317 LEU A N 1
ATOM 2599 C CA . LEU A 1 317 ? -27.709 -3.703 41.662 1.00 82.00 317 LEU A CA 1
ATOM 2600 C C . LEU A 1 317 ? -27.091 -3.863 43.061 1.00 82.00 317 LEU A C 1
ATOM 2602 O O . LEU A 1 317 ? -27.765 -4.332 43.973 1.00 82.00 317 LEU A O 1
ATOM 2606 N N . LEU A 1 318 ? -25.853 -3.400 43.260 1.00 82.75 318 LEU A N 1
ATOM 2607 C CA . LEU A 1 318 ? -25.188 -3.364 44.568 1.00 82.75 318 LEU A CA 1
ATOM 2608 C C . LEU A 1 318 ? -25.943 -2.489 45.575 1.00 82.75 318 LEU A C 1
ATOM 2610 O O . LEU A 1 318 ? -26.048 -2.849 46.748 1.00 82.75 318 LEU A O 1
ATOM 2614 N N . LEU A 1 319 ? -26.504 -1.365 45.125 1.00 83.44 319 LEU A N 1
ATOM 2615 C CA . LEU A 1 319 ? -27.356 -0.521 45.954 1.00 83.44 319 LEU A CA 1
ATOM 2616 C C . LEU A 1 319 ? -28.644 -1.250 46.348 1.00 83.44 319 LEU A C 1
ATOM 2618 O O . LEU A 1 319 ? -28.988 -1.260 47.527 1.00 83.44 319 LEU A O 1
ATOM 2622 N N . ALA A 1 320 ? -29.320 -1.908 45.403 1.00 80.31 320 ALA A N 1
ATOM 2623 C CA . ALA A 1 320 ? -30.517 -2.696 45.695 1.00 80.31 320 ALA A CA 1
ATOM 2624 C C . ALA A 1 320 ? -30.228 -3.838 46.688 1.00 80.31 320 ALA A C 1
ATOM 2626 O O . ALA A 1 320 ? -30.971 -4.012 47.652 1.00 80.31 320 ALA A O 1
ATOM 2627 N N . LEU A 1 321 ? -29.114 -4.557 46.507 1.00 82.94 321 LEU A N 1
ATOM 2628 C CA . LEU A 1 321 ? -28.634 -5.580 47.444 1.00 82.94 321 LEU A CA 1
ATOM 2629 C C . LEU A 1 321 ? -28.352 -4.997 48.831 1.00 82.94 321 LEU A C 1
ATOM 2631 O O . LEU A 1 321 ? -28.760 -5.578 49.828 1.00 82.94 321 LEU A O 1
ATOM 2635 N N . SER A 1 322 ? -27.715 -3.828 48.907 1.00 81.44 322 SER A N 1
ATOM 2636 C CA . SER A 1 322 ? -27.431 -3.163 50.184 1.00 81.44 322 SER A CA 1
ATOM 2637 C C . SER A 1 322 ? -28.714 -2.777 50.922 1.00 81.44 322 SER A C 1
ATOM 2639 O O . SER A 1 322 ? -28.827 -3.015 52.122 1.00 81.44 322 SER A O 1
ATOM 2641 N N . LEU A 1 323 ? -29.707 -2.230 50.210 1.00 81.50 323 LEU A N 1
ATOM 2642 C CA . LEU A 1 323 ? -31.019 -1.910 50.781 1.00 81.50 323 LEU A CA 1
ATOM 2643 C C . LEU A 1 323 ? -31.753 -3.165 51.270 1.00 81.50 323 LEU A C 1
ATOM 2645 O O . LEU A 1 323 ? -32.352 -3.140 52.346 1.00 81.50 323 LEU A O 1
ATOM 2649 N N . LEU A 1 324 ? -31.672 -4.265 50.516 1.00 83.06 324 LEU A N 1
ATOM 2650 C CA . LEU A 1 324 ? -32.256 -5.546 50.908 1.00 83.06 324 LEU A CA 1
ATOM 2651 C C . LEU A 1 324 ? -31.594 -6.103 52.176 1.00 83.06 324 LEU A C 1
ATOM 2653 O O . LEU A 1 324 ? -32.296 -6.542 53.082 1.00 83.06 324 LEU A O 1
ATOM 2657 N N . THR A 1 325 ? -30.265 -6.035 52.277 1.00 84.06 325 THR A N 1
ATOM 2658 C CA . THR A 1 325 ? -29.525 -6.470 53.471 1.00 84.06 325 THR A CA 1
ATOM 2659 C C . THR A 1 325 ? -29.883 -5.627 54.690 1.00 84.06 325 THR A C 1
ATOM 2661 O O 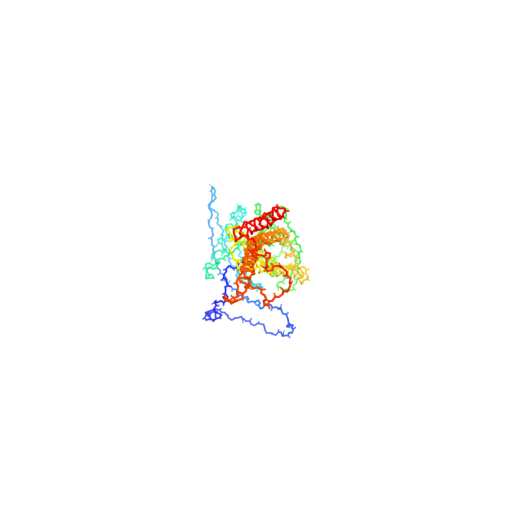. THR A 1 325 ? -30.070 -6.173 55.774 1.00 84.06 325 THR A O 1
ATOM 2664 N N . ILE A 1 326 ? -30.029 -4.307 54.524 1.00 80.50 326 ILE A N 1
ATOM 2665 C CA . ILE A 1 326 ? -30.492 -3.423 55.601 1.00 80.50 326 ILE A CA 1
ATOM 2666 C C . ILE A 1 326 ? -31.887 -3.866 56.059 1.00 80.50 326 ILE A C 1
ATOM 2668 O O . ILE A 1 326 ? -32.101 -4.064 57.251 1.00 80.50 326 ILE A O 1
ATOM 2672 N N . PHE A 1 327 ? -32.815 -4.106 55.129 1.00 79.62 327 PHE A N 1
ATOM 2673 C CA . PHE A 1 327 ? -34.160 -4.585 55.458 1.00 79.62 327 PHE A CA 1
ATOM 2674 C C . PHE A 1 327 ? -34.144 -5.931 56.202 1.00 79.62 327 PHE A C 1
ATOM 2676 O O . PHE A 1 327 ? -34.792 -6.066 57.238 1.00 79.62 327 PHE A O 1
ATOM 2683 N N . GLN A 1 328 ? -33.354 -6.900 55.730 1.00 81.81 328 GLN A N 1
ATOM 2684 C CA . GLN A 1 328 ? -33.198 -8.206 56.380 1.00 81.81 328 GLN A CA 1
ATOM 2685 C C . GLN A 1 328 ? -32.597 -8.098 57.783 1.00 81.81 328 GLN A C 1
ATOM 2687 O O . GLN A 1 328 ? -33.088 -8.743 58.706 1.00 81.81 328 GLN A O 1
ATOM 2692 N N . PHE A 1 329 ? -31.562 -7.272 57.963 1.00 79.50 329 PHE A N 1
ATOM 2693 C CA . PHE A 1 329 ? -30.957 -7.035 59.271 1.00 79.50 329 PHE A CA 1
ATOM 2694 C C . PHE A 1 329 ? -31.982 -6.471 60.259 1.00 79.50 329 PHE A C 1
ATOM 2696 O O . PHE A 1 329 ? -32.077 -6.946 61.387 1.00 79.50 329 PHE A O 1
ATOM 2703 N N . PHE A 1 330 ? -32.796 -5.507 59.823 1.00 72.75 330 PHE A N 1
ATOM 2704 C CA . PHE A 1 330 ? -33.848 -4.929 60.658 1.00 72.75 330 PHE A CA 1
ATOM 2705 C C . PHE A 1 330 ? -34.948 -5.930 61.011 1.00 72.75 330 PHE A C 1
ATOM 2707 O O . PHE A 1 330 ? -35.325 -5.997 62.179 1.00 72.75 330 PHE A O 1
ATOM 2714 N N . ILE A 1 331 ? -35.426 -6.731 60.052 1.00 77.88 331 ILE A N 1
ATOM 2715 C CA . ILE A 1 331 ? -36.363 -7.828 60.347 1.00 77.88 331 ILE A CA 1
ATOM 2716 C C . ILE A 1 331 ? -35.749 -8.769 61.383 1.00 77.88 331 ILE A C 1
ATOM 2718 O O . ILE A 1 331 ? -36.406 -9.083 62.365 1.00 77.88 331 ILE A O 1
ATOM 2722 N N . GLY A 1 332 ? -34.475 -9.138 61.233 1.00 76.25 332 GLY A N 1
ATOM 2723 C CA . GLY A 1 332 ? -33.772 -9.965 62.212 1.00 76.25 332 GLY A CA 1
ATOM 2724 C C . GLY A 1 332 ? -33.723 -9.336 63.609 1.00 76.25 332 GLY A C 1
ATOM 2725 O O . GLY A 1 332 ? -33.963 -10.024 64.596 1.00 76.25 332 GLY A O 1
ATOM 2726 N N . VAL A 1 333 ? -33.467 -8.027 63.716 1.00 72.56 333 VAL A N 1
ATOM 2727 C CA . VAL A 1 333 ? -33.492 -7.301 65.001 1.00 72.56 333 VAL A CA 1
ATOM 2728 C C . VAL A 1 333 ? -34.893 -7.307 65.618 1.00 72.56 333 VAL A C 1
ATOM 2730 O O . VAL A 1 333 ? -35.024 -7.515 66.826 1.00 72.56 333 VAL A O 1
ATOM 2733 N N . VAL A 1 334 ? -35.936 -7.101 64.811 1.00 70.88 334 VAL A N 1
ATOM 2734 C CA . VAL A 1 334 ? -37.335 -7.170 65.254 1.00 70.88 334 VAL A CA 1
ATOM 2735 C C . VAL A 1 334 ? -37.668 -8.587 65.723 1.00 70.88 334 VAL A C 1
ATOM 2737 O O . VAL A 1 334 ? -38.101 -8.750 66.860 1.00 70.88 334 VAL A O 1
ATOM 2740 N N . ASP A 1 335 ? -37.382 -9.610 64.919 1.00 69.12 335 ASP A N 1
ATOM 2741 C CA . ASP A 1 335 ? -37.631 -11.015 65.251 1.00 69.12 335 ASP A CA 1
ATOM 2742 C C . ASP A 1 335 ? -36.924 -11.418 66.549 1.00 69.12 335 ASP A C 1
ATOM 2744 O O . ASP A 1 335 ? -37.570 -11.921 67.464 1.00 69.12 335 ASP A O 1
ATOM 2748 N N . ILE A 1 336 ? -35.630 -11.112 66.703 1.00 69.44 336 ILE A N 1
ATOM 2749 C CA . ILE A 1 336 ? -34.877 -11.367 67.946 1.00 69.44 336 ILE A CA 1
ATOM 2750 C C . ILE A 1 336 ? -35.520 -10.649 69.139 1.00 69.44 336 ILE A C 1
ATOM 2752 O O . ILE A 1 336 ? -35.574 -11.197 70.238 1.00 69.44 336 ILE A O 1
ATOM 2756 N N . SER A 1 337 ? -36.048 -9.442 68.929 1.00 64.12 337 SER A N 1
ATOM 2757 C CA . SER A 1 337 ? -36.730 -8.679 69.979 1.00 64.12 337 SER A CA 1
ATOM 2758 C C . SER A 1 337 ? -38.091 -9.275 70.360 1.00 64.12 337 SER A C 1
ATOM 2760 O O . SER A 1 337 ? -38.583 -8.999 71.456 1.00 64.12 337 SER A O 1
ATOM 2762 N N . PHE A 1 338 ? -38.716 -10.092 69.507 1.00 63.56 338 PHE A N 1
ATOM 2763 C CA . PHE A 1 338 ? -39.996 -10.766 69.772 1.00 63.56 338 PHE A CA 1
ATOM 2764 C C . PHE A 1 338 ? -39.864 -12.263 70.105 1.00 63.56 338 PHE A C 1
ATOM 2766 O O . PHE A 1 338 ? -40.810 -12.839 70.639 1.00 63.56 338 PHE A O 1
ATOM 2773 N N . VAL A 1 339 ? -38.693 -12.874 69.904 1.00 54.34 339 VAL A N 1
ATOM 2774 C CA . VAL A 1 339 ? -38.389 -14.249 70.324 1.00 54.34 339 VAL A CA 1
ATOM 2775 C C . VAL A 1 339 ? -38.188 -14.314 71.846 1.00 54.34 339 VAL A C 1
ATOM 2777 O O . VAL A 1 339 ? -37.212 -13.809 72.396 1.00 54.34 339 VAL A O 1
ATOM 2780 N N . GLY A 1 340 ? -39.122 -14.962 72.545 1.00 50.38 340 GLY A N 1
ATOM 2781 C CA . GLY A 1 340 ? -39.012 -15.315 73.962 1.00 50.38 340 GLY A CA 1
ATOM 2782 C C . GLY A 1 340 ? -40.154 -16.231 74.409 1.00 50.38 340 GLY A C 1
ATOM 2783 O O . GLY A 1 340 ? -41.219 -16.247 73.795 1.00 50.38 340 GLY A O 1
ATOM 2784 N N . ASP A 1 341 ? -39.900 -17.036 75.441 1.00 45.22 341 ASP A N 1
ATOM 2785 C CA . ASP A 1 341 ? -40.813 -18.076 75.920 1.00 45.22 341 ASP A CA 1
ATOM 2786 C C . ASP A 1 341 ? -42.101 -17.463 76.504 1.00 45.22 341 ASP A C 1
ATOM 2788 O O . ASP A 1 341 ? -42.055 -16.433 77.171 1.00 45.22 341 ASP A O 1
ATOM 2792 N N . VAL A 1 342 ? -43.263 -18.095 76.295 1.00 50.19 342 VAL A N 1
ATOM 2793 C CA . VAL A 1 342 ? -44.610 -17.547 76.621 1.00 50.19 342 VAL A CA 1
ATOM 2794 C C . VAL A 1 342 ? -44.794 -17.249 78.126 1.00 50.19 342 VAL A C 1
ATOM 2796 O O . VAL A 1 342 ? -45.784 -16.644 78.537 1.00 50.19 342 VAL A O 1
ATOM 2799 N N . LYS A 1 343 ? -43.847 -17.678 78.969 1.00 44.94 343 LYS A N 1
ATOM 2800 C CA . LYS A 1 343 ? -43.897 -17.588 80.435 1.00 44.94 343 LYS A CA 1
ATOM 2801 C C . LYS A 1 343 ? -42.847 -16.668 81.069 1.00 44.94 343 LYS A C 1
ATOM 2803 O O . LYS A 1 343 ? -42.899 -16.478 82.280 1.00 44.94 343 LYS A O 1
ATOM 2808 N N . THR A 1 344 ? -41.944 -16.077 80.294 1.00 52.25 344 THR A N 1
ATOM 2809 C CA . THR A 1 344 ? -41.030 -15.012 80.739 1.00 52.25 344 THR A CA 1
ATOM 2810 C C . THR A 1 344 ? -41.313 -13.762 79.914 1.00 52.25 344 THR A C 1
ATOM 2812 O O . THR A 1 344 ? -41.668 -13.871 78.741 1.00 52.25 344 THR A O 1
ATOM 2815 N N . GLU A 1 345 ? -41.221 -12.559 80.497 1.00 49.75 345 GLU A N 1
ATOM 2816 C CA . GLU A 1 345 ? -41.296 -11.339 79.684 1.00 49.75 345 GLU A CA 1
ATOM 2817 C C . GLU A 1 345 ? -40.203 -11.432 78.617 1.00 49.75 345 GLU A C 1
ATOM 2819 O O . GLU A 1 345 ? -39.008 -11.397 78.911 1.00 49.75 345 GLU A O 1
ATOM 2824 N N . ALA A 1 346 ? -40.615 -11.653 77.370 1.00 45.97 346 ALA A N 1
ATOM 2825 C CA . ALA A 1 346 ? -39.675 -11.923 76.300 1.00 45.97 346 ALA A CA 1
ATOM 2826 C C . ALA A 1 346 ? -38.676 -10.747 76.190 1.00 45.97 346 ALA A C 1
ATOM 2828 O O . ALA A 1 346 ? -39.088 -9.598 76.033 1.00 45.97 346 ALA A O 1
ATOM 2829 N N . GLY A 1 347 ? -37.377 -11.024 76.356 1.00 46.75 347 GLY A N 1
ATOM 2830 C CA . GLY A 1 347 ? -36.315 -10.006 76.388 1.00 46.75 347 GLY A CA 1
ATOM 2831 C C . GLY A 1 347 ? -35.344 -10.052 77.577 1.00 46.75 347 GLY A C 1
ATOM 2832 O O . GLY A 1 347 ? -34.354 -9.331 77.537 1.00 46.75 347 GLY A O 1
ATOM 2833 N N . GLU A 1 348 ? -35.549 -10.892 78.598 1.00 47.19 348 GLU A N 1
ATOM 2834 C CA . GLU A 1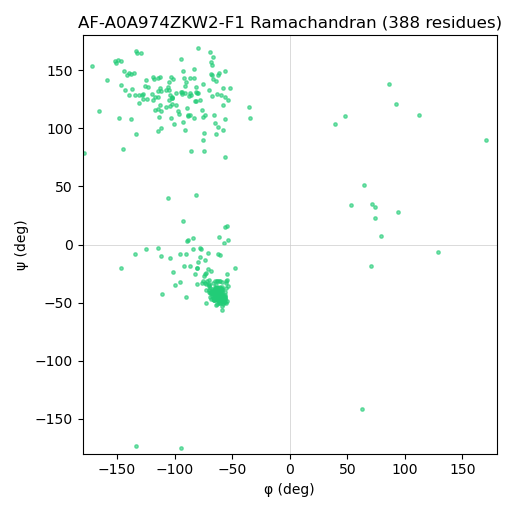 348 ? -34.598 -10.985 79.732 1.00 47.19 348 GLU A CA 1
ATOM 2835 C C . GLU A 1 348 ? -33.324 -11.804 79.438 1.00 47.19 348 GLU A C 1
ATOM 2837 O O . GLU A 1 348 ? -32.372 -11.771 80.212 1.00 47.19 348 GLU A O 1
ATOM 2842 N N . GLY A 1 349 ? -33.271 -12.534 78.319 1.00 45.31 349 GLY A N 1
ATOM 2843 C CA . GLY A 1 349 ? -32.219 -13.530 78.086 1.00 45.31 349 GLY A CA 1
ATOM 2844 C C . GLY A 1 349 ? -30.883 -13.006 77.552 1.00 45.31 349 GLY A C 1
ATOM 2845 O O . GLY A 1 349 ? -29.868 -13.670 77.747 1.00 45.31 349 GLY A O 1
ATOM 2846 N N . ILE A 1 350 ? -30.839 -11.865 76.853 1.00 47.66 350 ILE A N 1
ATOM 2847 C CA . ILE A 1 350 ? -29.607 -11.404 76.186 1.00 47.66 350 ILE A CA 1
ATOM 2848 C C . ILE A 1 350 ? -29.509 -9.872 76.246 1.00 47.66 350 ILE A C 1
ATOM 2850 O O . ILE A 1 350 ? -29.844 -9.169 75.298 1.00 47.66 350 ILE A O 1
ATOM 2854 N N . GLY A 1 351 ? -29.021 -9.361 77.378 1.00 44.25 351 GLY A N 1
ATOM 2855 C CA . GLY A 1 351 ? -28.474 -8.007 77.502 1.00 44.25 351 GLY A CA 1
ATOM 2856 C C . GLY A 1 351 ? -29.295 -7.050 78.368 1.00 44.25 351 GLY A C 1
ATOM 2857 O O . GLY A 1 351 ? -30.337 -6.556 77.957 1.00 44.25 351 GLY A O 1
ATOM 2858 N N . GLU A 1 352 ? -28.737 -6.676 79.522 1.00 46.03 352 GLU A N 1
ATOM 2859 C CA . GLU A 1 352 ? -29.200 -5.610 80.435 1.00 46.03 352 GLU A CA 1
ATOM 2860 C C . GLU A 1 352 ? -29.214 -4.191 79.817 1.00 46.03 352 GLU A C 1
ATOM 2862 O O . GLU A 1 352 ? -29.469 -3.196 80.495 1.00 46.03 352 GLU A O 1
ATOM 2867 N N . LEU A 1 353 ? -28.953 -4.058 78.516 1.00 51.34 353 LEU A N 1
ATOM 2868 C CA . LEU A 1 353 ? -29.059 -2.798 77.795 1.00 51.34 353 LEU A CA 1
ATOM 2869 C C . LEU A 1 353 ? -30.512 -2.648 77.337 1.00 51.34 353 LEU A C 1
ATOM 2871 O O . LEU A 1 353 ? -30.957 -3.374 76.453 1.00 51.34 353 LEU A O 1
ATOM 2875 N N . GLY A 1 354 ? -31.246 -1.687 77.910 1.00 54.25 354 GLY A N 1
ATOM 2876 C CA . GLY A 1 354 ? -32.670 -1.390 77.658 1.00 54.25 354 GLY A CA 1
ATOM 2877 C C . GLY A 1 354 ? -33.095 -1.096 76.205 1.00 54.25 354 GLY A C 1
ATOM 2878 O O . GLY A 1 354 ? -34.201 -0.609 75.978 1.00 54.25 354 GLY A O 1
ATOM 2879 N N . ALA A 1 355 ? -32.255 -1.406 75.219 1.00 56.00 355 ALA A N 1
ATOM 2880 C CA . ALA A 1 355 ? -32.544 -1.379 73.795 1.00 56.00 355 ALA A CA 1
ATOM 2881 C C . ALA A 1 355 ? -33.690 -2.330 73.402 1.00 56.00 355 ALA A C 1
ATOM 2883 O O . ALA A 1 355 ? -34.540 -1.937 72.611 1.00 56.00 355 ALA A O 1
ATOM 2884 N N . SER A 1 356 ? -33.788 -3.533 73.983 1.00 55.62 356 SER A N 1
ATOM 2885 C CA . SER A 1 356 ? -34.877 -4.481 73.669 1.00 55.62 356 SER A CA 1
ATOM 2886 C C . SER A 1 356 ? -36.253 -3.974 74.134 1.00 55.62 356 SER A C 1
ATOM 2888 O O . SER A 1 356 ? -37.230 -4.037 73.386 1.00 55.62 356 SER A O 1
ATOM 2890 N N . LYS A 1 357 ? -36.326 -3.378 75.335 1.00 59.78 357 LYS A N 1
ATOM 2891 C CA . LYS A 1 357 ? -37.538 -2.710 75.852 1.00 59.78 357 LYS A CA 1
ATOM 2892 C C . LYS A 1 357 ? -37.916 -1.474 75.030 1.00 59.78 357 LYS A C 1
ATOM 2894 O O . LYS A 1 357 ? -39.099 -1.252 74.794 1.00 59.78 357 LYS A O 1
ATOM 2899 N N . PHE A 1 358 ? -36.932 -0.700 74.572 1.00 61.72 358 PHE A N 1
ATOM 2900 C CA . PHE A 1 358 ? -37.155 0.468 73.716 1.00 61.72 358 PHE A CA 1
ATOM 2901 C C . PHE A 1 358 ? -37.661 0.089 72.315 1.00 61.72 358 PHE A C 1
ATOM 2903 O O . PHE A 1 358 ? -38.576 0.718 71.799 1.00 61.72 358 PHE A O 1
ATOM 2910 N N . ILE A 1 359 ? -37.120 -0.968 71.704 1.00 63.81 359 ILE A N 1
ATOM 2911 C CA . ILE A 1 359 ? -37.574 -1.426 70.381 1.00 63.81 359 ILE A CA 1
ATOM 2912 C C . ILE A 1 359 ? -39.037 -1.885 70.432 1.00 63.81 359 ILE A C 1
ATOM 2914 O O . ILE A 1 359 ? -39.795 -1.590 69.509 1.00 63.81 359 ILE A O 1
ATOM 2918 N N . ARG A 1 360 ? -39.455 -2.529 71.531 1.00 61.50 360 ARG A N 1
ATOM 2919 C CA . ARG A 1 360 ? -40.846 -2.954 71.765 1.00 61.50 360 ARG A CA 1
ATOM 2920 C C . ARG A 1 360 ? -41.818 -1.833 72.119 1.00 61.50 360 ARG A C 1
ATOM 2922 O O . ARG A 1 360 ? -43.012 -1.997 71.887 1.00 61.50 360 ARG A O 1
ATOM 2929 N N . SER A 1 361 ? -41.356 -0.734 72.717 1.00 67.12 361 SER A N 1
ATOM 2930 C CA . SER A 1 361 ? -42.242 0.379 73.090 1.00 67.12 361 SER A CA 1
ATOM 2931 C C . SER A 1 361 ? -42.698 1.203 71.884 1.00 67.12 361 SER A C 1
ATOM 2933 O O . SER A 1 361 ? -43.639 1.991 71.991 1.00 67.12 361 SER A O 1
ATOM 2935 N N . VAL A 1 362 ? -42.048 1.012 70.737 1.00 68.62 362 VAL A N 1
ATOM 2936 C CA . VAL A 1 362 ? -42.357 1.668 69.470 1.00 68.62 362 VAL A CA 1
ATOM 2937 C C . VAL A 1 362 ? -43.196 0.723 68.611 1.00 68.62 362 VAL A C 1
ATOM 2939 O O . VAL A 1 362 ? -42.847 -0.443 68.427 1.00 68.62 362 VAL A O 1
ATOM 2942 N N . SER A 1 363 ? -44.318 1.216 68.079 1.00 72.69 363 SER A N 1
ATOM 2943 C CA . SER A 1 363 ? -45.180 0.413 67.209 1.00 72.69 363 SER A CA 1
ATOM 2944 C C . SER A 1 363 ? -44.437 -0.022 65.943 1.00 72.69 363 SER A C 1
ATOM 2946 O O . SER A 1 363 ? -43.595 0.703 65.409 1.00 72.69 363 SER A O 1
ATOM 2948 N N . ILE A 1 364 ? -44.785 -1.202 65.425 1.00 67.44 364 ILE A N 1
ATOM 2949 C CA . ILE A 1 364 ? -44.266 -1.701 64.142 1.00 67.44 364 ILE A CA 1
ATOM 2950 C C . ILE A 1 364 ? -44.488 -0.677 63.017 1.00 67.44 364 ILE A C 1
ATOM 2952 O O . ILE A 1 364 ? -43.605 -0.489 62.183 1.00 67.44 364 ILE A O 1
ATOM 2956 N N . ASP A 1 365 ? -45.604 0.056 63.042 1.00 71.00 365 ASP A N 1
ATOM 2957 C CA . ASP A 1 365 ? -45.898 1.112 62.067 1.00 71.00 365 ASP A CA 1
ATOM 2958 C C . ASP A 1 365 ? -44.869 2.255 62.106 1.00 71.00 365 ASP A C 1
ATOM 2960 O O . ASP A 1 365 ? -44.449 2.748 61.060 1.00 71.00 365 ASP A O 1
ATOM 2964 N N . LEU A 1 366 ? -44.403 2.658 63.295 1.00 75.50 366 LEU A N 1
ATOM 2965 C CA . LEU A 1 366 ? -43.369 3.689 63.442 1.00 75.50 366 LEU A CA 1
ATOM 2966 C C . LEU A 1 366 ? -42.004 3.203 62.947 1.00 75.50 366 LEU A C 1
ATOM 2968 O O . LEU A 1 366 ? -41.279 3.971 62.313 1.00 75.50 366 LEU A O 1
ATOM 2972 N N . TRP A 1 367 ? -41.673 1.930 63.172 1.00 72.38 367 TRP A N 1
ATOM 2973 C CA . TRP A 1 367 ? -40.470 1.314 62.608 1.00 72.38 367 TRP A CA 1
ATOM 2974 C C . TRP A 1 367 ? -40.527 1.237 61.080 1.00 72.38 367 TRP A C 1
ATOM 2976 O O . TRP A 1 367 ? -39.548 1.575 60.416 1.00 72.38 367 TRP A O 1
ATOM 2986 N N . MET A 1 368 ? -41.683 0.882 60.515 1.00 72.00 368 MET A N 1
ATOM 2987 C CA . MET A 1 368 ? -41.919 0.879 59.068 1.00 72.00 368 MET A CA 1
ATOM 2988 C C . MET A 1 368 ? -41.785 2.283 58.464 1.00 72.00 368 MET A C 1
ATOM 2990 O O . MET A 1 368 ? -41.144 2.444 57.426 1.00 72.00 368 MET A O 1
ATOM 2994 N N . ILE A 1 369 ? -42.330 3.315 59.122 1.00 77.75 369 ILE A N 1
ATOM 2995 C CA . ILE A 1 369 ? -42.201 4.714 58.682 1.00 77.75 369 ILE A CA 1
ATOM 2996 C C . ILE A 1 369 ? -40.745 5.179 58.764 1.00 77.75 369 ILE A C 1
ATOM 2998 O O . ILE A 1 369 ? -40.229 5.731 57.792 1.00 77.75 369 ILE A O 1
ATOM 3002 N N . PHE A 1 370 ? -40.060 4.937 59.886 1.00 79.31 370 PHE A N 1
ATOM 3003 C CA . PHE A 1 370 ? -38.639 5.262 60.031 1.00 79.31 370 PHE A CA 1
ATOM 3004 C C . PHE A 1 370 ? -37.810 4.590 58.932 1.00 79.31 370 PHE A C 1
ATOM 3006 O O . PHE A 1 370 ? -36.947 5.226 58.328 1.00 79.31 370 PHE A O 1
ATOM 3013 N N . PHE A 1 371 ? -38.124 3.335 58.610 1.00 73.69 371 PHE A N 1
ATOM 3014 C CA . PHE A 1 371 ? -37.462 2.597 57.547 1.00 73.69 371 PHE A CA 1
ATOM 3015 C C . PHE A 1 371 ? -37.731 3.196 56.169 1.00 73.69 371 PHE A C 1
ATOM 3017 O O . PHE A 1 371 ? -36.786 3.401 55.409 1.00 73.69 371 PHE A O 1
ATOM 3024 N N . ALA A 1 372 ? -38.988 3.516 55.850 1.00 75.19 372 ALA A N 1
ATOM 3025 C CA . ALA A 1 372 ? -39.364 4.161 54.594 1.00 75.19 372 ALA A CA 1
ATOM 3026 C C . ALA A 1 372 ? -38.647 5.509 54.421 1.00 75.19 372 ALA A C 1
ATOM 3028 O O . ALA A 1 372 ? -38.177 5.827 53.328 1.00 75.19 372 ALA A O 1
ATOM 3029 N N . VAL A 1 373 ? -38.493 6.274 55.506 1.00 82.56 373 VAL A N 1
ATOM 3030 C CA . VAL A 1 373 ? -37.737 7.531 55.514 1.00 82.56 373 VAL A CA 1
ATOM 3031 C C . VAL A 1 373 ? -36.242 7.276 55.324 1.00 82.56 373 VAL A C 1
ATOM 3033 O O . VAL A 1 373 ? -35.633 7.921 54.476 1.00 82.56 373 VAL A O 1
ATOM 3036 N N . LEU A 1 374 ? -35.646 6.321 56.045 1.00 81.12 374 LEU A N 1
ATOM 3037 C CA . LEU A 1 374 ? -34.216 6.006 55.953 1.00 81.12 374 LEU A CA 1
ATOM 3038 C C . LEU A 1 374 ? -33.835 5.471 54.564 1.00 81.12 374 LEU A C 1
ATOM 3040 O O . LEU A 1 374 ? -32.860 5.932 53.971 1.00 81.12 374 LEU A O 1
ATOM 3044 N N . THR A 1 375 ? -34.626 4.549 54.010 1.00 77.50 375 THR A N 1
ATOM 3045 C CA . THR A 1 375 ? -34.439 4.043 52.639 1.00 77.50 375 THR A CA 1
ATOM 3046 C C . THR A 1 375 ? -34.628 5.139 51.604 1.00 77.50 375 THR A C 1
ATOM 3048 O O . THR A 1 375 ? -33.787 5.267 50.716 1.00 77.50 375 THR A O 1
ATOM 3051 N N . SER A 1 376 ? -35.668 5.970 51.733 1.00 77.38 376 SER A N 1
ATOM 3052 C CA . SER A 1 376 ? -35.867 7.120 50.842 1.00 77.38 376 SER A CA 1
ATOM 3053 C C . SER A 1 376 ? -34.695 8.098 50.922 1.00 77.38 376 SER A C 1
ATOM 3055 O O . SER A 1 376 ? -34.231 8.581 49.894 1.00 77.38 376 SER A O 1
ATOM 3057 N N . PHE A 1 377 ? -34.161 8.350 52.118 1.00 83.44 377 PHE A N 1
ATOM 3058 C CA . PHE A 1 377 ? -33.021 9.240 52.315 1.00 83.44 377 PHE A CA 1
ATOM 3059 C C . PHE A 1 377 ? -31.754 8.693 51.647 1.00 83.44 377 PHE A C 1
ATOM 3061 O O . PHE A 1 377 ? -31.100 9.412 50.893 1.00 83.44 377 PHE A O 1
ATOM 3068 N N . ILE A 1 378 ? -31.442 7.407 51.848 1.00 80.38 378 ILE A N 1
ATOM 3069 C CA . ILE A 1 378 ? -30.303 6.734 51.205 1.00 80.38 378 ILE A CA 1
ATOM 3070 C C . ILE A 1 378 ? -30.469 6.726 49.679 1.00 80.38 378 ILE A C 1
ATOM 3072 O O . ILE A 1 378 ? -29.522 7.041 48.957 1.00 80.38 378 ILE A O 1
ATOM 3076 N N . ALA A 1 379 ? -31.671 6.423 49.180 1.00 76.56 379 ALA A N 1
ATOM 3077 C CA . ALA A 1 379 ? -31.970 6.415 47.751 1.00 76.56 379 ALA A CA 1
ATOM 3078 C C . ALA A 1 379 ? -31.803 7.808 47.124 1.00 76.56 379 ALA A C 1
ATOM 3080 O O . ALA A 1 379 ? -31.149 7.938 46.091 1.00 76.56 379 ALA A O 1
ATOM 3081 N N . VAL A 1 380 ? -32.321 8.862 47.764 1.00 79.44 380 VAL A N 1
ATOM 3082 C CA . VAL A 1 380 ? -32.172 10.252 47.302 1.00 79.44 380 VAL A CA 1
ATOM 3083 C C . VAL A 1 380 ? -30.707 10.683 47.311 1.00 79.44 380 VAL A C 1
ATOM 3085 O O . VAL A 1 380 ? -30.245 11.288 46.344 1.00 79.44 380 VAL A O 1
ATOM 3088 N N . PHE A 1 381 ? -29.952 10.350 48.361 1.00 78.88 381 PHE A N 1
ATOM 3089 C CA . PHE A 1 381 ? -28.539 10.720 48.458 1.00 78.88 381 PHE A CA 1
ATOM 3090 C C . PHE A 1 381 ? -27.689 10.012 47.394 1.00 78.88 381 PHE A C 1
ATOM 3092 O O . PHE A 1 381 ? -26.820 10.628 46.774 1.00 78.88 381 PHE A O 1
ATOM 3099 N N . ALA A 1 382 ? -27.978 8.737 47.127 1.00 72.25 382 ALA A N 1
ATOM 3100 C CA . ALA A 1 382 ? -27.317 7.973 46.078 1.00 72.25 382 ALA A CA 1
ATOM 3101 C C . ALA A 1 382 ? -27.676 8.470 44.668 1.00 72.25 382 ALA A C 1
ATOM 3103 O O . ALA A 1 382 ? -26.790 8.596 43.824 1.00 72.25 382 ALA A O 1
ATOM 3104 N N . LEU A 1 383 ? -28.948 8.802 44.417 1.00 72.25 383 LEU A N 1
ATOM 3105 C CA . LEU A 1 383 ? -29.397 9.366 43.139 1.00 72.25 383 LEU A CA 1
ATOM 3106 C C . LEU A 1 383 ? -28.791 10.749 42.881 1.00 72.25 383 LEU A C 1
ATOM 3108 O O . LEU A 1 383 ? -28.364 11.024 41.763 1.00 72.25 383 LEU A O 1
ATOM 3112 N N . LYS A 1 384 ? -28.705 11.598 43.912 1.00 71.38 384 LYS A N 1
ATOM 3113 C CA . LYS A 1 384 ? -28.095 12.928 43.809 1.00 71.38 384 LYS A CA 1
ATOM 3114 C C . LYS A 1 384 ? -26.607 12.837 43.471 1.00 71.38 384 LYS A C 1
ATOM 3116 O O . LYS A 1 384 ? -26.165 13.476 42.528 1.00 71.38 384 LYS A O 1
ATOM 3121 N N . LYS A 1 385 ? -25.865 11.960 44.154 1.00 65.75 385 LYS A N 1
ATOM 3122 C CA . LYS A 1 385 ? -24.431 11.757 43.899 1.00 65.75 385 LYS A CA 1
ATOM 3123 C C . LYS A 1 385 ? -24.137 11.218 42.492 1.00 65.75 385 LYS A C 1
ATOM 3125 O O . LYS A 1 385 ? -23.089 11.524 41.941 1.00 65.75 385 LYS A O 1
ATOM 3130 N N . ASN A 1 386 ? -25.045 10.430 41.916 1.00 58.84 386 ASN A N 1
ATOM 3131 C CA . ASN A 1 386 ? -24.919 9.968 40.530 1.00 58.84 386 ASN A CA 1
ATOM 3132 C C . ASN A 1 386 ? -25.129 11.109 39.524 1.00 58.84 386 ASN A C 1
ATOM 3134 O O . ASN A 1 386 ? -24.480 11.127 38.489 1.00 58.84 386 ASN A O 1
ATOM 3138 N N . LYS A 1 387 ? -26.016 12.058 39.845 1.00 54.62 387 LYS A N 1
ATOM 3139 C CA . LYS A 1 387 ? -26.324 13.216 39.000 1.00 54.62 387 LYS A CA 1
ATOM 3140 C C . LYS A 1 387 ? -25.215 14.272 38.994 1.00 54.62 387 LYS A C 1
ATOM 3142 O O . LYS A 1 387 ? -25.107 15.015 38.036 1.00 54.62 387 LYS A O 1
ATOM 3147 N N . ASP A 1 388 ? -24.414 14.322 40.056 1.00 51.72 388 ASP A N 1
ATOM 3148 C CA . ASP A 1 388 ? -23.243 15.202 40.165 1.00 51.72 388 ASP A CA 1
ATOM 3149 C C . ASP A 1 388 ? -21.977 14.589 39.511 1.00 51.72 388 ASP A C 1
ATOM 3151 O O . ASP A 1 388 ? -20.918 15.213 39.523 1.00 51.72 388 ASP A O 1
ATOM 3155 N N . ALA A 1 389 ? -22.060 13.349 39.005 1.00 49.22 389 ALA A N 1
ATOM 3156 C CA . ALA A 1 389 ? -20.960 12.612 38.370 1.00 49.22 389 ALA A CA 1
ATOM 3157 C C . ALA A 1 389 ? -21.141 12.392 36.851 1.00 49.22 389 ALA A C 1
ATOM 3159 O O . ALA A 1 389 ? -20.204 11.919 36.206 1.00 49.22 389 ALA A O 1
ATOM 3160 N N . GLU A 1 390 ? -22.327 12.702 36.313 1.00 41.78 390 GLU A N 1
ATOM 3161 C CA . GLU A 1 390 ? -22.589 12.948 34.882 1.00 41.78 390 GLU A CA 1
ATOM 3162 C C . GLU A 1 390 ? -22.304 14.419 34.561 1.00 41.78 390 GLU A C 1
ATOM 3164 O O . GLU A 1 390 ? -21.809 14.680 33.442 1.00 41.78 390 GLU A O 1
#

pLDDT: mean 71.87, std 18.47, range [24.14, 94.56]

Sequence (390 aa):
MDLLLIAPVKNYTENHDSQELQNENIWKPRGYESQESYQTRELAQKKKSLYMREGSFEIQDDHDWIFLNYQVFSCDLYSTQDQYFLVVLAEIENLEDFDRMSSLELEEECNRLANFVGDRLDGLNFNWVNRTIIYYNKEDAKLVPNGWISDNGVSIEWSPTLISGGPAADVECLISWGNNKVFSIADFKKEVDPTELIRGIVDAQGIWGKSDELILESQRISHEIIDYKFEKEKDYSKYHNQIMSIKENKALLDLSVDEINLDLQGVRKKTAIACYDAWGLGGLHTRLESRIQSIEGINSFHHENFKSRNRIWVNKLLLALSLLTIFQFFIGVVDISFVGDVKTEAGEGIGELGASKFIRSVSIDLWMIFFAVLTSFIAVFALKKNKDAE

Radius of gyration: 38.31 Å; Cα contacts (8 Å, |Δi|>4): 477; chains: 1; bounding box: 76×50×120 Å

Secondary structure (DSSP, 8-state):
-EEEEEEEEET--TTS-TTHHHHS---------------S------------EEEEEEEEETTEEEEEEEEEEEEEEEE-SS-EEEEEEEEES-HHHHHHS-HHHHHHHHHHHHHHHHHTTTS-EE---EEEEEESSTTGGG-PPTTSS-TTPEEEEE-PBBTTSSBPPPEEEEE-SSEEEEEESS---TTB--HHHHHHHHHHHHHHHHHHHHHHHHHHHHHHHHH----SHHHHHHHHHHHHHHHHHHHHHHHHHHHHHHT--HHHHHHHHHHHHHTTHHHHHHHHHHHHHHHHHHHHHHHHHHHHHHHHHHHHHHHHHHHHHHHHHHHHHHHHHH---TTS-TTSSS-SSTHHHHHHHS-HHHHHHHHHHHHHHHHHHHHHHHHT--

Mean predicted aligned error: 15.0 Å

Solvent-accessible surface area (backbone atoms only — not comparable to full-atom values): 21892 Å² total; per-residue (Å²): 84,35,41,37,37,40,28,46,50,54,84,83,58,82,80,66,53,81,60,66,80,65,69,62,92,76,84,80,83,84,81,89,83,87,80,93,86,80,95,75,92,75,79,82,79,67,78,53,73,54,73,67,54,79,52,73,46,79,46,83,52,103,87,51,79,41,57,53,39,36,40,35,58,41,35,35,49,46,72,60,100,89,48,42,28,44,37,36,36,28,37,46,75,46,65,74,49,52,49,71,37,49,38,68,58,52,52,53,50,52,49,53,53,51,47,58,53,16,57,73,63,81,60,40,47,66,54,90,63,35,38,32,42,38,28,46,36,54,73,63,54,68,60,61,32,67,75,44,62,48,97,73,42,35,80,44,79,47,66,39,50,26,74,90,72,45,83,43,56,46,30,40,33,40,28,22,72,44,25,32,39,36,30,26,80,42,74,44,66,98,42,61,57,58,61,47,49,52,50,9,48,49,54,33,48,49,55,49,53,52,50,52,53,50,42,54,51,50,51,53,52,42,52,53,55,72,77,48,79,79,85,48,74,67,54,54,52,53,54,50,53,53,54,50,51,52,53,54,53,47,52,55,50,50,49,55,54,46,40,48,74,70,70,47,59,70,60,23,25,54,37,20,51,35,45,33,59,32,56,42,43,69,61,53,50,54,52,44,54,53,48,53,53,49,44,52,51,53,54,48,52,53,49,52,54,46,51,51,54,49,50,54,50,51,51,52,51,53,48,52,51,50,54,50,51,53,51,51,53,50,51,48,54,52,49,59,51,67,57,50,59,100,86,50,78,54,57,78,86,78,61,98,59,66,59,56,62,53,59,66,74,46,55,68,68,57,53,52,50,53,47,54,50,52,53,49,50,52,52,51,54,54,54,50,57,53,64,77,72,110